Protein AF-0000000082426226 (afdb_homodimer)

Nearest PDB structures (foldseek):
  7qys-assembly1_D  TM=8.967E-01  e=2.906E-22  Pseudomonas syringae pv. tomato str. DC3000
  7qyr-assembly2_G  TM=8.880E-01  e=1.323E-21  Pseudomonas aeruginosa PAO1
  7qyr-assembly2_E  TM=8.859E-01  e=1.656E-21  Pseudomonas aeruginosa PAO1
  5k2m-assembly1_A  TM=8.737E-01  e=9.435E-20  Thermococcus kodakarensis KOD1
  4iwx-assembly1_A  TM=8.850E-01  e=2.451E-19  Escherichia coli K-12

Secondary structure (DSSP, 8-state):
---HHHHHHHHHHHHTT-------GGGEEEEEETTEEEEEETTEE---SEEE---S-SS--HHHHHHHHHHHHHHHHTT-EEES-HHHHHHHHSHHHHHHHHHHTT-----EEEES-HHHHHHHHHHHSSEEEE-SS--TTTT-EEE--HHHHHHHHHHHHHTT--EEEEEPP---SEEEEEEEETTEEEEEEEEE--TT-S---GGGT-EEEE-S---HHHHHHHHHHHHHTT-SEEEEEEEEETTEEEEEEEESS---HHHHHHHS--HHHHHHHHHHHHHT-/---HHHHHHHHHHHHTT-------GGGEEEEEETTEEEEEETTEE---SEEE---S-SS--HHHHHHHHHHHHHHHHTT-EEES-HHHHHHHH-HHHHHHHHHHTT-----EEEES-HHHHHHHHHHHSSEEEE-SS--TTTT-EEE--HHHHHHHHHHHHHTTPPEEEEEPP---SEEEEEEEETTEEEEEEEEE--TT-S---GGGT-EEEE-S---HHHHHHHHHHHHHTT-SEEEEEEEEETTEEEEEEEESS---HHHHHHHS--HHHHHHHHHHHHHT-

Solvent-accessible surface area (backbone atoms only — not comparable to full-atom values): 30479 Å² total; per-residue (Å²): 130,78,54,69,62,57,49,42,39,34,51,45,29,41,75,71,71,44,93,57,75,91,74,66,76,52,51,36,32,41,38,40,28,68,90,34,72,48,47,24,45,82,77,37,75,61,89,66,67,64,42,77,55,67,73,94,65,81,90,58,47,51,52,38,47,49,50,52,52,48,52,51,51,51,41,43,74,73,65,26,43,51,46,34,33,71,67,18,40,54,35,37,51,28,48,61,49,39,50,52,41,32,20,73,67,69,38,45,39,61,46,29,40,39,29,60,33,66,65,44,51,38,54,50,36,58,71,64,46,38,28,31,39,34,56,48,56,72,59,66,64,56,74,52,43,77,38,69,44,49,68,62,41,42,54,53,50,52,54,40,45,74,72,58,37,49,45,33,40,28,52,59,74,74,47,62,69,41,34,33,41,36,34,31,48,74,81,36,82,73,44,50,27,35,19,32,31,51,94,83,41,89,60,36,36,58,82,69,64,19,46,77,38,47,48,91,71,78,55,70,65,60,47,50,51,44,38,48,49,32,51,65,48,53,34,49,40,29,32,30,34,32,36,54,41,95,92,39,71,29,44,80,49,54,31,46,57,54,83,48,66,68,56,21,70,53,64,76,50,65,68,41,59,58,50,45,52,52,51,52,56,61,68,71,101,130,79,53,69,62,57,50,43,41,34,51,46,28,41,74,70,72,42,90,58,77,90,72,68,75,53,51,37,32,41,38,39,28,68,90,35,76,49,46,23,44,82,77,38,75,63,87,65,68,64,43,76,56,67,73,93,63,81,91,58,48,52,52,37,47,50,50,52,52,49,52,50,52,51,41,43,72,74,65,27,45,52,45,36,32,72,66,18,40,54,36,37,50,28,48,62,47,37,50,52,42,32,20,73,67,71,37,45,37,62,46,30,40,40,28,61,33,67,66,45,51,41,54,49,38,59,72,63,45,38,29,32,39,35,56,47,57,72,63,67,66,55,73,54,43,79,38,68,44,48,69,62,41,42,55,53,50,53,54,39,44,75,70,57,39,50,43,34,41,29,51,59,74,74,47,61,68,41,33,34,43,35,32,30,48,73,81,36,80,72,45,50,28,34,19,31,31,51,94,82,40,89,60,36,36,59,82,69,64,18,45,77,40,48,48,91,71,78,54,70,66,60,48,50,52,47,38,48,49,32,51,64,47,53,34,47,38,29,30,28,34,33,36,54,40,95,92,39,73,30,45,79,48,52,32,46,58,55,82,47,65,67,56,21,70,53,64,75,50,63,67,43,60,59,50,46,53,52,48,52,56,61,68,71,102

Sequence (570 aa):
MPDLPSRDLVRFSRWGGLEAKYIPLSRFAVAISNDGLSISIRGKQVNLDGVFLRSLGLFIDVEQFFYRTSLLRSMQEMGVEIINSVDGLLRTRNKMETLLMLSKGGVNVPKTLVTEDLLNAYATMKQWGDAVLKPIQGSRGFGSVRVTDADVAFQVMKTLLTFRRPLYLQEYIDKPNRDIRVMVIDGQVFGCMYRLSTNGNWKTNIAQGATGMACKSVDPELAEISIKAVEVLGLTYGGVDVGESKSGYIVFEVNGSPDWQELTAVTNKNPAEDLIKVMLKRLSRMPDLPSRDLVRFSRWGGLEAKYIPLSRFAVAISNDGLSISIRGKQVNLDGVFLRSLGLFIDVEQFFYRTSLLRSMQEMGVEIINSVDGLLRTRNKMETLLMLSKGGVNVPKTLVTEDLLNAYATMKQWGDAVLKPIQGSRGFGSVRVTDADVAFQVMKTLLTFRRPLYLQEYIDKPNRDIRVMVIDGQVFGCMYRLSTNGNWKTNIAQGATGMACKSVDPELAEISIKAVEVLGLTYGGVDVGESKSGYIVFEVNGSPDWQELTAVTNKNPAEDLIKVMLKRLSR

Foldseek 3Di:
DDDPLLVLLCVLLVVVVDHDDDDQLVQKDWDQDPVGIFIAGPPHTDDAQEEEDQDLDDPDDPVSVVVSLVVLVSCVVVNYHYAWHSQLQVCQQFLVSLQVLLVVLVAAAFDKDKFLDLVVVLVVCVVLQWKWWDARGDDQCPPIDIDRDSVVVSVVSVVCVVVVTITIITRDFDFDQWKKKFKDAQLFTPFIWIQGHPPPDSDRGVSVPTAIAGDPDDDPVNGVSLSSSCVSSRHRMWIWIWTQHPVGIHTHGIHSNDDCPRVCVRVVDDCSNVVSVVSVVVSVD/DDDPLLVLLCVLLVVVPDNDDDDQLVQKDWDQDPVGIFIAGPPHTDDAQEEEDQDLDDPDDPVSVVVSLVVLVSCVVVNYHYAWHSQLQVCQQFLVSLQVLLVVLVAAAFDKDKFLDLVVVLVVCVVLQWKWWDARGDDQCPPIDIDRDSVVVSVVSVVCVVVVTITIITRDFDFDQWKKKFKDAQLFTPFIWIQGHPPPDSDRGVSVPTAIAGDPDQDPVNGVSLSSSCVSSRHRMWIWIWTQHPVGIHTHGIHSNDDCPRVCVRVVDDCSNVVSVVSVVVSVD

Organism: NCBI:txid62609

pLDDT: mean 94.92, std 4.62, range [75.38, 98.88]

Radius of gyration: 25.4 Å; Cα contacts (8 Å, |Δi|>4): 1135; chains: 2; bounding box: 61×76×56 Å

InterPro domains:
  IPR004666 Ribosomal bS6 modification enzyme RimK/Lysine biosynthesis enzyme LysX [TIGR00768] (46-277)
  IPR011761 ATP-grasp fold [PS50975] (99-284)
  IPR013651 ATP-grasp fold, RimK-type [PF08443] (92-277)
  IPR013815 ATP-grasp fold, subdomain 1 [G3DSA:3.30.1490.20] (110-173)

Structure (mmCIF, N/CA/C/O backbone):
data_AF-0000000082426226-model_v1
#
loop_
_entity.id
_entity.type
_entity.pdbx_description
1 polymer 'RimK family alpha-L-glutamate ligase'
#
loop_
_atom_site.group_PDB
_atom_site.id
_atom_site.type_symbol
_atom_site.label_atom_id
_atom_site.label_alt_id
_atom_site.label_comp_id
_atom_site.label_asym_id
_atom_site.label_entity_id
_atom_site.label_seq_id
_atom_site.pdbx_PDB_ins_code
_atom_site.Cartn_x
_atom_site.Cartn_y
_atom_site.Cartn_z
_atom_site.occupancy
_atom_site.B_iso_or_equiv
_atom_site.auth_seq_id
_atom_site.auth_comp_id
_atom_site.auth_asym_id
_atom_site.auth_atom_id
_atom_site.pdbx_PDB_model_num
ATOM 1 N N . MET A 1 1 ? -21.797 -6.203 -12.422 1 76.88 1 MET A N 1
ATOM 2 C CA . MET A 1 1 ? -22.328 -7.418 -11.805 1 76.88 1 MET A CA 1
ATOM 3 C C . MET A 1 1 ? -21.203 -8.227 -11.156 1 76.88 1 MET A C 1
ATOM 5 O O . MET A 1 1 ? -20.078 -8.242 -11.656 1 76.88 1 MET A O 1
ATOM 9 N N . PRO A 1 2 ? -21.516 -8.766 -9.992 1 87.88 2 PRO A N 1
ATOM 10 C CA . PRO A 1 2 ? -20.469 -9.562 -9.328 1 87.88 2 PRO A CA 1
ATOM 11 C C . PRO A 1 2 ? -20.031 -10.758 -10.156 1 87.88 2 PRO A C 1
ATOM 13 O O . PRO A 1 2 ? -20.797 -11.289 -10.961 1 87.88 2 PRO A O 1
ATOM 16 N N . ASP A 1 3 ? -18.797 -11.094 -10.039 1 90.31 3 ASP A N 1
ATOM 17 C CA . ASP A 1 3 ? -18.266 -12.289 -10.695 1 90.31 3 ASP A CA 1
ATOM 18 C C . ASP A 1 3 ? -18.875 -13.555 -10.094 1 90.31 3 ASP A C 1
ATOM 20 O O . ASP A 1 3 ? -19.594 -13.5 -9.094 1 90.31 3 ASP A O 1
ATOM 24 N N . LEU A 1 4 ? -18.656 -14.688 -10.695 1 93.56 4 LEU A N 1
ATOM 25 C CA . LEU A 1 4 ? -19.297 -15.945 -10.32 1 93.56 4 LEU A CA 1
ATOM 26 C C . LEU A 1 4 ? -18.922 -16.328 -8.891 1 93.56 4 LEU A C 1
ATOM 28 O O . LEU A 1 4 ? -19.797 -16.703 -8.094 1 93.56 4 LEU A O 1
ATOM 32 N N . PRO A 1 5 ? -17.656 -16.25 -8.461 1 96.62 5 PRO A N 1
ATOM 33 C CA . PRO A 1 5 ? -17.328 -16.578 -7.074 1 96.62 5 PRO A CA 1
ATOM 34 C C . PRO A 1 5 ? -18.078 -15.711 -6.066 1 96.62 5 PRO A C 1
ATOM 36 O O . PRO A 1 5 ? -18.547 -16.203 -5.039 1 96.62 5 PRO A O 1
ATOM 39 N N . SER A 1 6 ? -18.188 -14.43 -6.379 1 96.94 6 SER A N 1
ATOM 40 C CA . SER A 1 6 ? -18.922 -13.539 -5.488 1 96.94 6 SER A CA 1
ATOM 41 C C . SER A 1 6 ? -20.391 -13.922 -5.402 1 96.94 6 SER A C 1
ATOM 43 O O . SER A 1 6 ? -20.984 -13.906 -4.32 1 96.94 6 SER A O 1
ATOM 45 N N . ARG A 1 7 ? -20.984 -14.266 -6.523 1 97.38 7 ARG A N 1
ATOM 46 C CA . ARG A 1 7 ? -22.375 -14.711 -6.531 1 97.38 7 ARG A CA 1
ATOM 47 C C . ARG A 1 7 ? -22.547 -15.992 -5.719 1 97.38 7 ARG A C 1
ATOM 49 O O . ARG A 1 7 ? -23.516 -16.141 -4.98 1 97.38 7 ARG A O 1
ATOM 56 N N . ASP A 1 8 ? -21.594 -16.891 -5.879 1 98.06 8 ASP A N 1
ATOM 57 C CA . ASP A 1 8 ? -21.625 -18.141 -5.117 1 98.06 8 ASP A CA 1
ATOM 58 C C . ASP A 1 8 ? -21.562 -17.859 -3.615 1 98.06 8 ASP A C 1
ATOM 60 O O . ASP A 1 8 ? -22.328 -18.469 -2.844 1 98.06 8 ASP A O 1
ATOM 64 N N . LEU A 1 9 ? -20.688 -16.969 -3.211 1 98.25 9 LEU A N 1
ATOM 65 C CA . LEU A 1 9 ? -20.531 -16.656 -1.795 1 98.25 9 LEU A CA 1
ATOM 66 C C . LEU A 1 9 ? -21.828 -16.078 -1.221 1 98.25 9 LEU A C 1
ATOM 68 O O . LEU A 1 9 ? -22.219 -16.438 -0.108 1 98.25 9 LEU A O 1
ATOM 72 N N . VAL A 1 10 ? -22.484 -15.172 -1.998 1 97.88 10 VAL A N 1
ATOM 73 C CA . VAL A 1 10 ? -23.734 -14.602 -1.544 1 97.88 10 VAL A CA 1
ATOM 74 C C . VAL A 1 10 ? -24.797 -15.703 -1.417 1 97.88 10 VAL A C 1
ATOM 76 O O . VAL A 1 10 ? -25.453 -15.828 -0.379 1 97.88 10 VAL A O 1
ATOM 79 N N . ARG A 1 11 ? -24.891 -16.547 -2.445 1 97.19 11 ARG A N 1
ATOM 80 C CA . ARG A 1 11 ? -25.891 -17.609 -2.492 1 97.19 11 ARG A CA 1
ATOM 81 C C . ARG A 1 11 ? -25.703 -18.594 -1.351 1 97.19 11 ARG A C 1
ATOM 83 O O . ARG A 1 11 ? -26.641 -18.891 -0.606 1 97.19 11 ARG A O 1
ATOM 90 N N . PHE A 1 12 ? -24.484 -19.078 -1.192 1 96.94 12 PHE A N 1
ATOM 91 C CA . PHE A 1 12 ? -24.203 -20.094 -0.184 1 96.94 12 PHE A CA 1
ATOM 92 C C . PHE A 1 12 ? -24.312 -19.516 1.219 1 96.94 12 PHE A C 1
ATOM 94 O O . PHE A 1 12 ? -24.688 -20.219 2.164 1 96.94 12 PHE A O 1
ATOM 101 N N . SER A 1 13 ? -23.984 -18.234 1.369 1 96.62 13 SER A N 1
ATOM 102 C CA . SER A 1 13 ? -24.188 -17.578 2.658 1 96.62 13 SER A CA 1
ATOM 103 C C . SER A 1 13 ? -25.656 -17.562 3.055 1 96.62 13 SER A C 1
ATOM 105 O O . SER A 1 13 ? -26 -17.891 4.191 1 96.62 13 SER A O 1
ATOM 107 N N . ARG A 1 14 ? -26.453 -17.219 2.102 1 96.06 14 ARG A N 1
ATOM 108 C CA . ARG A 1 14 ? -27.891 -17.156 2.357 1 96.06 14 ARG A CA 1
ATOM 109 C C . ARG A 1 14 ? -28.453 -18.547 2.654 1 96.06 14 ARG A C 1
ATOM 111 O O . ARG A 1 14 ? -29.281 -18.719 3.551 1 96.06 14 ARG A O 1
ATOM 118 N N . TRP A 1 15 ? -27.969 -19.484 1.941 1 94 15 TRP A N 1
ATOM 119 C CA . TRP A 1 15 ? -28.359 -20.875 2.191 1 94 15 TRP A CA 1
ATOM 120 C C . TRP A 1 15 ? -27.969 -21.297 3.604 1 94 15 TRP A C 1
ATOM 122 O O . TRP A 1 15 ? -28.641 -22.141 4.207 1 94 15 TRP A O 1
ATOM 132 N N . GLY A 1 16 ? -26.875 -20.75 4.074 1 90.25 16 GLY A N 1
ATOM 133 C CA . GLY A 1 16 ? -26.406 -21.062 5.41 1 90.25 16 GLY A CA 1
ATOM 134 C C . GLY A 1 16 ? -27.078 -20.234 6.492 1 90.25 16 GLY A C 1
ATOM 135 O O . GLY A 1 16 ? -26.688 -20.297 7.66 1 90.25 16 GLY A O 1
ATOM 136 N N . GLY A 1 17 ? -28 -19.312 6.137 1 89.44 17 GLY A N 1
ATOM 137 C CA . GLY A 1 17 ? -28.781 -18.578 7.117 1 89.44 17 GLY A CA 1
ATOM 138 C C . GLY A 1 17 ? -28.234 -17.188 7.391 1 89.44 17 GLY A C 1
ATOM 139 O O . GLY A 1 17 ? -28.703 -16.516 8.312 1 89.44 17 GLY A O 1
ATOM 140 N N . LEU A 1 18 ? -27.281 -16.797 6.641 1 93.44 18 LEU A N 1
ATOM 141 C CA . LEU A 1 18 ? -26.703 -15.469 6.84 1 93.44 18 LEU A CA 1
ATOM 142 C C . LEU A 1 18 ? -27.406 -14.445 5.945 1 93.44 18 LEU A C 1
ATOM 144 O O . LEU A 1 18 ? -27.875 -14.773 4.855 1 93.44 18 LEU A O 1
ATOM 148 N N . GLU A 1 19 ? -27.531 -13.25 6.461 1 96.12 19 GLU A N 1
ATOM 149 C CA . GLU A 1 19 ? -27.828 -12.125 5.574 1 96.12 19 GLU A CA 1
ATOM 150 C C . GLU A 1 19 ? -26.594 -11.695 4.785 1 96.12 19 GLU A C 1
ATOM 152 O O . GLU A 1 19 ? -25.578 -11.312 5.371 1 96.12 19 GLU A O 1
ATOM 157 N N . ALA A 1 20 ? -26.688 -11.867 3.502 1 96.94 20 ALA A N 1
ATOM 158 C CA . ALA A 1 20 ? -25.5 -11.602 2.695 1 96.94 20 ALA A CA 1
ATOM 159 C C . ALA A 1 20 ? -25.828 -10.75 1.477 1 96.94 20 ALA A C 1
ATOM 161 O O . ALA A 1 20 ? -26.875 -10.938 0.849 1 96.94 20 ALA A O 1
ATOM 162 N N . LYS A 1 21 ? -24.984 -9.805 1.188 1 96.25 21 LYS A N 1
ATOM 163 C CA . LYS A 1 21 ? -25.141 -8.945 0.02 1 96.25 21 LYS A CA 1
ATOM 164 C C . LYS A 1 21 ? -23.781 -8.633 -0.617 1 96.25 21 LYS A C 1
ATOM 166 O O . LYS A 1 21 ? -22.75 -8.688 0.052 1 96.25 21 LYS A O 1
ATOM 171 N N . TYR A 1 22 ? -23.797 -8.461 -1.94 1 97.12 22 TYR A N 1
ATOM 172 C CA . TYR A 1 22 ? -22.625 -7.93 -2.643 1 97.12 22 TYR A CA 1
ATOM 173 C C . TYR A 1 22 ? -22.625 -6.406 -2.605 1 97.12 22 TYR A C 1
ATOM 175 O O . TYR A 1 22 ? -23.594 -5.766 -3.02 1 97.12 22 TYR A O 1
ATOM 183 N N . ILE A 1 23 ? -21.594 -5.801 -2.057 1 96.31 23 ILE A N 1
ATOM 184 C CA . ILE A 1 23 ? -21.5 -4.348 -1.954 1 96.31 23 ILE A CA 1
ATOM 185 C C . ILE A 1 23 ? -20.172 -3.877 -2.523 1 96.31 23 ILE A C 1
ATOM 187 O O . ILE A 1 23 ? -19.109 -4.234 -2.008 1 96.31 23 ILE A O 1
ATOM 191 N N . PRO A 1 24 ? -20.109 -3.09 -3.627 1 95.44 24 PRO A N 1
ATOM 192 C CA . PRO A 1 24 ? -18.859 -2.488 -4.078 1 95.44 24 PRO A CA 1
ATOM 193 C C . PRO A 1 24 ? -18.234 -1.567 -3.031 1 95.44 24 PRO A C 1
ATOM 195 O O . PRO A 1 24 ? -18.953 -0.868 -2.312 1 95.44 24 PRO A O 1
ATOM 198 N N . LEU A 1 25 ? -16.969 -1.558 -2.945 1 96.25 25 LEU A N 1
ATOM 199 C CA . LEU A 1 25 ? -16.266 -0.747 -1.957 1 96.25 25 LEU A CA 1
ATOM 200 C C . LEU A 1 25 ? -16.547 0.736 -2.168 1 96.25 25 LEU A C 1
ATOM 202 O O . LEU A 1 25 ? -16.5 1.524 -1.222 1 96.25 25 LEU A O 1
ATOM 206 N N . SER A 1 26 ? -16.875 1.117 -3.428 1 95 26 SER A N 1
ATOM 207 C CA . SER A 1 26 ? -17.094 2.516 -3.779 1 95 26 SER A CA 1
ATOM 208 C C . SER A 1 26 ? -18.375 3.051 -3.129 1 95 26 SER A C 1
ATOM 210 O O . SER A 1 26 ? -18.609 4.262 -3.119 1 95 26 SER A O 1
ATOM 212 N N . ARG A 1 27 ? -19.156 2.17 -2.521 1 96.19 27 ARG A N 1
ATOM 213 C CA . ARG A 1 27 ? -20.438 2.59 -1.934 1 96.19 27 ARG A CA 1
ATOM 214 C C . ARG A 1 27 ? -20.25 3.031 -0.486 1 96.19 27 ARG A C 1
ATOM 216 O O . ARG A 1 27 ? -21.141 3.631 0.107 1 96.19 27 ARG A O 1
ATOM 223 N N . PHE A 1 28 ? -19.125 2.74 0.069 1 97.81 28 PHE A N 1
ATOM 224 C CA . PHE A 1 28 ? -18.906 3.016 1.483 1 97.81 28 PHE A CA 1
ATOM 225 C C . PHE A 1 28 ? -18.375 4.43 1.685 1 97.81 28 PHE A C 1
ATOM 227 O O . PHE A 1 28 ? -17.828 5.027 0.76 1 97.81 28 PHE A O 1
ATOM 234 N N . ALA A 1 29 ? -18.594 4.918 2.85 1 98 29 ALA A N 1
ATOM 235 C CA . ALA A 1 29 ? -18.016 6.168 3.342 1 98 29 ALA A CA 1
ATOM 236 C C . ALA A 1 29 ? -17.422 5.988 4.738 1 98 29 ALA A C 1
ATOM 238 O O . ALA A 1 29 ? -17.984 5.266 5.566 1 98 29 ALA A O 1
ATOM 239 N N . VAL A 1 30 ? -16.344 6.602 4.969 1 97.81 30 VAL A N 1
ATOM 240 C CA . VAL A 1 30 ? -15.719 6.613 6.289 1 97.81 30 VAL A CA 1
ATOM 241 C C . VAL A 1 30 ? -15.742 8.031 6.855 1 97.81 30 VAL A C 1
ATOM 243 O O . VAL A 1 30 ? -15.258 8.969 6.215 1 97.81 30 VAL A O 1
ATOM 246 N N . ALA A 1 31 ? -16.281 8.203 7.949 1 97.19 31 ALA A N 1
ATOM 247 C CA . ALA A 1 31 ? -16.234 9.461 8.68 1 97.19 31 ALA A CA 1
ATOM 248 C C . ALA A 1 31 ? -15.266 9.391 9.852 1 97.19 31 ALA A C 1
ATOM 250 O O . ALA A 1 31 ? -15.305 8.438 10.641 1 97.19 31 ALA A O 1
ATOM 251 N N . ILE A 1 32 ? -14.367 10.336 9.945 1 97.38 32 ILE A N 1
ATOM 252 C CA . ILE A 1 32 ? -13.359 10.406 11 1 97.38 32 ILE A CA 1
ATOM 253 C C . ILE A 1 32 ? -13.562 11.68 11.82 1 97.38 32 ILE A C 1
ATOM 255 O O . ILE A 1 32 ? -13.742 12.766 11.258 1 97.38 32 ILE A O 1
ATOM 259 N N . SER A 1 33 ? -13.586 11.57 13.102 1 95.62 33 SER A N 1
ATOM 260 C CA . SER A 1 33 ? -13.719 12.688 14.023 1 95.62 33 SER A CA 1
ATOM 261 C C . SER A 1 33 ? -13.031 12.398 15.352 1 95.62 33 SER A C 1
ATOM 263 O O . SER A 1 33 ? -12.359 11.375 15.5 1 95.62 33 SER A O 1
ATOM 265 N N . ASN A 1 34 ? -13.148 13.336 16.281 1 93.44 34 ASN A N 1
ATOM 266 C CA . ASN A 1 34 ? -12.594 13.133 17.609 1 93.44 34 ASN A CA 1
ATOM 267 C C . ASN A 1 34 ? -13.305 12 18.344 1 93.44 34 ASN A C 1
ATOM 269 O O . ASN A 1 34 ? -12.766 11.445 19.312 1 93.44 34 ASN A O 1
ATOM 273 N N . ASP A 1 35 ? -14.445 11.609 17.875 1 90.75 35 ASP A N 1
ATOM 274 C CA . ASP A 1 35 ? -15.227 10.531 18.484 1 90.75 35 ASP A CA 1
ATOM 275 C C . ASP A 1 35 ? -14.867 9.18 17.875 1 90.75 35 ASP A C 1
ATOM 277 O O . ASP A 1 35 ? -15.375 8.141 18.312 1 90.75 35 ASP A O 1
ATOM 281 N N . GLY A 1 36 ? -14.016 9.227 16.938 1 91.56 36 GLY A N 1
ATOM 282 C CA . GLY A 1 36 ? -13.609 7.996 16.281 1 91.56 36 GLY A CA 1
ATOM 283 C C . GLY A 1 36 ? -14.062 7.91 14.836 1 91.56 36 GLY A C 1
ATOM 284 O O . GLY A 1 36 ? -14.164 8.93 14.148 1 91.56 36 GLY A O 1
ATOM 285 N N . LEU A 1 37 ? -14.164 6.676 14.336 1 94.88 37 LEU A N 1
ATOM 286 C CA . LEU A 1 37 ? -14.547 6.516 12.938 1 94.88 37 LEU A CA 1
ATOM 287 C C . LEU A 1 37 ? -15.898 5.824 12.812 1 94.88 37 LEU A C 1
ATOM 289 O O . LEU A 1 37 ? -16.328 5.125 13.742 1 94.88 37 LEU A O 1
ATOM 293 N N . SER A 1 38 ? -16.578 6.082 11.859 1 95.81 38 SER A N 1
ATOM 294 C CA . SER A 1 38 ? -17.812 5.383 11.492 1 95.81 38 SER A CA 1
ATOM 295 C C . SER A 1 38 ? -17.844 5.07 10 1 95.81 38 SER A C 1
ATOM 297 O O . SER A 1 38 ? -17.219 5.777 9.195 1 95.81 38 SER A O 1
ATOM 299 N N . ILE A 1 39 ? -18.438 4.012 9.656 1 97.44 39 ILE A N 1
ATOM 300 C CA . ILE A 1 39 ? -18.578 3.57 8.266 1 97.44 39 ILE A CA 1
ATOM 301 C C . ILE A 1 39 ? -20.047 3.555 7.879 1 97.44 39 ILE A C 1
ATOM 303 O O . ILE A 1 39 ? -20.891 3.096 8.648 1 97.44 39 ILE A O 1
ATOM 307 N N . SER A 1 40 ? -20.391 4.09 6.719 1 97.44 40 SER A N 1
ATOM 308 C CA . SER A 1 40 ? -21.797 4.184 6.301 1 97.44 40 SER A CA 1
ATOM 309 C C . SER A 1 40 ? -21.938 3.904 4.809 1 97.44 40 SER A C 1
ATOM 311 O O . SER A 1 40 ? -20.953 3.875 4.074 1 97.44 40 SER A O 1
ATOM 313 N N . ILE A 1 41 ? -23.078 3.617 4.34 1 96.81 41 ILE A N 1
ATOM 314 C CA . ILE A 1 41 ? -23.531 3.553 2.957 1 96.81 41 ILE A CA 1
ATOM 315 C C . ILE A 1 41 ? -24.766 4.449 2.771 1 96.81 41 ILE A C 1
ATOM 317 O O . ILE A 1 41 ? -25.766 4.297 3.473 1 96.81 41 ILE A O 1
ATOM 321 N N . ARG A 1 42 ? -24.641 5.359 1.905 1 92.31 42 ARG A N 1
ATOM 322 C CA . ARG A 1 42 ? -25.734 6.305 1.64 1 92.31 42 ARG A CA 1
ATOM 323 C C . ARG A 1 42 ? -26.188 6.992 2.922 1 92.31 42 ARG A C 1
ATOM 325 O O . ARG A 1 42 ? -27.375 7.098 3.186 1 92.31 42 ARG A O 1
ATOM 332 N N . GLY A 1 43 ? -25.219 7.227 3.729 1 91.19 43 GLY A N 1
ATOM 333 C CA . GLY A 1 43 ? -25.484 8.008 4.926 1 91.19 43 GLY A CA 1
ATOM 334 C C . GLY A 1 43 ? -25.969 7.168 6.09 1 91.19 43 GLY A C 1
ATOM 335 O O . GLY A 1 43 ? -26.156 7.684 7.199 1 91.19 43 GLY A O 1
ATOM 336 N N . LYS A 1 44 ? -26.141 5.922 5.871 1 94.69 44 LYS A N 1
ATOM 337 C CA . LYS A 1 44 ? -26.594 5.039 6.938 1 94.69 44 LYS A CA 1
ATOM 338 C C . LYS A 1 44 ? -25.453 4.18 7.465 1 94.69 44 LYS A C 1
ATOM 340 O O . LYS A 1 44 ? -24.75 3.518 6.695 1 94.69 44 LYS A O 1
ATOM 345 N N . GLN A 1 45 ? -25.297 4.23 8.742 1 95.06 45 GLN A N 1
ATOM 346 C CA . GLN A 1 45 ? -24.25 3.441 9.375 1 95.06 45 GLN A CA 1
ATOM 347 C C . GLN A 1 45 ? -24.422 1.955 9.078 1 95.06 45 GLN A C 1
ATOM 349 O O . GLN A 1 45 ? -25.531 1.44 9.086 1 95.06 45 GLN A O 1
ATOM 354 N N . VAL A 1 46 ? -23.328 1.33 8.836 1 93.88 46 VAL A N 1
ATOM 355 C CA . VAL A 1 46 ? -23.375 -0.089 8.5 1 93.88 46 VAL A CA 1
ATOM 356 C C . VAL A 1 46 ? -22.719 -0.907 9.609 1 93.88 46 VAL A C 1
ATOM 358 O O . VAL A 1 46 ? -21.703 -0.5 10.164 1 93.88 46 VAL A O 1
ATOM 361 N N . ASN A 1 47 ? -23.406 -1.966 10 1 91.88 47 ASN A N 1
ATOM 362 C CA . ASN A 1 47 ? -22.844 -2.951 10.914 1 91.88 47 ASN A CA 1
ATOM 363 C C . ASN A 1 47 ? -22.578 -4.285 10.219 1 91.88 47 ASN A C 1
ATOM 365 O O . ASN A 1 47 ? -23.531 -4.961 9.805 1 91.88 47 ASN A O 1
ATOM 369 N N . LEU A 1 48 ? -21.391 -4.609 10.031 1 96.19 48 LEU A N 1
ATOM 370 C CA . LEU A 1 48 ? -20.984 -5.84 9.359 1 96.19 48 LEU A CA 1
ATOM 371 C C . LEU A 1 48 ? -20.312 -6.797 10.336 1 96.19 48 LEU A C 1
ATOM 373 O O . LEU A 1 48 ? -19.547 -6.367 11.195 1 96.19 48 LEU A O 1
ATOM 377 N N . ASP A 1 49 ? -20.703 -8.086 10.25 1 97.19 49 ASP A N 1
ATOM 378 C CA . ASP A 1 49 ? -20.031 -9.102 11.047 1 97.19 49 ASP A CA 1
ATOM 379 C C . ASP A 1 49 ? -18.828 -9.68 10.297 1 97.19 49 ASP A C 1
ATOM 381 O O . ASP A 1 49 ? -17.781 -9.945 10.891 1 97.19 49 ASP A O 1
ATOM 385 N N . GLY A 1 50 ? -19.016 -9.859 8.992 1 97.88 50 GLY A N 1
ATOM 386 C CA . GLY A 1 50 ? -17.984 -10.477 8.18 1 97.88 50 GLY A CA 1
ATOM 387 C C . GLY A 1 50 ? -17.969 -9.969 6.746 1 97.88 50 GLY A C 1
ATOM 388 O O . GLY A 1 50 ? -18.984 -9.484 6.246 1 97.88 50 GLY A O 1
ATOM 389 N N . VAL A 1 51 ? -16.844 -10.023 6.125 1 98.25 51 VAL A N 1
ATOM 390 C CA . VAL A 1 51 ? -16.656 -9.625 4.734 1 98.25 51 VAL A CA 1
ATOM 391 C C . VAL A 1 51 ? -15.805 -10.672 4.016 1 98.25 51 VAL A C 1
ATOM 393 O O . VAL A 1 51 ? -14.75 -11.078 4.504 1 98.25 51 VAL A O 1
ATOM 396 N N . PHE A 1 52 ? -16.281 -11.242 2.939 1 98.25 52 PHE A N 1
ATOM 397 C CA . PHE A 1 52 ? -15.422 -11.898 1.969 1 98.25 52 PHE A CA 1
ATOM 398 C C . PHE A 1 52 ? -14.844 -10.891 0.984 1 98.25 52 PHE A C 1
ATOM 400 O O . PHE A 1 52 ? -15.562 -10.375 0.123 1 98.25 52 PHE A O 1
ATOM 407 N N . LEU A 1 53 ? -13.602 -10.57 1.116 1 97.81 53 LEU A N 1
ATOM 408 C CA . LEU A 1 53 ? -12.945 -9.578 0.269 1 97.81 53 LEU A CA 1
ATOM 409 C C . LEU A 1 53 ? -12.484 -10.211 -1.044 1 97.81 53 LEU A C 1
ATOM 411 O O . LEU A 1 53 ? -11.602 -11.062 -1.053 1 97.81 53 LEU A O 1
ATOM 415 N N . ARG A 1 54 ? -13.055 -9.766 -2.102 1 95.19 54 ARG A N 1
ATOM 416 C CA . ARG A 1 54 ? -12.781 -10.406 -3.383 1 95.19 54 ARG A CA 1
ATOM 417 C C . ARG A 1 54 ? -11.93 -9.516 -4.273 1 95.19 54 ARG A C 1
ATOM 419 O O . ARG A 1 54 ? -11.234 -10 -5.168 1 95.19 54 ARG A O 1
ATOM 426 N N . SER A 1 55 ? -12.047 -8.25 -4.098 1 91.19 55 SER A N 1
ATOM 427 C CA . SER A 1 55 ? -11.32 -7.352 -4.988 1 91.19 55 SER A CA 1
ATOM 428 C C . SER A 1 55 ? -11.258 -5.938 -4.418 1 91.19 55 SER A C 1
ATOM 430 O O . SER A 1 55 ? -12.164 -5.508 -3.709 1 91.19 55 SER A O 1
ATOM 432 N N . LEU A 1 56 ? -10.172 -5.285 -4.719 1 91.25 56 LEU A N 1
ATOM 433 C CA . LEU A 1 56 ? -10.078 -3.857 -4.43 1 91.25 56 LEU A CA 1
ATOM 434 C C . LEU A 1 56 ? -10.516 -3.031 -5.637 1 91.25 56 LEU A C 1
ATOM 436 O O . LEU A 1 56 ? -10.625 -1.807 -5.551 1 91.25 56 LEU A O 1
ATOM 440 N N . GLY A 1 57 ? -10.805 -3.697 -6.691 1 86.19 57 GLY A N 1
ATOM 441 C CA . GLY A 1 57 ? -11.141 -3.045 -7.949 1 86.19 57 GLY A CA 1
ATOM 442 C C . GLY A 1 57 ? -10.086 -3.232 -9.016 1 86.19 57 GLY A C 1
ATOM 443 O O . GLY A 1 57 ? -8.914 -3.473 -8.703 1 86.19 57 GLY A O 1
ATOM 444 N N . LEU A 1 58 ? -10.547 -3.178 -10.297 1 77.88 58 LEU A N 1
ATOM 445 C CA . LEU A 1 58 ? -9.664 -3.291 -11.445 1 77.88 58 LEU A CA 1
ATOM 446 C C . LEU A 1 58 ? -9.156 -1.92 -11.891 1 77.88 58 LEU A C 1
ATOM 448 O O . LEU A 1 58 ? -9.922 -0.952 -11.906 1 77.88 58 LEU A O 1
ATOM 452 N N . PHE A 1 59 ? -7.852 -1.722 -12.141 1 79 59 PHE A N 1
ATOM 453 C CA . PHE A 1 59 ? -7.273 -0.502 -12.688 1 79 59 PHE A CA 1
ATOM 454 C C . PHE A 1 59 ? -7.469 0.668 -11.734 1 79 59 PHE A C 1
ATOM 456 O O . PHE A 1 59 ? -7.941 1.732 -12.133 1 79 59 PHE A O 1
ATOM 463 N N . ILE A 1 60 ? -7.277 0.377 -10.531 1 83.56 60 ILE A N 1
ATOM 464 C CA . ILE A 1 60 ? -7.422 1.444 -9.547 1 83.56 60 ILE A CA 1
ATOM 465 C C . ILE A 1 60 ? -6.129 2.248 -9.461 1 83.56 60 ILE A C 1
ATOM 467 O O . ILE A 1 60 ? -5.039 1.711 -9.68 1 83.56 60 ILE A O 1
ATOM 471 N N . ASP A 1 61 ? -6.305 3.551 -9.242 1 87.12 61 ASP A N 1
ATOM 472 C CA . ASP A 1 61 ? -5.121 4.379 -9.039 1 87.12 61 ASP A CA 1
ATOM 473 C C . ASP A 1 61 ? -4.66 4.324 -7.582 1 87.12 61 ASP A C 1
ATOM 475 O O . ASP A 1 61 ? -5.266 3.639 -6.758 1 87.12 61 ASP A O 1
ATOM 479 N N . VAL A 1 62 ? -3.615 4.969 -7.297 1 89.56 62 VAL A N 1
ATOM 480 C CA . VAL A 1 62 ? -2.977 4.883 -5.988 1 89.56 62 VAL A CA 1
ATOM 481 C C . VAL A 1 62 ? -3.91 5.449 -4.922 1 89.56 62 VAL A C 1
ATOM 483 O O . VAL A 1 62 ? -3.963 4.934 -3.801 1 89.56 62 VAL A O 1
ATOM 486 N N . GLU A 1 63 ? -4.707 6.496 -5.199 1 92.69 63 GLU A N 1
ATOM 487 C CA . GLU A 1 63 ? -5.582 7.094 -4.199 1 92.69 63 GLU A CA 1
ATOM 488 C C . GLU A 1 63 ? -6.762 6.18 -3.879 1 92.69 63 GLU A C 1
ATOM 490 O O . GLU A 1 63 ? -7.172 6.066 -2.723 1 92.69 63 GLU A O 1
ATOM 495 N N . GLN A 1 64 ? -7.301 5.602 -4.969 1 94.31 64 GLN A N 1
ATOM 496 C CA . GLN A 1 64 ? -8.336 4.602 -4.723 1 94.31 64 GLN A CA 1
ATOM 497 C C . GLN A 1 64 ? -7.797 3.447 -3.879 1 94.31 64 GLN A C 1
ATOM 499 O O . GLN A 1 64 ? -8.477 2.959 -2.977 1 94.31 64 GLN A O 1
ATOM 504 N N . PHE A 1 65 ? -6.609 3.15 -4.258 1 93.94 65 PHE A N 1
ATOM 505 C CA . PHE A 1 65 ? -5.949 2.09 -3.504 1 93.94 65 PHE A CA 1
ATOM 506 C C . PHE A 1 65 ? -5.832 2.467 -2.031 1 93.94 65 PHE A C 1
ATOM 508 O O . PHE A 1 65 ? -6.16 1.669 -1.152 1 93.94 65 PHE A O 1
ATOM 515 N N . PHE A 1 66 ? -5.391 3.633 -1.701 1 95.12 66 PHE A N 1
ATOM 516 C CA . PHE A 1 66 ? -5.238 4.125 -0.337 1 95.12 66 PHE A CA 1
ATOM 517 C C . PHE A 1 66 ? -6.586 4.168 0.376 1 95.12 66 PHE A C 1
ATOM 519 O O . PHE A 1 66 ? -6.719 3.67 1.495 1 95.12 66 PHE A O 1
ATOM 526 N N . TYR A 1 67 ? -7.578 4.676 -0.297 1 97.06 67 TYR A N 1
ATOM 527 C CA . TYR A 1 67 ? -8.906 4.785 0.303 1 97.06 67 TYR A CA 1
ATOM 528 C C . TYR A 1 67 ? -9.461 3.408 0.652 1 97.06 67 TYR A C 1
ATOM 530 O O . TYR A 1 67 ? -9.828 3.154 1.801 1 97.06 67 TYR A O 1
ATOM 538 N N . ARG A 1 68 ? -9.391 2.547 -0.25 1 97.25 68 ARG A N 1
ATOM 539 C CA . ARG A 1 68 ? -10.062 1.262 -0.091 1 97.25 68 ARG A CA 1
ATOM 540 C C . ARG A 1 68 ? -9.32 0.374 0.901 1 97.25 68 ARG A C 1
ATOM 542 O O . ARG A 1 68 ? -9.945 -0.368 1.665 1 97.25 68 ARG A O 1
ATOM 549 N N . THR A 1 69 ? -8.047 0.43 0.869 1 96.62 69 THR A N 1
ATOM 550 C CA . THR A 1 69 ? -7.277 -0.307 1.866 1 96.62 69 THR A CA 1
ATOM 551 C C . THR A 1 69 ? -7.551 0.233 3.268 1 96.62 69 THR A C 1
ATOM 553 O O . THR A 1 69 ? -7.746 -0.539 4.207 1 96.62 69 THR A O 1
ATOM 556 N N . SER A 1 70 ? -7.586 1.582 3.424 1 97.38 70 SER A N 1
ATOM 557 C CA . SER A 1 70 ? -7.859 2.189 4.723 1 97.38 70 SER A CA 1
ATOM 558 C C . SER A 1 70 ? -9.273 1.864 5.199 1 97.38 70 SER A C 1
ATOM 560 O O . SER A 1 70 ? -9.492 1.642 6.391 1 97.38 70 SER A O 1
ATOM 562 N N . LEU A 1 71 ? -10.211 1.859 4.273 1 97.69 71 LEU A N 1
ATOM 563 C CA . LEU A 1 71 ? -11.586 1.464 4.578 1 97.69 71 LEU A CA 1
ATOM 564 C C . LEU A 1 71 ? -11.625 0.058 5.164 1 97.69 71 LEU A C 1
ATOM 566 O O . LEU A 1 71 ? -12.203 -0.156 6.23 1 97.69 71 LEU A O 1
ATOM 570 N N . LEU A 1 72 ? -10.953 -0.851 4.539 1 97.81 72 LEU A N 1
ATOM 571 C CA . LEU A 1 72 ? -10.969 -2.248 4.957 1 97.81 72 LEU A CA 1
ATOM 572 C C . LEU A 1 72 ? -10.258 -2.426 6.293 1 97.81 72 LEU A C 1
ATOM 574 O O . LEU A 1 72 ? -10.719 -3.18 7.152 1 97.81 72 LEU A O 1
ATOM 578 N N . ARG A 1 73 ? -9.164 -1.749 6.441 1 96 73 ARG A N 1
ATOM 579 C CA . ARG A 1 73 ? -8.461 -1.811 7.715 1 96 73 ARG A CA 1
ATOM 580 C C . ARG A 1 73 ? -9.312 -1.237 8.844 1 96 73 ARG A C 1
ATOM 582 O O . ARG A 1 73 ? -9.273 -1.729 9.969 1 96 73 ARG A O 1
ATOM 589 N N . SER A 1 74 ? -10.031 -0.185 8.539 1 95.94 74 SER A N 1
ATOM 590 C CA . SER A 1 74 ? -10.961 0.379 9.516 1 95.94 74 SER A CA 1
ATOM 591 C C . SER A 1 74 ? -12.023 -0.637 9.922 1 95.94 74 SER A C 1
ATOM 593 O O . SER A 1 74 ? -12.344 -0.766 11.102 1 95.94 74 SER A O 1
ATOM 595 N N . MET A 1 75 ? -12.516 -1.392 8.938 1 96.81 75 MET A N 1
ATOM 596 C CA . MET A 1 75 ? -13.492 -2.441 9.227 1 96.81 75 MET A CA 1
ATOM 597 C C . MET A 1 75 ? -12.898 -3.486 10.172 1 96.81 75 MET A C 1
ATOM 599 O O . MET A 1 75 ? -13.547 -3.896 11.133 1 96.81 75 MET A O 1
ATOM 603 N N . GLN A 1 76 ? -11.719 -3.854 9.844 1 95.06 76 GLN A N 1
ATOM 604 C CA . GLN A 1 76 ? -11.031 -4.84 10.664 1 95.06 76 GLN A CA 1
ATOM 605 C C . GLN A 1 76 ? -10.883 -4.352 12.102 1 95.06 76 GLN A C 1
ATOM 607 O O . GLN A 1 76 ? -11.109 -5.109 13.047 1 95.06 76 GLN A O 1
ATOM 612 N N . GLU A 1 77 ? -10.5 -3.15 12.258 1 90.88 77 GLU A N 1
ATOM 613 C CA . GLU A 1 77 ? -10.336 -2.557 13.586 1 90.88 77 GLU A CA 1
ATOM 614 C C . GLU A 1 77 ? -11.656 -2.523 14.344 1 90.88 77 GLU A C 1
ATOM 616 O O . GLU A 1 77 ? -11.664 -2.594 15.578 1 90.88 77 GLU A O 1
ATOM 621 N N . MET A 1 78 ? -12.703 -2.379 13.641 1 94.19 78 MET A N 1
ATOM 622 C CA . MET A 1 78 ? -14.023 -2.312 14.25 1 94.19 78 MET A CA 1
ATOM 623 C C . MET A 1 78 ? -14.547 -3.707 14.578 1 94.19 78 MET A C 1
ATOM 625 O O . MET A 1 78 ? -15.68 -3.861 15.031 1 94.19 78 MET A O 1
ATOM 629 N N . GLY A 1 79 ? -13.758 -4.754 14.281 1 94.81 79 GLY A N 1
ATOM 630 C CA . GLY A 1 79 ? -14.102 -6.105 14.695 1 94.81 79 GLY A CA 1
ATOM 631 C C . GLY A 1 79 ? -14.711 -6.934 13.578 1 94.81 79 GLY A C 1
ATOM 632 O O . GLY A 1 79 ? -15.156 -8.062 13.805 1 94.81 79 GLY A O 1
ATOM 633 N N . VAL A 1 80 ? -14.758 -6.406 12.383 1 97.5 80 VAL A N 1
ATOM 634 C CA . VAL A 1 80 ? -15.312 -7.141 11.25 1 97.5 80 VAL A CA 1
ATOM 635 C C . VAL A 1 80 ? -14.344 -8.242 10.828 1 97.5 80 VAL A C 1
ATOM 637 O O . VAL A 1 80 ? -13.148 -8 10.672 1 97.5 80 VAL A O 1
ATOM 640 N N . GLU A 1 81 ? -14.859 -9.484 10.688 1 97.81 81 GLU A N 1
ATOM 641 C CA . GLU A 1 81 ? -14.055 -10.578 10.156 1 97.81 81 GLU A CA 1
ATOM 642 C C . GLU A 1 81 ? -13.891 -10.461 8.641 1 97.81 81 GLU A C 1
ATOM 644 O O . GLU A 1 81 ? -14.875 -10.422 7.906 1 97.81 81 GLU A O 1
ATOM 649 N N . ILE A 1 82 ? -12.711 -10.359 8.188 1 98.31 82 ILE A N 1
ATOM 650 C CA . ILE A 1 82 ? -12.477 -10.211 6.754 1 98.31 82 ILE A CA 1
ATOM 651 C C . ILE A 1 82 ? -11.719 -11.43 6.227 1 98.31 82 ILE A C 1
ATOM 653 O O . ILE A 1 82 ? -10.641 -11.766 6.73 1 98.31 82 ILE A O 1
ATOM 657 N N . ILE A 1 83 ? -12.242 -12.125 5.148 1 98.25 83 ILE A N 1
ATOM 658 C CA . ILE A 1 83 ? -11.648 -13.281 4.5 1 98.25 83 ILE A CA 1
ATOM 659 C C . ILE A 1 83 ? -11.516 -13.023 3 1 98.25 83 ILE A C 1
ATOM 661 O O . ILE A 1 83 ? -12.516 -12.852 2.301 1 98.25 83 ILE A O 1
ATOM 665 N N . ASN A 1 84 ? -10.359 -13.086 2.588 1 97.75 84 ASN A N 1
ATOM 666 C CA . ASN A 1 84 ? -9.023 -13.094 3.184 1 97.75 84 ASN A CA 1
ATOM 667 C C . ASN A 1 84 ? -8.727 -11.789 3.918 1 97.75 84 ASN A C 1
ATOM 669 O O . ASN A 1 84 ? -9.461 -10.812 3.77 1 97.75 84 ASN A O 1
ATOM 673 N N . SER A 1 85 ? -7.703 -11.891 4.766 1 96.19 85 SER A N 1
ATOM 674 C CA . SER A 1 85 ? -7.27 -10.68 5.453 1 96.19 85 SER A CA 1
ATOM 675 C C . SER A 1 85 ? -6.82 -9.609 4.457 1 96.19 85 SER A C 1
ATOM 677 O O . SER A 1 85 ? -6.422 -9.93 3.336 1 96.19 85 SER A O 1
ATOM 679 N N . VAL A 1 86 ? -6.891 -8.352 4.824 1 96.06 86 VAL A N 1
ATOM 680 C CA . VAL A 1 86 ? -6.457 -7.234 3.992 1 96.06 86 VAL A CA 1
ATOM 681 C C . VAL A 1 86 ? -4.988 -7.406 3.621 1 96.06 86 VAL A C 1
ATOM 683 O O . VAL A 1 86 ? -4.621 -7.316 2.447 1 96.06 86 VAL A O 1
ATOM 686 N N . ASP A 1 87 ? -4.18 -7.773 4.578 1 95.38 87 ASP A N 1
ATOM 687 C CA . ASP A 1 87 ? -2.748 -7.938 4.336 1 95.38 87 ASP A CA 1
ATOM 688 C C . ASP A 1 87 ? -2.48 -9.094 3.381 1 95.38 87 ASP A C 1
ATOM 690 O O . ASP A 1 87 ? -1.633 -8.992 2.49 1 95.38 87 ASP A O 1
ATOM 694 N N . GLY A 1 88 ? -3.184 -10.195 3.596 1 96.69 88 GLY A N 1
ATOM 695 C CA . GLY A 1 88 ? -3.025 -11.328 2.693 1 96.69 88 GLY A CA 1
ATOM 696 C C . GLY A 1 88 ? -3.355 -10.992 1.251 1 96.69 88 GLY A C 1
ATOM 697 O O . GLY A 1 88 ? -2.619 -11.367 0.336 1 96.69 88 GLY A O 1
ATOM 698 N N . LEU A 1 89 ? -4.434 -10.281 1.113 1 95.56 89 LEU A N 1
ATOM 699 C CA . LEU A 1 89 ? -4.836 -9.898 -0.234 1 95.56 89 LEU A CA 1
ATOM 700 C C . LEU A 1 89 ? -3.832 -8.93 -0.848 1 95.56 89 LEU A C 1
ATOM 702 O O . LEU A 1 89 ? -3.498 -9.039 -2.029 1 95.56 89 LEU A O 1
ATOM 706 N N . LEU A 1 90 ? -3.342 -8 -0.093 1 94.56 90 LEU A N 1
ATOM 707 C CA . LEU A 1 90 ? -2.365 -7.039 -0.592 1 94.56 90 LEU A CA 1
ATOM 708 C C . LEU A 1 90 ? -1.074 -7.738 -1.003 1 94.56 90 LEU A C 1
ATOM 710 O O . LEU A 1 90 ? -0.484 -7.406 -2.033 1 94.56 90 LEU A O 1
ATOM 714 N N . ARG A 1 91 ? -0.647 -8.719 -0.262 1 96 91 ARG A N 1
ATOM 715 C CA . ARG A 1 91 ? 0.559 -9.469 -0.591 1 96 91 ARG A CA 1
ATOM 716 C C . ARG A 1 91 ? 0.402 -10.203 -1.921 1 96 91 ARG A C 1
ATOM 718 O O . ARG A 1 91 ? 1.332 -10.234 -2.73 1 96 91 ARG A O 1
ATOM 725 N N . THR A 1 92 ? -0.789 -10.695 -2.164 1 96.38 92 THR A N 1
ATOM 726 C CA . THR A 1 92 ? -0.978 -11.523 -3.35 1 96.38 92 THR A CA 1
ATOM 727 C C . THR A 1 92 ? -1.312 -10.664 -4.566 1 96.38 92 THR A C 1
ATOM 729 O O . THR A 1 92 ? -1.254 -11.141 -5.703 1 96.38 92 THR A O 1
ATOM 732 N N . ARG A 1 93 ? -1.673 -9.406 -4.301 1 94 93 ARG A N 1
ATOM 733 C CA . ARG A 1 93 ? -1.844 -8.461 -5.406 1 94 93 ARG A CA 1
ATOM 734 C C . ARG A 1 93 ? -0.494 -8.008 -5.953 1 94 93 ARG A C 1
ATOM 736 O O . ARG A 1 93 ? -0.411 -7.504 -7.07 1 94 93 ARG A O 1
ATOM 743 N N . ASN A 1 94 ? 0.5 -8.109 -5.215 1 95.44 94 ASN A N 1
ATOM 744 C CA . ASN A 1 94 ? 1.882 -7.77 -5.527 1 95.44 94 ASN A CA 1
ATOM 745 C C . ASN A 1 94 ? 2.732 -9.016 -5.758 1 95.44 94 ASN A C 1
ATOM 747 O O . ASN A 1 94 ? 3.262 -9.594 -4.805 1 95.44 94 ASN A O 1
ATOM 751 N N . LYS A 1 95 ? 2.977 -9.391 -7.062 1 96.81 95 LYS A N 1
ATOM 752 C CA . LYS A 1 95 ? 3.688 -10.625 -7.395 1 96.81 95 LYS A CA 1
ATOM 753 C C . LYS A 1 95 ? 5.078 -10.641 -6.766 1 96.81 95 LYS A C 1
ATOM 755 O O . LYS A 1 95 ? 5.582 -11.703 -6.391 1 96.81 95 LYS A O 1
ATOM 760 N N . MET A 1 96 ? 5.652 -9.492 -6.68 1 97.06 96 MET A N 1
ATOM 761 C CA . MET A 1 96 ? 6.973 -9.414 -6.062 1 97.06 96 MET A CA 1
ATOM 762 C C . MET A 1 96 ? 6.91 -9.797 -4.586 1 97.06 96 MET A C 1
ATOM 764 O O . MET A 1 96 ? 7.711 -10.602 -4.117 1 97.06 96 MET A O 1
ATOM 768 N N . GLU A 1 97 ? 5.98 -9.242 -3.922 1 97 97 GLU A N 1
ATOM 769 C CA . GLU A 1 97 ? 5.824 -9.547 -2.502 1 97 97 GLU A CA 1
ATOM 770 C C . GLU A 1 97 ? 5.492 -11.023 -2.287 1 97 97 GLU A C 1
ATOM 772 O O . GLU A 1 97 ? 5.988 -11.648 -1.345 1 97 97 GLU A O 1
ATOM 777 N N . THR A 1 98 ? 4.648 -11.523 -3.119 1 97.69 98 THR A N 1
ATOM 778 C CA . THR A 1 98 ? 4.332 -12.945 -3.051 1 97.69 98 THR A CA 1
ATOM 779 C C . THR A 1 98 ? 5.605 -13.789 -3.131 1 97.69 98 THR A C 1
ATOM 781 O O . THR A 1 98 ? 5.848 -14.641 -2.275 1 97.69 98 THR A O 1
ATOM 784 N N . LEU A 1 99 ? 6.406 -13.539 -4.105 1 97.56 99 LEU A N 1
ATOM 785 C CA . LEU A 1 99 ? 7.613 -14.32 -4.328 1 97.56 99 LEU A CA 1
ATOM 786 C C . LEU A 1 99 ? 8.578 -14.188 -3.15 1 97.56 99 LEU A C 1
ATOM 788 O O . LEU A 1 99 ? 9.195 -15.172 -2.73 1 97.56 99 LEU A O 1
ATOM 792 N N . LEU A 1 100 ? 8.703 -12.961 -2.633 1 97.19 100 LEU A N 1
ATOM 793 C CA . LEU A 1 100 ? 9.57 -12.719 -1.488 1 97.19 100 LEU A CA 1
ATOM 794 C C . LEU A 1 100 ? 9.141 -13.562 -0.292 1 97.19 100 LEU A C 1
ATOM 796 O O . LEU A 1 100 ? 9.977 -14.211 0.346 1 97.19 100 LEU A O 1
ATOM 800 N N . MET A 1 101 ? 7.879 -13.586 -0.023 1 97.31 101 MET A N 1
ATOM 801 C CA . MET A 1 101 ? 7.355 -14.312 1.131 1 97.31 101 MET A CA 1
ATOM 802 C C . MET A 1 101 ? 7.492 -15.82 0.934 1 97.31 101 MET A C 1
ATOM 804 O O . MET A 1 101 ? 7.824 -16.547 1.873 1 97.31 101 MET A O 1
ATOM 808 N N . LEU A 1 102 ? 7.207 -16.234 -0.285 1 98.06 102 LEU A N 1
ATOM 809 C CA . LEU A 1 102 ? 7.344 -17.656 -0.59 1 98.06 102 LEU A CA 1
ATOM 810 C C . LEU A 1 102 ? 8.789 -18.109 -0.417 1 98.06 102 LEU A C 1
ATOM 812 O O . LEU A 1 102 ? 9.055 -19.109 0.256 1 98.06 102 LEU A O 1
ATOM 816 N N . SER A 1 103 ? 9.703 -17.375 -1.01 1 97.31 103 SER A N 1
ATOM 817 C CA . SER A 1 103 ? 11.117 -17.703 -0.908 1 97.31 103 SER A CA 1
ATOM 818 C C . SER A 1 103 ? 11.578 -17.734 0.546 1 97.31 103 SER A C 1
ATOM 820 O O . SER A 1 103 ? 12.242 -18.672 0.977 1 97.31 103 SER A O 1
ATOM 822 N N . LYS A 1 104 ? 11.219 -16.797 1.301 1 95.62 104 LYS A N 1
ATOM 823 C CA . LYS A 1 104 ? 11.57 -16.719 2.715 1 95.62 104 LYS A CA 1
ATOM 824 C C . LYS A 1 104 ? 11.008 -17.906 3.492 1 95.62 104 LYS A C 1
ATOM 826 O O . LYS A 1 104 ? 11.633 -18.391 4.438 1 95.62 104 LYS A O 1
ATOM 831 N N . GLY A 1 105 ? 9.867 -18.328 3.066 1 96 105 GLY A N 1
ATOM 832 C CA . GLY A 1 105 ? 9.203 -19.438 3.732 1 96 105 GLY A CA 1
ATOM 833 C C . GLY A 1 105 ? 9.734 -20.797 3.299 1 96 105 GLY A C 1
ATOM 834 O O . GLY A 1 105 ? 9.266 -21.828 3.775 1 96 105 GLY A O 1
ATOM 835 N N . GLY A 1 106 ? 10.641 -20.812 2.377 1 95.5 106 GLY A N 1
ATOM 836 C CA . GLY A 1 106 ? 11.242 -22.062 1.94 1 95.5 106 GLY A CA 1
ATOM 837 C C . GLY A 1 106 ? 10.484 -22.734 0.807 1 95.5 106 GLY A C 1
ATOM 838 O O . GLY A 1 106 ? 10.633 -23.938 0.574 1 95.5 106 GLY A O 1
ATOM 839 N N . VAL A 1 107 ? 9.617 -22.031 0.207 1 97.06 107 VAL A N 1
ATOM 840 C CA . VAL A 1 107 ? 8.906 -22.547 -0.963 1 97.06 107 VAL A CA 1
ATOM 841 C C . VAL A 1 107 ? 9.711 -22.234 -2.225 1 97.06 107 VAL A C 1
ATOM 843 O O . VAL A 1 107 ? 10.164 -21.109 -2.424 1 97.06 107 VAL A O 1
ATOM 846 N N . ASN A 1 108 ? 9.891 -23.203 -3.078 1 96.94 108 ASN A N 1
ATOM 847 C CA . ASN A 1 108 ? 10.648 -23.031 -4.312 1 96.94 108 ASN A CA 1
ATOM 848 C C . ASN A 1 108 ? 9.945 -22.078 -5.27 1 96.94 108 ASN A C 1
ATOM 850 O O . ASN A 1 108 ? 8.766 -22.266 -5.59 1 96.94 108 ASN A O 1
ATOM 854 N N . VAL A 1 109 ? 10.68 -21.047 -5.754 1 97.69 109 VAL A N 1
ATOM 855 C CA . VAL A 1 109 ? 10.148 -20.062 -6.684 1 97.69 109 VAL A CA 1
ATOM 856 C C . VAL A 1 109 ? 11.125 -19.859 -7.84 1 97.69 109 VAL A C 1
ATOM 858 O O . VAL A 1 109 ? 12.32 -20.141 -7.703 1 97.69 109 VAL A O 1
ATOM 861 N N . PRO A 1 110 ? 10.695 -19.438 -8.977 1 97.38 110 PRO A N 1
ATOM 862 C CA . PRO A 1 110 ? 11.641 -19.125 -10.055 1 97.38 110 PRO A CA 1
ATOM 863 C C . PRO A 1 110 ? 12.516 -17.922 -9.742 1 97.38 110 PRO A C 1
ATOM 865 O O . PRO A 1 110 ? 12.07 -16.969 -9.086 1 97.38 110 PRO A O 1
ATOM 868 N N . LYS A 1 111 ? 13.742 -17.969 -10.281 1 97.44 111 LYS A N 1
ATOM 869 C CA . LYS A 1 111 ? 14.578 -16.766 -10.203 1 97.44 111 LYS A CA 1
ATOM 870 C C . LYS A 1 111 ? 13.891 -15.57 -10.852 1 97.44 111 LYS A C 1
ATOM 872 O O . LYS A 1 111 ? 13.391 -15.672 -11.977 1 97.44 111 LYS A O 1
ATOM 877 N N . THR A 1 112 ? 13.852 -14.531 -10.141 1 98.31 112 THR A N 1
ATOM 878 C CA . THR A 1 112 ? 13.141 -13.352 -10.609 1 98.31 112 THR A CA 1
ATOM 879 C C . THR A 1 112 ? 13.93 -12.086 -10.289 1 98.31 112 THR A C 1
ATOM 881 O O . THR A 1 112 ? 14.484 -11.945 -9.203 1 98.31 112 THR A O 1
ATOM 884 N N . LEU A 1 113 ? 14.023 -11.211 -11.242 1 98.31 113 LEU A N 1
ATOM 885 C CA . LEU A 1 113 ? 14.578 -9.883 -11.055 1 98.31 113 LEU A CA 1
ATOM 886 C C . LEU A 1 113 ? 13.5 -8.812 -11.172 1 98.31 113 LEU A C 1
ATOM 888 O O . LEU A 1 113 ? 12.734 -8.805 -12.141 1 98.31 113 LEU A O 1
ATOM 892 N N . VAL A 1 114 ? 13.422 -7.945 -10.203 1 98.56 114 VAL A N 1
ATOM 893 C CA . VAL A 1 114 ? 12.523 -6.797 -10.266 1 98.56 114 VAL A CA 1
ATOM 894 C C . VAL A 1 114 ? 13.328 -5.504 -10.172 1 98.56 114 VAL A C 1
ATOM 896 O O . VAL A 1 114 ? 14.133 -5.328 -9.25 1 98.56 114 VAL A O 1
ATOM 899 N N . THR A 1 115 ? 13.125 -4.57 -11.141 1 98.5 115 THR A N 1
ATOM 900 C CA . THR A 1 115 ? 13.945 -3.363 -11.188 1 98.5 115 THR A CA 1
ATOM 901 C C . THR A 1 115 ? 13.32 -2.326 -12.117 1 98.5 115 THR A C 1
ATOM 903 O O . THR A 1 115 ? 12.445 -2.648 -12.922 1 98.5 115 THR A O 1
ATOM 906 N N . GLU A 1 116 ? 13.711 -1.084 -11.914 1 97.56 116 GLU A N 1
ATOM 907 C CA . GLU A 1 116 ? 13.422 -0.021 -12.867 1 97.56 116 GLU A CA 1
ATOM 908 C C . GLU A 1 116 ? 14.664 0.346 -13.672 1 97.56 116 GLU A C 1
ATOM 910 O O . GLU A 1 116 ? 14.656 1.31 -14.445 1 97.56 116 GLU A O 1
ATOM 915 N N . ASP A 1 117 ? 15.688 -0.431 -13.523 1 97.38 117 ASP A N 1
ATOM 916 C CA . ASP A 1 117 ? 16.938 -0.196 -14.219 1 97.38 117 ASP A CA 1
ATOM 917 C C . ASP A 1 117 ? 17.047 -1.073 -15.469 1 97.38 117 ASP A C 1
ATOM 919 O O . ASP A 1 117 ? 17.266 -2.283 -15.359 1 97.38 117 ASP A O 1
ATOM 923 N N . LEU A 1 118 ? 17 -0.406 -16.609 1 97.31 118 LEU A N 1
ATOM 924 C CA . LEU A 1 118 ? 16.969 -1.1 -17.906 1 97.31 118 LEU A CA 1
ATOM 925 C C . LEU A 1 118 ? 18.25 -1.917 -18.109 1 97.31 118 LEU A C 1
ATOM 927 O O . LEU A 1 118 ? 18.188 -3.061 -18.562 1 97.31 118 LEU A O 1
ATOM 931 N N . LEU A 1 119 ? 19.328 -1.396 -17.781 1 96.81 119 LEU A N 1
ATOM 932 C CA . LEU A 1 119 ? 20.594 -2.045 -18.062 1 96.81 119 LEU A CA 1
ATOM 933 C C . LEU A 1 119 ? 20.781 -3.275 -17.172 1 96.81 119 LEU A C 1
ATOM 935 O O . LEU A 1 119 ? 21.344 -4.281 -17.609 1 96.81 119 LEU A O 1
ATOM 939 N N . ASN A 1 120 ? 20.375 -3.174 -15.961 1 96.56 120 ASN A N 1
ATOM 940 C CA . ASN A 1 120 ? 20.406 -4.34 -15.086 1 96.56 120 ASN A CA 1
ATOM 941 C C . ASN A 1 120 ? 19.547 -5.477 -15.633 1 96.56 120 ASN A C 1
ATOM 943 O O . ASN A 1 120 ? 19.969 -6.629 -15.664 1 96.56 120 ASN A O 1
ATOM 947 N N . ALA A 1 121 ? 18.391 -5.164 -16.047 1 97.81 121 ALA A N 1
ATOM 948 C CA . ALA A 1 121 ? 17.484 -6.164 -16.594 1 97.81 121 ALA A CA 1
ATOM 949 C C . ALA A 1 121 ? 18.047 -6.77 -17.875 1 97.81 121 ALA A C 1
ATOM 951 O O . ALA A 1 121 ? 17.938 -7.98 -18.094 1 97.81 121 ALA A O 1
ATOM 952 N N . TYR A 1 122 ? 18.609 -5.883 -18.672 1 97.94 122 TYR A N 1
ATOM 953 C CA . TYR A 1 122 ? 19.219 -6.34 -19.922 1 97.94 122 TYR A CA 1
ATOM 954 C C . TYR A 1 122 ? 20.344 -7.328 -19.672 1 97.94 122 TYR A C 1
ATOM 956 O O . TYR A 1 122 ? 20.422 -8.383 -20.297 1 97.94 122 TYR A O 1
ATOM 964 N N . ALA A 1 123 ? 21.172 -7.012 -18.734 1 97.5 123 ALA A N 1
ATOM 965 C CA . ALA A 1 123 ? 22.266 -7.898 -18.375 1 97.5 123 ALA A CA 1
ATOM 966 C C . ALA A 1 123 ? 21.75 -9.242 -17.859 1 97.5 123 ALA A C 1
ATOM 968 O O . ALA A 1 123 ? 22.281 -10.297 -18.203 1 97.5 123 ALA A O 1
ATOM 969 N N . THR A 1 124 ? 20.75 -9.211 -17.047 1 97 124 THR A N 1
ATOM 970 C CA . THR A 1 124 ? 20.141 -10.422 -16.5 1 97 124 THR A CA 1
ATOM 971 C C . THR A 1 124 ? 19.562 -11.273 -17.625 1 97 124 THR A C 1
ATOM 973 O O . THR A 1 124 ? 19.703 -12.492 -17.625 1 97 124 THR A O 1
ATOM 976 N N . MET A 1 125 ? 18.891 -10.602 -18.547 1 97.19 125 MET A N 1
ATOM 977 C CA . MET A 1 125 ? 18.297 -11.305 -19.688 1 97.19 125 MET A CA 1
ATOM 978 C C . MET A 1 125 ? 19.375 -12.008 -20.5 1 97.19 125 MET A C 1
ATOM 980 O O . MET A 1 125 ? 19.172 -13.133 -20.969 1 97.19 125 MET A O 1
ATOM 984 N N . LYS A 1 126 ? 20.469 -11.367 -20.703 1 97.38 126 LYS A N 1
ATOM 985 C CA . LYS A 1 126 ? 21.578 -11.977 -21.438 1 97.38 126 LYS A CA 1
ATOM 986 C C . LYS A 1 126 ? 22.094 -13.227 -20.734 1 97.38 126 LYS A C 1
ATOM 988 O O . LYS A 1 126 ? 22.5 -14.188 -21.391 1 97.38 126 LYS A O 1
ATOM 993 N N . GLN A 1 127 ? 22.078 -13.188 -19.5 1 96.19 127 GLN A N 1
ATOM 994 C CA . GLN A 1 127 ? 22.531 -14.32 -18.703 1 96.19 127 GLN A CA 1
ATOM 995 C C . GLN A 1 127 ? 21.531 -15.469 -18.766 1 96.19 127 GLN A C 1
ATOM 997 O O . GLN A 1 127 ? 21.922 -16.625 -18.938 1 96.19 127 GLN A O 1
ATOM 1002 N N . TRP A 1 128 ? 20.219 -15.195 -18.594 1 96 128 TRP A N 1
ATOM 1003 C CA . TRP A 1 128 ? 19.172 -16.219 -18.516 1 96 128 TRP A CA 1
ATOM 1004 C C . TRP A 1 128 ? 18.844 -16.766 -19.891 1 96 128 TRP A C 1
ATOM 1006 O O . TRP A 1 128 ? 18.531 -17.953 -20.047 1 96 128 TRP A O 1
ATOM 1016 N N . GLY A 1 129 ? 18.781 -15.953 -20.922 1 95.94 129 GLY A N 1
ATOM 1017 C CA . GLY A 1 129 ? 18.531 -16.328 -22.312 1 95.94 129 GLY A CA 1
ATOM 1018 C C . GLY A 1 129 ? 17.062 -16.594 -22.594 1 95.94 129 GLY A C 1
ATOM 1019 O O . GLY A 1 129 ? 16.625 -16.547 -23.734 1 95.94 129 GLY A O 1
ATOM 1020 N N . ASP A 1 130 ? 16.281 -17.016 -21.656 1 97.5 130 ASP A N 1
ATOM 1021 C CA . ASP A 1 130 ? 14.859 -17.344 -21.75 1 97.5 130 ASP A CA 1
ATOM 1022 C C . ASP A 1 130 ? 14.125 -16.906 -20.484 1 97.5 130 ASP A C 1
ATOM 1024 O O . ASP A 1 130 ? 14.383 -17.422 -19.391 1 97.5 130 ASP A O 1
ATOM 1028 N N . ALA A 1 131 ? 13.234 -15.891 -20.656 1 97.94 131 ALA A N 1
ATOM 1029 C CA . ALA A 1 131 ? 12.578 -15.312 -19.484 1 97.94 131 ALA A CA 1
ATOM 1030 C C . ALA A 1 131 ? 11.164 -14.852 -19.828 1 97.94 131 ALA A C 1
ATOM 1032 O O . ALA A 1 131 ? 10.781 -14.82 -21 1 97.94 131 ALA A O 1
ATOM 1033 N N . VAL A 1 132 ? 10.406 -14.633 -18.812 1 97.38 132 VAL A N 1
ATOM 1034 C CA . VAL A 1 132 ? 9.047 -14.102 -18.953 1 97.38 132 VAL A CA 1
ATOM 1035 C C . VAL A 1 132 ? 8.961 -12.727 -18.297 1 97.38 132 VAL A C 1
ATOM 1037 O O . VAL A 1 132 ? 9.352 -12.562 -17.125 1 97.38 132 VAL A O 1
ATOM 1040 N N . LEU A 1 133 ? 8.539 -11.734 -19.047 1 96.94 133 LEU A N 1
ATOM 1041 C CA . LEU A 1 133 ? 8.203 -10.414 -18.516 1 96.94 133 LEU A CA 1
ATOM 1042 C C . LEU A 1 133 ? 6.73 -10.352 -18.109 1 96.94 133 LEU A C 1
ATOM 1044 O O . LEU A 1 133 ? 5.852 -10.734 -18.891 1 96.94 133 LEU A O 1
ATOM 1048 N N . LYS A 1 134 ? 6.535 -9.945 -16.828 1 95.62 134 LYS A N 1
ATOM 1049 C CA . LYS A 1 134 ? 5.18 -9.875 -16.297 1 95.62 134 LYS A CA 1
ATOM 1050 C C . LYS A 1 134 ? 4.953 -8.562 -15.547 1 95.62 134 LYS A C 1
ATOM 1052 O O . LYS A 1 134 ? 5.883 -8 -14.969 1 95.62 134 LYS A O 1
ATOM 1057 N N . PRO A 1 135 ? 3.676 -8.07 -15.617 1 93.88 135 PRO A N 1
ATOM 1058 C CA . PRO A 1 135 ? 3.383 -6.98 -14.68 1 93.88 135 PRO A CA 1
ATOM 1059 C C . PRO A 1 135 ? 3.396 -7.43 -13.227 1 93.88 135 PRO A C 1
ATOM 1061 O O . PRO A 1 135 ? 3.1 -8.586 -12.93 1 93.88 135 PRO A O 1
ATOM 1064 N N . ILE A 1 136 ? 3.754 -6.5 -12.312 1 94.62 136 ILE A N 1
ATOM 1065 C CA . ILE A 1 136 ? 3.758 -6.809 -10.883 1 94.62 136 ILE A CA 1
ATOM 1066 C C . ILE A 1 136 ? 2.33 -7.066 -10.406 1 94.62 136 ILE A C 1
ATOM 1068 O O . ILE A 1 136 ? 2.09 -7.973 -9.609 1 94.62 136 ILE A O 1
ATOM 1072 N N . GLN A 1 137 ? 1.49 -6.16 -10.938 1 90.06 137 GLN A N 1
ATOM 1073 C CA . GLN A 1 137 ? 0.065 -6.355 -10.695 1 90.06 137 GLN A CA 1
ATOM 1074 C C . GLN A 1 137 ? -0.645 -6.871 -11.945 1 90.06 137 GLN A C 1
ATOM 1076 O O . GLN A 1 137 ? -0.448 -6.34 -13.039 1 90.06 137 GLN A O 1
ATOM 1081 N N . GLY A 1 138 ? -1.4 -7.957 -11.852 1 80.62 138 GLY A N 1
ATOM 1082 C CA . GLY A 1 138 ? -2.113 -8.516 -12.992 1 80.62 138 GLY A CA 1
ATOM 1083 C C . GLY A 1 138 ? -2.67 -9.906 -12.727 1 80.62 138 GLY A C 1
ATOM 1084 O O . GLY A 1 138 ? -2.412 -10.484 -11.672 1 80.62 138 GLY A O 1
ATOM 1085 N N . SER A 1 139 ? -3.549 -10.258 -13.695 1 76 139 SER A N 1
ATOM 1086 C CA . SER A 1 139 ? -4.211 -11.555 -13.555 1 76 139 SER A CA 1
ATOM 1087 C C . SER A 1 139 ? -4.406 -12.219 -14.914 1 76 139 SER A C 1
ATOM 1089 O O . SER A 1 139 ? -4.289 -11.57 -15.953 1 76 139 SER A O 1
ATOM 1091 N N . ARG A 1 140 ? -4.547 -13.539 -14.898 1 81.31 140 ARG A N 1
ATOM 1092 C CA . ARG A 1 140 ? -5.043 -14.312 -16.031 1 81.31 140 ARG A CA 1
ATOM 1093 C C . ARG A 1 140 ? -4.012 -14.367 -17.156 1 81.31 140 ARG A C 1
ATOM 1095 O O . ARG A 1 140 ? -4.367 -14.531 -18.328 1 81.31 140 ARG A O 1
ATOM 1102 N N . GLY A 1 141 ? -2.76 -14.031 -16.734 1 80.06 141 GLY A N 1
ATOM 1103 C CA . GLY A 1 141 ? -1.691 -14.102 -17.719 1 80.06 141 GLY A CA 1
ATOM 1104 C C . GLY A 1 141 ? -1.64 -12.891 -18.641 1 80.06 141 GLY A C 1
ATOM 1105 O O . GLY A 1 141 ? -0.762 -12.797 -19.5 1 80.06 141 GLY A O 1
ATOM 1106 N N . PHE A 1 142 ? -2.461 -11.969 -18.438 1 80.44 142 PHE A N 1
ATOM 1107 C CA . PHE A 1 142 ? -2.473 -10.773 -19.266 1 80.44 142 PHE A CA 1
ATOM 1108 C C . PHE A 1 142 ? -1.224 -9.93 -19.031 1 80.44 142 PHE A C 1
ATOM 1110 O O . PHE A 1 142 ? -0.815 -9.734 -17.875 1 80.44 142 PHE A O 1
ATOM 1117 N N . GLY A 1 143 ? -0.607 -9.602 -20.109 1 86.44 143 GLY A N 1
ATOM 1118 C CA . GLY A 1 143 ? 0.562 -8.742 -20.031 1 86.44 143 GLY A CA 1
ATOM 1119 C C . GLY A 1 143 ? 1.865 -9.508 -19.922 1 86.44 143 GLY A C 1
ATOM 1120 O O . GLY A 1 143 ? 2.945 -8.922 -19.953 1 86.44 143 GLY A O 1
ATOM 1121 N N . SER A 1 144 ? 1.759 -10.812 -19.766 1 91.94 144 SER A N 1
ATOM 1122 C CA . SER A 1 144 ? 2.965 -11.633 -19.703 1 91.94 144 SER A CA 1
ATOM 1123 C C . SER A 1 144 ? 3.527 -11.914 -21.094 1 91.94 144 SER A C 1
ATOM 1125 O O . SER A 1 144 ? 2.783 -12.266 -22 1 91.94 144 SER A O 1
ATOM 1127 N N . VAL A 1 145 ? 4.816 -11.797 -21.266 1 94.62 145 VAL A N 1
ATOM 1128 C CA . VAL A 1 145 ? 5.488 -12.023 -22.531 1 94.62 145 VAL A CA 1
ATOM 1129 C C . VAL A 1 145 ? 6.754 -12.852 -22.312 1 94.62 145 VAL A C 1
ATOM 1131 O O . VAL A 1 145 ? 7.594 -12.508 -21.484 1 94.62 145 VAL A O 1
ATOM 1134 N N . ARG A 1 146 ? 6.824 -13.938 -23.047 1 95.88 146 ARG A N 1
ATOM 1135 C CA . ARG A 1 146 ? 8.07 -14.695 -23.047 1 95.88 146 ARG A CA 1
ATOM 1136 C C . ARG A 1 146 ? 9.07 -14.109 -24.031 1 95.88 146 ARG A C 1
ATOM 1138 O O . ARG A 1 146 ? 8.727 -13.812 -25.172 1 95.88 146 ARG A O 1
ATOM 1145 N N . VAL A 1 147 ? 10.211 -13.906 -23.578 1 96.88 147 VAL A N 1
ATOM 1146 C CA . VAL A 1 147 ? 11.266 -13.336 -24.422 1 96.88 147 VAL A CA 1
ATOM 1147 C C . VAL A 1 147 ? 12.477 -14.273 -24.422 1 96.88 147 VAL A C 1
ATOM 1149 O O . VAL A 1 147 ? 12.93 -14.727 -23.375 1 96.88 147 VAL A O 1
ATOM 1152 N N . THR A 1 148 ? 12.969 -14.586 -25.656 1 96.94 148 THR A N 1
ATOM 1153 C CA . THR A 1 148 ? 14.086 -15.516 -25.812 1 96.94 148 THR A CA 1
ATOM 1154 C C . THR A 1 148 ? 15.273 -14.828 -26.469 1 96.94 148 THR A C 1
ATOM 1156 O O . THR A 1 148 ? 16.266 -15.477 -26.812 1 96.94 148 THR A O 1
ATOM 1159 N N . ASP A 1 149 ? 15.148 -13.547 -26.75 1 97.12 149 ASP A N 1
ATOM 1160 C CA . ASP A 1 149 ? 16.203 -12.719 -27.344 1 97.12 149 ASP A CA 1
ATOM 1161 C C . ASP A 1 149 ? 16.438 -11.453 -26.516 1 97.12 149 ASP A C 1
ATOM 1163 O O . ASP A 1 149 ? 15.5 -10.68 -26.281 1 97.12 149 ASP A O 1
ATOM 1167 N N . ALA A 1 150 ? 17.641 -11.227 -26.188 1 96.75 150 ALA A N 1
ATOM 1168 C CA . ALA A 1 150 ? 17.969 -10.133 -25.281 1 96.75 150 ALA A CA 1
ATOM 1169 C C . ALA A 1 150 ? 17.688 -8.781 -25.922 1 96.75 150 ALA A C 1
ATOM 1171 O O . ALA A 1 150 ? 17.266 -7.84 -25.234 1 96.75 150 ALA A O 1
ATOM 1172 N N . ASP A 1 151 ? 17.906 -8.656 -27.203 1 96.88 151 ASP A N 1
ATOM 1173 C CA . ASP A 1 151 ? 17.672 -7.383 -27.875 1 96.88 151 ASP A CA 1
ATOM 1174 C C . ASP A 1 151 ? 16.188 -7.066 -27.969 1 96.88 151 ASP A C 1
ATOM 1176 O O . ASP A 1 151 ? 15.781 -5.914 -27.797 1 96.88 151 ASP A O 1
ATOM 1180 N N . VAL A 1 152 ? 15.453 -8.086 -28.297 1 97.12 152 VAL A N 1
ATOM 1181 C CA . VAL A 1 152 ? 14.008 -7.926 -28.312 1 97.12 152 VAL A CA 1
ATOM 1182 C C . VAL A 1 152 ? 13.523 -7.559 -26.906 1 97.12 152 VAL A C 1
ATOM 1184 O O . VAL A 1 152 ? 12.719 -6.637 -26.734 1 97.12 152 VAL A O 1
ATOM 1187 N N . ALA A 1 153 ? 14.055 -8.281 -25.938 1 97.25 153 ALA A N 1
ATOM 1188 C CA . ALA A 1 153 ? 13.703 -8.008 -24.547 1 97.25 153 ALA A CA 1
ATOM 1189 C C . ALA A 1 153 ? 14.008 -6.555 -24.188 1 97.25 153 ALA A C 1
ATOM 1191 O O . ALA A 1 153 ? 13.211 -5.891 -23.531 1 97.25 153 ALA A O 1
ATOM 1192 N N . PHE A 1 154 ? 15.133 -6.066 -24.594 1 97.25 154 PHE A N 1
ATOM 1193 C CA . PHE A 1 154 ? 15.555 -4.699 -24.312 1 97.25 154 PHE A CA 1
ATOM 1194 C C . PHE A 1 154 ? 14.516 -3.699 -24.797 1 97.25 154 PHE A C 1
ATOM 1196 O O . PHE A 1 154 ? 14.133 -2.785 -24.062 1 97.25 154 PHE A O 1
ATOM 1203 N N . GLN A 1 155 ? 14.047 -3.922 -25.984 1 96.94 155 GLN A N 1
ATOM 1204 C CA . GLN A 1 155 ? 13.078 -2.992 -26.562 1 96.94 155 GLN A CA 1
ATOM 1205 C C . GLN A 1 155 ? 11.75 -3.041 -25.828 1 96.94 155 GLN A C 1
ATOM 1207 O O . GLN A 1 155 ? 11.133 -2.004 -25.562 1 96.94 155 GLN A O 1
ATOM 1212 N N . VAL A 1 156 ? 11.336 -4.234 -25.469 1 96.81 156 VAL A N 1
ATOM 1213 C CA . VAL A 1 156 ? 10.094 -4.402 -24.719 1 96.81 156 VAL A CA 1
ATOM 1214 C C . VAL A 1 156 ? 10.219 -3.732 -23.359 1 96.81 156 VAL A C 1
ATOM 1216 O O . VAL A 1 156 ? 9.344 -2.969 -22.953 1 96.81 156 VAL A O 1
ATOM 1219 N N . MET A 1 157 ? 11.289 -3.994 -22.703 1 97.69 157 MET A N 1
ATOM 1220 C CA . MET A 1 157 ? 11.531 -3.453 -21.359 1 97.69 157 MET A CA 1
ATOM 1221 C C . MET A 1 157 ? 11.625 -1.931 -21.406 1 97.69 157 MET A C 1
ATOM 1223 O O . MET A 1 157 ? 11.07 -1.251 -20.531 1 97.69 157 MET A O 1
ATOM 1227 N N . LYS A 1 158 ? 12.32 -1.429 -22.391 1 97 158 LYS A N 1
ATOM 1228 C CA . LYS A 1 158 ? 12.422 0.018 -22.562 1 97 158 LYS A CA 1
ATOM 1229 C C . LYS A 1 158 ? 11.047 0.654 -22.703 1 97 158 LYS A C 1
ATOM 1231 O O . LYS A 1 158 ? 10.766 1.691 -22.109 1 97 158 LYS A O 1
ATOM 1236 N N . THR A 1 159 ? 10.219 0.035 -23.484 1 95.94 159 THR A N 1
ATOM 1237 C CA . THR A 1 159 ? 8.859 0.529 -23.703 1 95.94 159 THR A CA 1
ATOM 1238 C C . THR A 1 159 ? 8.07 0.521 -22.391 1 95.94 159 THR A C 1
ATOM 1240 O O . THR A 1 159 ? 7.395 1.497 -22.062 1 95.94 159 THR A O 1
ATOM 1243 N N . LEU A 1 160 ? 8.148 -0.573 -21.625 1 94.19 160 LEU A N 1
ATOM 1244 C CA . LEU A 1 160 ? 7.461 -0.677 -20.344 1 94.19 160 LEU A CA 1
ATOM 1245 C C . LEU A 1 160 ? 7.891 0.44 -19.406 1 94.19 160 LEU A C 1
ATOM 1247 O O . LEU A 1 160 ? 7.059 1.046 -18.734 1 94.19 160 LEU A O 1
ATOM 1251 N N . LEU A 1 161 ? 9.148 0.749 -19.422 1 94.12 161 LEU A N 1
ATOM 1252 C CA . LEU A 1 161 ? 9.688 1.767 -18.516 1 94.12 161 LEU A CA 1
ATOM 1253 C C . LEU A 1 161 ? 9.203 3.156 -18.922 1 94.12 161 LEU A C 1
ATOM 1255 O O . LEU A 1 161 ? 9.039 4.031 -18.062 1 94.12 161 LEU A O 1
ATOM 1259 N N . THR A 1 162 ? 8.93 3.367 -20.203 1 92.56 162 THR A N 1
ATOM 1260 C CA . THR A 1 162 ? 8.398 4.645 -20.672 1 92.56 162 THR A CA 1
ATOM 1261 C C . THR A 1 162 ? 7.016 4.898 -20.078 1 92.56 162 THR A C 1
ATOM 1263 O O . THR A 1 162 ? 6.629 6.051 -19.875 1 92.56 162 THR A O 1
ATOM 1266 N N . PHE A 1 163 ? 6.363 3.84 -19.734 1 90 163 PHE A N 1
ATOM 1267 C CA . PHE A 1 163 ? 5.047 3.945 -19.109 1 90 163 PHE A CA 1
ATOM 1268 C C . PHE A 1 163 ? 5.137 3.766 -17.609 1 90 163 PHE A C 1
ATOM 1270 O O . PHE A 1 163 ? 4.141 3.449 -16.953 1 90 163 PHE A O 1
ATOM 1277 N N . ARG A 1 164 ? 6.324 3.854 -17.078 1 89.75 164 ARG A N 1
ATOM 1278 C CA . ARG A 1 164 ? 6.621 3.838 -15.641 1 89.75 164 ARG A CA 1
ATOM 1279 C C . ARG A 1 164 ? 6.262 2.492 -15.023 1 89.75 164 ARG A C 1
ATOM 1281 O O . ARG A 1 164 ? 5.785 2.436 -13.891 1 89.75 164 ARG A O 1
ATOM 1288 N N . ARG A 1 165 ? 6.41 1.48 -15.766 1 92.88 165 ARG A N 1
ATOM 1289 C CA . ARG A 1 165 ? 6.188 0.123 -15.281 1 92.88 165 ARG A CA 1
ATOM 1290 C C . ARG A 1 165 ? 7.504 -0.536 -14.883 1 92.88 165 ARG A C 1
ATOM 1292 O O . ARG A 1 165 ? 8.406 -0.688 -15.703 1 92.88 165 ARG A O 1
ATOM 1299 N N . PRO A 1 166 ? 7.574 -0.923 -13.586 1 96.94 166 PRO A N 1
ATOM 1300 C CA . PRO A 1 166 ? 8.781 -1.672 -13.227 1 96.94 166 PRO A CA 1
ATOM 1301 C C . PRO A 1 166 ? 8.906 -2.994 -13.984 1 96.94 166 PRO A C 1
ATOM 1303 O O . PRO A 1 166 ? 7.895 -3.559 -14.414 1 96.94 166 PRO A O 1
ATOM 1306 N N . LEU A 1 167 ? 10.125 -3.418 -14.156 1 97.75 167 LEU A N 1
ATOM 1307 C CA . LEU A 1 167 ? 10.406 -4.66 -14.867 1 97.75 167 LEU A CA 1
ATOM 1308 C C . LEU A 1 167 ? 10.391 -5.848 -13.914 1 97.75 167 LEU A C 1
ATOM 1310 O O . LEU A 1 167 ? 11.141 -5.871 -12.93 1 97.75 167 LEU A O 1
ATOM 1314 N N . TYR A 1 168 ? 9.516 -6.711 -14.094 1 98.12 168 TYR A N 1
ATOM 1315 C CA . TYR A 1 168 ? 9.453 -8.016 -13.445 1 98.12 168 TYR A CA 1
ATOM 1316 C C . TYR A 1 168 ? 9.875 -9.125 -14.406 1 98.12 168 TYR A C 1
ATOM 1318 O O . TYR A 1 168 ? 9.078 -9.555 -15.25 1 98.12 168 TYR A O 1
ATOM 1326 N N . LEU A 1 169 ? 11.109 -9.492 -14.328 1 98.12 169 LEU A N 1
ATOM 1327 C CA . LEU A 1 169 ? 11.719 -10.477 -15.211 1 98.12 169 LEU A CA 1
ATOM 1328 C C . LEU A 1 169 ? 11.93 -11.805 -14.477 1 98.12 169 LEU A C 1
ATOM 1330 O O . LEU A 1 169 ? 12.703 -11.875 -13.5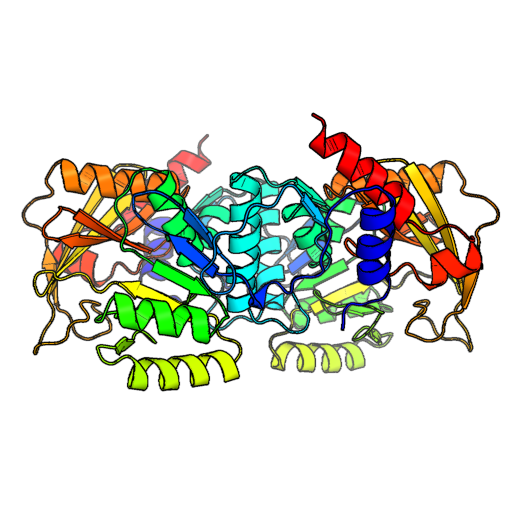23 1 98.12 169 LEU A O 1
ATOM 1334 N N . GLN A 1 170 ? 11.305 -12.844 -14.961 1 98.06 170 GLN A N 1
ATOM 1335 C CA . GLN A 1 170 ? 11.344 -14.148 -14.312 1 98.06 170 GLN A CA 1
ATOM 1336 C C . GLN A 1 170 ? 11.914 -15.211 -15.25 1 98.06 170 GLN A C 1
ATOM 1338 O O . GLN A 1 170 ? 11.516 -15.297 -16.406 1 98.06 170 GLN A O 1
ATOM 1343 N N . GLU A 1 171 ? 12.828 -15.969 -14.711 1 97.19 171 GLU A N 1
ATOM 1344 C CA . GLU A 1 171 ? 13.391 -17.062 -15.508 1 97.19 171 GLU A CA 1
ATOM 1345 C C . GLU A 1 171 ? 12.297 -18.016 -15.977 1 97.19 171 GLU A C 1
ATOM 1347 O O . GLU A 1 171 ? 11.398 -18.359 -15.203 1 97.19 171 GLU A O 1
ATOM 1352 N N . TYR A 1 172 ? 12.406 -18.406 -17.266 1 96.56 172 TYR A N 1
ATOM 1353 C CA . TYR A 1 172 ? 11.445 -19.375 -17.781 1 96.56 172 TYR A CA 1
ATOM 1354 C C . TYR A 1 172 ? 11.719 -20.766 -17.219 1 96.56 172 TYR A C 1
ATOM 1356 O O . TYR A 1 172 ? 12.867 -21.219 -17.188 1 96.56 172 TYR A O 1
ATOM 1364 N N . ILE A 1 173 ? 10.742 -21.406 -16.781 1 95.19 173 ILE A N 1
ATOM 1365 C CA . ILE A 1 173 ? 10.852 -22.766 -16.25 1 95.19 173 ILE A CA 1
ATOM 1366 C C . ILE A 1 173 ? 10.406 -23.766 -17.328 1 95.19 173 ILE A C 1
ATOM 1368 O O . ILE A 1 173 ? 9.273 -23.688 -17.812 1 95.19 173 ILE A O 1
ATOM 1372 N N . ASP A 1 174 ? 11.32 -24.578 -17.656 1 91.56 174 ASP A N 1
ATOM 1373 C CA . ASP A 1 174 ? 10.953 -25.688 -18.547 1 91.56 174 ASP A CA 1
ATOM 1374 C C . ASP A 1 174 ? 10.055 -26.688 -17.828 1 91.56 174 ASP A C 1
ATOM 1376 O O . ASP A 1 174 ? 10.492 -27.375 -16.906 1 91.56 174 ASP A O 1
ATOM 1380 N N . LYS A 1 175 ? 8.828 -26.672 -18.172 1 87.56 175 LYS A N 1
ATOM 1381 C CA . LYS A 1 175 ? 7.805 -27.516 -17.562 1 87.56 175 LYS A CA 1
ATOM 1382 C C . LYS A 1 175 ? 6.992 -28.234 -18.641 1 87.56 175 LYS A C 1
ATOM 1384 O O . LYS A 1 175 ? 7.016 -27.859 -19.812 1 87.56 175 LYS A O 1
ATOM 1389 N N . PRO A 1 176 ? 6.344 -29.328 -18.219 1 88.94 176 PRO A N 1
ATOM 1390 C CA . PRO A 1 176 ? 5.414 -29.922 -19.188 1 88.94 176 PRO A CA 1
ATOM 1391 C C . PRO A 1 176 ? 4.344 -28.938 -19.656 1 88.94 176 PRO A C 1
ATOM 1393 O O . PRO A 1 176 ? 4.195 -27.859 -19.094 1 88.94 176 PRO A O 1
ATOM 1396 N N . ASN A 1 177 ? 3.607 -29.156 -20.703 1 89.31 177 ASN A N 1
ATOM 1397 C CA . ASN A 1 177 ? 2.578 -28.297 -21.281 1 89.31 177 ASN A CA 1
ATOM 1398 C C . ASN A 1 177 ? 1.358 -28.203 -20.359 1 89.31 177 ASN A C 1
ATOM 1400 O O . ASN A 1 177 ? 0.221 -28.312 -20.828 1 89.31 177 ASN A O 1
ATOM 1404 N N . ARG A 1 178 ? 1.672 -28.125 -19.078 1 92.5 178 ARG A N 1
ATOM 1405 C CA . ARG A 1 178 ? 0.631 -27.953 -18.062 1 92.5 178 ARG A CA 1
ATOM 1406 C C . ARG A 1 178 ? 1.191 -27.328 -16.797 1 92.5 178 ARG A C 1
ATOM 1408 O O . ARG A 1 178 ? 2.408 -27.297 -16.594 1 92.5 178 ARG A O 1
ATOM 1415 N N . ASP A 1 179 ? 0.368 -26.703 -16 1 95.31 179 ASP A N 1
ATOM 1416 C CA . ASP A 1 179 ? 0.644 -26.375 -14.609 1 95.31 179 ASP A CA 1
ATOM 1417 C C . ASP A 1 179 ? -0.485 -26.859 -13.703 1 95.31 179 ASP A C 1
ATOM 1419 O O . ASP A 1 179 ? -1.424 -27.516 -14.164 1 95.31 179 ASP A O 1
ATOM 1423 N N . ILE A 1 180 ? -0.303 -26.797 -12.453 1 97.69 180 ILE A N 1
ATOM 1424 C CA . ILE A 1 180 ? -1.253 -27.297 -11.469 1 97.69 180 ILE A CA 1
ATOM 1425 C C . ILE A 1 180 ? -1.834 -26.141 -10.664 1 97.69 180 ILE A C 1
ATOM 1427 O O . ILE A 1 180 ? -1.095 -25.281 -10.188 1 97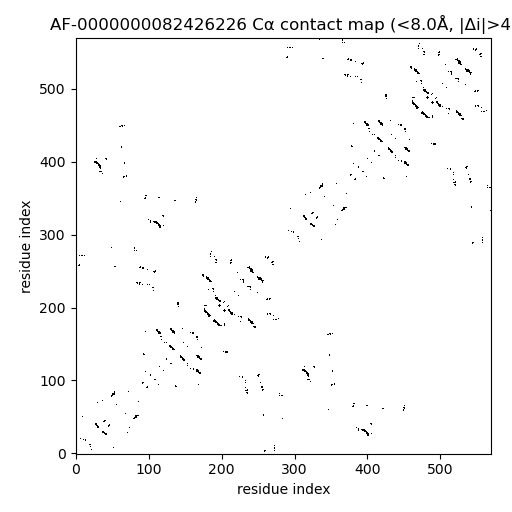.69 180 ILE A O 1
ATOM 1431 N N . ARG A 1 181 ? -3.156 -26.047 -10.625 1 97.81 181 ARG A N 1
ATOM 1432 C CA . ARG A 1 181 ? -3.852 -25.172 -9.688 1 97.81 181 ARG A CA 1
ATOM 1433 C C . ARG A 1 181 ? -4.34 -25.938 -8.469 1 97.81 181 ARG A C 1
ATOM 1435 O O . ARG A 1 181 ? -5.168 -26.844 -8.594 1 97.81 181 ARG A O 1
ATOM 1442 N N . VAL A 1 182 ? -3.822 -25.578 -7.316 1 98.62 182 VAL A N 1
ATOM 1443 C CA . VAL A 1 182 ? -4.277 -26.188 -6.066 1 98.62 182 VAL A CA 1
ATOM 1444 C C . VAL A 1 182 ? -5.035 -25.141 -5.242 1 98.62 182 VAL A C 1
ATOM 1446 O O . VAL A 1 182 ? -4.516 -24.062 -4.957 1 98.62 182 VAL A O 1
ATOM 1449 N N . MET A 1 183 ? -6.27 -25.438 -4.922 1 98.75 183 MET A N 1
ATOM 1450 C CA . MET A 1 183 ? -7.059 -24.609 -4.016 1 98.75 183 MET A CA 1
ATOM 1451 C C . MET A 1 183 ? -6.871 -25.047 -2.57 1 98.75 183 MET A C 1
ATOM 1453 O O . MET A 1 183 ? -7.066 -26.219 -2.248 1 98.75 183 MET A O 1
ATOM 1457 N N . VAL A 1 184 ? -6.422 -24.156 -1.745 1 98.88 184 VAL A N 1
ATOM 1458 C CA . VAL A 1 184 ? -6.27 -24.406 -0.316 1 98.88 184 VAL A CA 1
ATOM 1459 C C . VAL A 1 184 ? -7.297 -23.594 0.464 1 98.88 184 VAL A C 1
ATOM 1461 O O . VAL A 1 184 ? -7.52 -22.422 0.162 1 98.88 184 VAL A O 1
ATOM 1464 N N . ILE A 1 185 ? -8.031 -24.188 1.41 1 98.81 185 ILE A N 1
ATOM 1465 C CA . ILE A 1 185 ? -8.977 -23.516 2.299 1 98.81 185 ILE A CA 1
ATOM 1466 C C . ILE A 1 185 ? -8.688 -23.891 3.746 1 98.81 185 ILE A C 1
ATOM 1468 O O . ILE A 1 185 ? -8.734 -25.078 4.102 1 98.81 185 ILE A O 1
ATOM 1472 N N . ASP A 1 186 ? -8.359 -22.906 4.527 1 98.5 186 ASP A N 1
ATOM 1473 C CA . ASP A 1 186 ? -8.164 -23.078 5.965 1 98.5 186 ASP A CA 1
ATOM 1474 C C . ASP A 1 186 ? -7.172 -24.203 6.254 1 98.5 186 ASP A C 1
ATOM 1476 O O . ASP A 1 186 ? -7.469 -25.125 7.027 1 98.5 186 ASP A O 1
ATOM 1480 N N . GLY A 1 187 ? -6.086 -24.219 5.531 1 98.25 187 GLY A N 1
ATOM 1481 C CA . GLY A 1 187 ? -4.965 -25.109 5.812 1 98.25 187 GLY A CA 1
ATOM 1482 C C . GLY A 1 187 ? -5.129 -26.5 5.219 1 98.25 187 GLY A C 1
ATOM 1483 O O . GLY A 1 187 ? -4.402 -27.422 5.582 1 98.25 187 GLY A O 1
ATOM 1484 N N . GLN A 1 188 ? -6.07 -26.703 4.352 1 98.31 188 GLN A N 1
ATOM 1485 C CA . GLN A 1 188 ? -6.305 -28 3.719 1 98.31 188 GLN A CA 1
ATOM 1486 C C . GLN A 1 188 ? -6.461 -27.844 2.209 1 98.31 188 GLN A C 1
ATOM 1488 O O . GLN A 1 188 ? -7.062 -26.891 1.733 1 98.31 188 GLN A O 1
ATOM 1493 N N . VAL A 1 189 ? -5.949 -28.875 1.523 1 98.69 189 VAL A N 1
ATOM 1494 C CA . VAL A 1 189 ? -6.184 -28.891 0.083 1 98.69 189 VAL A CA 1
ATOM 1495 C C . VAL A 1 189 ? -7.664 -29.141 -0.197 1 98.69 189 VAL A C 1
ATOM 1497 O O . VAL A 1 189 ? -8.211 -30.172 0.205 1 98.69 189 VAL A O 1
ATOM 1500 N N . PHE A 1 190 ? -8.297 -28.25 -0.824 1 98.56 190 PHE A N 1
ATOM 1501 C CA . PHE A 1 190 ? -9.711 -28.359 -1.159 1 98.56 190 PHE A CA 1
ATOM 1502 C C . PHE A 1 190 ? -9.898 -29.047 -2.504 1 98.56 190 PHE A C 1
ATOM 1504 O O . PHE A 1 190 ? -10.789 -29.891 -2.658 1 98.56 190 PHE A O 1
ATOM 1511 N N . GLY A 1 191 ? -9.023 -28.609 -3.418 1 98.12 191 GLY A N 1
ATOM 1512 C CA . GLY A 1 191 ? -9.117 -29.141 -4.773 1 98.12 191 GLY A CA 1
ATOM 1513 C C . GLY A 1 191 ? -7.859 -28.891 -5.59 1 98.12 191 GLY A C 1
ATOM 1514 O O . GLY A 1 191 ? -6.992 -28.109 -5.184 1 98.12 191 GLY A O 1
ATOM 1515 N N . CYS A 1 192 ? -7.82 -29.641 -6.707 1 98.31 192 CYS A N 1
ATOM 1516 C CA . CYS A 1 192 ? -6.652 -29.578 -7.578 1 98.31 192 CYS A CA 1
ATOM 1517 C C . CYS A 1 192 ? -7.035 -29.828 -9.031 1 98.31 192 CYS A C 1
ATOM 1519 O O . CYS A 1 192 ? -7.863 -30.703 -9.312 1 98.31 192 CYS A O 1
ATOM 1521 N N . MET A 1 193 ? -6.484 -29.047 -9.891 1 97.94 193 MET A N 1
ATOM 1522 C CA . MET A 1 193 ? -6.695 -29.297 -11.312 1 97.94 193 MET A CA 1
ATOM 1523 C C . MET A 1 193 ? -5.406 -29.078 -12.102 1 97.94 193 MET A C 1
ATOM 1525 O O . MET A 1 193 ? -4.574 -28.266 -11.719 1 97.94 193 MET A O 1
ATOM 1529 N N . TYR A 1 194 ? -5.234 -29.828 -13.125 1 96.88 194 TYR A N 1
ATOM 1530 C CA . TYR A 1 194 ? -4.238 -29.547 -14.148 1 96.88 194 TYR A CA 1
ATOM 1531 C C . TYR A 1 194 ? -4.773 -28.547 -15.172 1 96.88 194 TYR A C 1
ATOM 1533 O O . TYR A 1 194 ? -5.945 -28.609 -15.555 1 96.88 194 TYR A O 1
ATOM 1541 N N . ARG A 1 195 ? -3.982 -27.625 -15.516 1 95.94 195 ARG A N 1
ATOM 1542 C CA . ARG A 1 195 ? -4.301 -26.734 -16.625 1 95.94 195 ARG A CA 1
ATOM 1543 C C . ARG A 1 195 ? -3.418 -27.016 -17.828 1 95.94 195 ARG A C 1
ATOM 1545 O O . ARG A 1 195 ? -2.209 -26.766 -17.797 1 95.94 195 ARG A O 1
ATOM 1552 N N . LEU A 1 196 ? -4.004 -27.5 -18.797 1 94 196 LEU A N 1
ATOM 1553 C CA . LEU A 1 196 ? -3.285 -28.016 -19.969 1 94 196 LEU A CA 1
ATOM 1554 C C . LEU A 1 196 ? -3.26 -26.969 -21.078 1 94 196 LEU A C 1
ATOM 1556 O O . LEU A 1 196 ? -4.309 -26.484 -21.5 1 94 196 LEU A O 1
ATOM 1560 N N . SER A 1 197 ? -1.998 -26.656 -21.438 1 89.94 197 SER A N 1
ATOM 1561 C CA . SER A 1 197 ? -1.865 -25.734 -22.562 1 89.94 197 SER A CA 1
ATOM 1562 C C . SER A 1 197 ? -2.324 -26.375 -23.859 1 89.94 197 SER A C 1
ATOM 1564 O O . SER A 1 197 ? -2.113 -27.562 -24.078 1 89.94 197 SER A O 1
ATOM 1566 N N . THR A 1 198 ? -2.967 -25.531 -24.672 1 83.94 198 THR A N 1
ATOM 1567 C CA . THR A 1 198 ? -3.408 -26 -25.969 1 83.94 198 THR A CA 1
ATOM 1568 C C . THR A 1 198 ? -2.617 -25.344 -27.094 1 83.94 198 THR A C 1
ATOM 1570 O O . THR A 1 198 ? -2.184 -24.188 -26.953 1 83.94 198 THR A O 1
ATOM 1573 N N . ASN A 1 199 ? -2.406 -26 -28.188 1 80.88 199 ASN A N 1
ATOM 1574 C CA . ASN A 1 199 ? -1.892 -25.453 -29.438 1 80.88 199 ASN A CA 1
ATOM 1575 C C . ASN A 1 199 ? -0.482 -24.906 -29.281 1 80.88 199 ASN A C 1
ATOM 1577 O O . ASN A 1 199 ? -0.168 -23.828 -29.797 1 80.88 199 ASN A O 1
ATOM 1581 N N . GLY A 1 200 ? 0.269 -25.453 -28.375 1 79.31 200 GLY A N 1
ATOM 1582 C CA . GLY A 1 200 ? 1.666 -25.062 -28.266 1 79.31 200 GLY A CA 1
ATOM 1583 C C . GLY A 1 200 ? 1.873 -23.781 -27.484 1 79.31 200 GLY A C 1
ATOM 1584 O O . GLY A 1 200 ? 2.982 -23.25 -27.438 1 79.31 200 GLY A O 1
ATOM 1585 N N . ASN A 1 201 ? 0.916 -23.281 -26.953 1 83.69 201 ASN A N 1
ATOM 1586 C CA . ASN A 1 201 ? 1.026 -22.094 -26.109 1 83.69 201 ASN A CA 1
ATOM 1587 C C . ASN A 1 201 ? 1.787 -22.391 -24.812 1 83.69 201 ASN A C 1
ATOM 1589 O O . ASN A 1 201 ? 1.59 -23.438 -24.203 1 83.69 201 ASN A O 1
ATOM 1593 N N . TRP A 1 202 ? 2.748 -21.516 -24.453 1 85.06 202 TRP A N 1
ATOM 1594 C CA . TRP A 1 202 ? 3.51 -21.719 -23.234 1 85.06 202 TRP A CA 1
ATOM 1595 C C . TRP A 1 202 ? 2.688 -21.344 -22 1 85.06 202 TRP A C 1
ATOM 1597 O O . TRP A 1 202 ? 2.998 -21.75 -20.891 1 85.06 202 TRP A O 1
ATOM 1607 N N . LYS A 1 203 ? 1.698 -20.516 -22.234 1 85.88 203 LYS A N 1
ATOM 1608 C CA . LYS A 1 203 ? 0.808 -20.109 -21.141 1 85.88 203 LYS A CA 1
ATOM 1609 C C . LYS A 1 203 ? -0.208 -21.203 -20.828 1 85.88 203 LYS A C 1
ATOM 1611 O O . LYS A 1 203 ? -0.762 -21.828 -21.75 1 85.88 203 LYS A O 1
ATOM 1616 N N . THR A 1 204 ? -0.465 -21.328 -19.547 1 83.06 204 THR A N 1
ATOM 1617 C CA . THR A 1 204 ? -1.336 -22.438 -19.141 1 83.06 204 THR A CA 1
ATOM 1618 C C . THR A 1 204 ? -2.545 -21.906 -18.375 1 83.06 204 THR A C 1
ATOM 1620 O O . THR A 1 204 ? -3.219 -22.656 -17.672 1 83.06 204 THR A O 1
ATOM 1623 N N . ASN A 1 205 ? -2.805 -20.609 -18.5 1 85.88 205 ASN A N 1
ATOM 1624 C CA . ASN A 1 205 ? -3.979 -20.016 -17.859 1 85.88 205 ASN A CA 1
ATOM 1625 C C . ASN A 1 205 ? -5.254 -20.359 -18.625 1 85.88 205 ASN A C 1
ATOM 1627 O O . ASN A 1 205 ? -5.281 -20.281 -19.859 1 85.88 205 ASN A O 1
ATOM 1631 N N . ILE A 1 206 ? -6.281 -20.641 -17.859 1 86.5 206 ILE A N 1
ATOM 1632 C CA . ILE A 1 206 ? -7.574 -20.953 -18.453 1 86.5 206 ILE A CA 1
ATOM 1633 C C . ILE A 1 206 ? -8.055 -19.781 -19.297 1 86.5 206 ILE A C 1
ATOM 1635 O O . ILE A 1 206 ? -8.586 -19.969 -20.391 1 86.5 206 ILE A O 1
ATOM 1639 N N . ALA A 1 207 ? -7.887 -18.562 -18.828 1 85 207 ALA A N 1
ATOM 1640 C CA . ALA A 1 207 ? -8.305 -17.359 -19.531 1 85 207 ALA A CA 1
ATOM 1641 C C . ALA A 1 207 ? -7.578 -17.219 -20.859 1 85 207 ALA A C 1
ATOM 1643 O O . ALA A 1 207 ? -8.031 -16.484 -21.75 1 85 207 ALA A O 1
ATOM 1644 N N . GLN A 1 208 ? -6.457 -17.969 -21.016 1 86.25 208 GLN A N 1
ATOM 1645 C CA . GLN A 1 208 ? -5.66 -17.906 -22.234 1 86.25 208 GLN A CA 1
ATOM 1646 C C . GLN A 1 208 ? -5.918 -19.109 -23.125 1 86.25 208 GLN A C 1
ATOM 1648 O O . GLN A 1 208 ? -5.137 -19.391 -24.047 1 86.25 208 GLN A O 1
ATOM 1653 N N . GLY A 1 209 ? -6.93 -19.938 -22.797 1 85.94 209 GLY A N 1
ATOM 1654 C CA . GLY A 1 209 ? -7.371 -21 -23.688 1 85.94 209 GLY A CA 1
ATOM 1655 C C . GLY A 1 209 ? -7.012 -22.375 -23.188 1 85.94 209 GLY A C 1
ATOM 1656 O O . GLY A 1 209 ? -7.316 -23.375 -23.828 1 85.94 209 GLY A O 1
ATOM 1657 N N . ALA A 1 210 ? -6.359 -22.5 -22.016 1 90.31 210 ALA A N 1
ATOM 1658 C CA . ALA A 1 210 ? -6.031 -23.797 -21.453 1 90.31 210 ALA A CA 1
ATOM 1659 C C . ALA A 1 210 ? -7.285 -24.531 -21 1 90.31 210 ALA A C 1
ATOM 1661 O O . ALA A 1 210 ? -8.328 -23.922 -20.781 1 90.31 210 ALA A O 1
ATOM 1662 N N . THR A 1 211 ? -7.125 -25.844 -20.938 1 92.44 211 THR A N 1
ATOM 1663 C CA . THR A 1 211 ? -8.234 -26.688 -20.484 1 92.44 211 THR A CA 1
ATOM 1664 C C . THR A 1 211 ? -7.922 -27.297 -19.109 1 92.44 211 THR A C 1
ATOM 1666 O O . THR A 1 211 ? -6.797 -27.719 -18.859 1 92.44 211 THR A O 1
ATOM 1669 N N . GLY A 1 212 ? -8.922 -27.344 -18.328 1 94.69 212 GLY A N 1
ATOM 1670 C CA . GLY A 1 212 ? -8.758 -27.891 -17 1 94.69 212 GLY A CA 1
ATOM 1671 C C . GLY A 1 212 ? -9.094 -29.359 -16.906 1 94.69 212 GLY A C 1
ATOM 1672 O O . GLY A 1 212 ? -9.992 -29.844 -17.594 1 94.69 212 GLY A O 1
ATOM 1673 N N . MET A 1 213 ? -8.312 -30.094 -16.078 1 96.12 213 MET A N 1
ATOM 1674 C CA . MET A 1 213 ? -8.586 -31.484 -15.727 1 96.12 213 MET A CA 1
ATOM 1675 C C . MET A 1 213 ? -8.352 -31.734 -14.242 1 96.12 213 MET A C 1
ATOM 1677 O O . MET A 1 213 ? -7.328 -31.312 -13.695 1 96.12 213 MET A O 1
ATOM 1681 N N . ALA A 1 214 ? -9.305 -32.375 -13.641 1 97.19 214 ALA A N 1
ATOM 1682 C CA . ALA A 1 214 ? -9.148 -32.656 -12.219 1 97.19 214 ALA A CA 1
ATOM 1683 C C . ALA A 1 214 ? -7.906 -33.5 -11.969 1 97.19 214 ALA A C 1
ATOM 1685 O O . ALA A 1 214 ? -7.617 -34.438 -12.727 1 97.19 214 ALA A O 1
ATOM 1686 N N . CYS A 1 215 ? -7.195 -33.156 -10.938 1 97 215 CYS A N 1
ATOM 1687 C CA . CYS A 1 215 ? -6.082 -34 -10.539 1 97 215 CYS A CA 1
ATOM 1688 C C . CYS A 1 215 ? -6.578 -35.375 -10.094 1 97 215 CYS A C 1
ATOM 1690 O O . CYS A 1 215 ? -7.605 -35.469 -9.422 1 97 215 CYS A O 1
ATOM 1692 N N . LYS A 1 216 ? -5.867 -36.375 -10.469 1 93.25 216 LYS A N 1
ATOM 1693 C CA . LYS A 1 216 ? -6.207 -37.719 -9.992 1 93.25 216 LYS A CA 1
ATOM 1694 C C . LYS A 1 216 ? -5.891 -37.875 -8.508 1 93.25 216 LYS A C 1
ATOM 1696 O O . LYS A 1 216 ? -6.652 -38.5 -7.766 1 93.25 216 LYS A O 1
ATOM 1701 N N . SER A 1 217 ? -4.789 -37.344 -8.156 1 93.19 217 SER A N 1
ATOM 1702 C CA . SER A 1 217 ? -4.34 -37.312 -6.77 1 93.19 217 SER A CA 1
ATOM 1703 C C . SER A 1 217 ? -3.41 -36.125 -6.512 1 93.19 217 SER A C 1
ATOM 1705 O O . SER A 1 217 ? -2.846 -35.562 -7.453 1 93.19 217 SER A O 1
ATOM 1707 N N . VAL A 1 218 ? -3.348 -35.75 -5.254 1 96.62 218 VAL A N 1
ATOM 1708 C CA . VAL A 1 218 ? -2.389 -34.75 -4.809 1 96.62 218 VAL A CA 1
ATOM 1709 C C . VAL A 1 218 ? -1.337 -35.406 -3.914 1 96.62 218 VAL A C 1
ATOM 1711 O O . VAL A 1 218 ? -1.647 -35.844 -2.809 1 96.62 218 VAL A O 1
ATOM 1714 N N . ASP A 1 219 ? -0.117 -35.531 -4.43 1 95.75 219 ASP A N 1
ATOM 1715 C CA . ASP A 1 219 ? 0.922 -36.156 -3.613 1 95.75 219 ASP A CA 1
ATOM 1716 C C . ASP A 1 219 ? 1.28 -35.281 -2.42 1 95.75 219 ASP A C 1
ATOM 1718 O O . ASP A 1 219 ? 0.975 -34.062 -2.41 1 95.75 219 ASP A O 1
ATOM 1722 N N . PRO A 1 220 ? 1.86 -35.844 -1.361 1 97.75 220 PRO A N 1
ATOM 1723 C CA . PRO A 1 220 ? 2.135 -35.156 -0.109 1 97.75 220 PRO A CA 1
ATOM 1724 C C . PRO A 1 220 ? 2.996 -33.906 -0.312 1 97.75 220 PRO A C 1
ATOM 1726 O O . PRO A 1 220 ? 2.789 -32.875 0.361 1 97.75 220 PRO A O 1
ATOM 1729 N N . GLU A 1 221 ? 3.914 -33.969 -1.191 1 97.69 221 GLU A N 1
ATOM 1730 C CA . GLU A 1 221 ? 4.797 -32.844 -1.428 1 97.69 221 GLU A CA 1
ATOM 1731 C C . GLU A 1 221 ? 4.031 -31.641 -2.008 1 97.69 221 GLU A C 1
ATOM 1733 O O . GLU A 1 221 ? 4.195 -30.516 -1.553 1 97.69 221 GLU A O 1
ATOM 1738 N N . LEU A 1 222 ? 3.195 -31.906 -3.012 1 98.19 222 LEU A N 1
ATOM 1739 C CA . LEU A 1 222 ? 2.369 -30.859 -3.621 1 98.19 222 LEU A CA 1
ATOM 1740 C C . LEU A 1 222 ? 1.425 -30.25 -2.594 1 98.19 222 LEU A C 1
ATOM 1742 O O . LEU A 1 222 ? 1.266 -29.031 -2.543 1 98.19 222 LEU A O 1
ATOM 1746 N N . ALA A 1 223 ? 0.873 -31.125 -1.777 1 98.62 223 ALA A N 1
ATOM 1747 C CA . ALA A 1 223 ? -0.022 -30.641 -0.725 1 98.62 223 ALA A CA 1
ATOM 1748 C C . ALA A 1 223 ? 0.719 -29.734 0.256 1 98.62 223 ALA A C 1
ATOM 1750 O O . ALA A 1 223 ? 0.252 -28.641 0.571 1 98.62 223 ALA A O 1
ATOM 1751 N N . GLU A 1 224 ? 1.834 -30.188 0.647 1 98.38 224 GLU A N 1
ATOM 1752 C CA . GLU A 1 224 ? 2.619 -29.453 1.644 1 98.38 224 GLU A CA 1
ATOM 1753 C C . GLU A 1 224 ? 3.035 -28.078 1.128 1 98.38 224 GLU A C 1
ATOM 1755 O O . GLU A 1 224 ? 2.875 -27.078 1.824 1 98.38 224 GLU A O 1
ATOM 1760 N N . ILE A 1 225 ? 3.529 -27.984 -0.077 1 98 225 ILE A N 1
ATOM 1761 C CA . ILE A 1 225 ? 4.035 -26.719 -0.608 1 98 225 ILE A CA 1
ATOM 1762 C C . ILE A 1 225 ? 2.875 -25.766 -0.841 1 98 225 ILE A C 1
ATOM 1764 O O . ILE A 1 225 ? 3.018 -24.547 -0.648 1 98 225 ILE A O 1
ATOM 1768 N N . SER A 1 226 ? 1.709 -26.312 -1.274 1 98.75 226 SER A N 1
ATOM 1769 C CA . SER A 1 226 ? 0.546 -25.469 -1.526 1 98.75 226 SER A CA 1
ATOM 1770 C C . SER A 1 226 ? -0.005 -24.891 -0.23 1 98.75 226 SER A C 1
ATOM 1772 O O . SER A 1 226 ? -0.314 -23.703 -0.161 1 98.75 226 SER A O 1
ATOM 1774 N N . ILE A 1 227 ? -0.084 -25.734 0.787 1 98.88 227 ILE A N 1
ATOM 1775 C CA . ILE A 1 227 ? -0.576 -25.297 2.086 1 98.88 227 ILE A CA 1
ATOM 1776 C C . ILE A 1 227 ? 0.385 -24.266 2.674 1 98.88 227 ILE A C 1
ATOM 1778 O O . ILE A 1 227 ? -0.043 -23.203 3.148 1 98.88 227 ILE A O 1
ATOM 1782 N N . LYS A 1 228 ? 1.679 -24.547 2.566 1 98.75 228 LYS A N 1
ATOM 1783 C CA . LYS A 1 228 ? 2.695 -23.625 3.074 1 98.75 228 LYS A CA 1
ATOM 1784 C C . LYS A 1 228 ? 2.633 -22.281 2.354 1 98.75 228 LYS A C 1
ATOM 1786 O O . LYS A 1 228 ? 2.764 -21.234 2.98 1 98.75 228 LYS A O 1
ATOM 1791 N N . ALA A 1 229 ? 2.408 -22.312 1.053 1 98.81 229 ALA A N 1
ATOM 1792 C CA . ALA A 1 229 ? 2.328 -21.094 0.253 1 98.81 229 ALA A CA 1
ATOM 1793 C C . ALA A 1 229 ? 1.194 -20.188 0.738 1 98.81 229 ALA A C 1
ATOM 1795 O O . ALA A 1 229 ? 1.381 -18.984 0.908 1 98.81 229 ALA A O 1
ATOM 1796 N N . VAL A 1 230 ? 0.071 -20.75 1.005 1 98.81 230 VAL A N 1
ATOM 1797 C CA . VAL A 1 230 ? -1.094 -20 1.46 1 98.81 230 VAL A CA 1
ATOM 1798 C C . VAL A 1 230 ? -0.846 -19.469 2.869 1 98.81 230 VAL A C 1
ATOM 1800 O O . VAL A 1 230 ? -1.143 -18.312 3.16 1 98.81 230 VAL A O 1
ATOM 1803 N N . GLU A 1 231 ? -0.19 -20.297 3.674 1 98.56 231 GLU A N 1
ATOM 1804 C CA . GLU A 1 231 ? 0.059 -19.953 5.07 1 98.56 231 GLU A CA 1
ATOM 1805 C C . GLU A 1 231 ? 1.039 -18.781 5.191 1 98.56 231 GLU A C 1
ATOM 1807 O O . GLU A 1 231 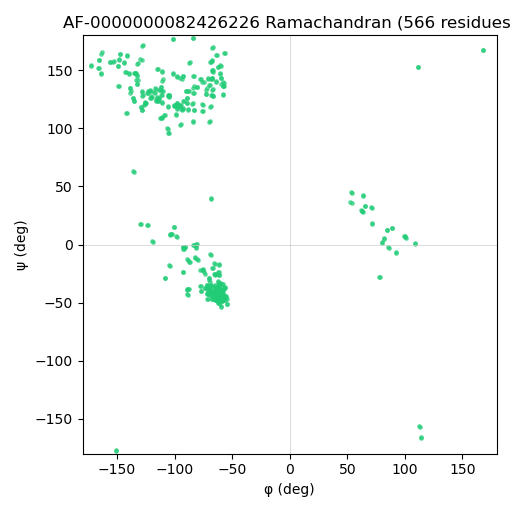? 0.792 -17.828 5.934 1 98.56 231 GLU A O 1
ATOM 1812 N N . VAL A 1 232 ? 2.125 -18.844 4.453 1 98.19 232 VAL A N 1
ATOM 1813 C CA . VAL A 1 232 ? 3.172 -17.828 4.602 1 98.19 232 VAL A CA 1
ATOM 1814 C C . VAL A 1 232 ? 2.654 -16.469 4.133 1 98.19 232 VAL A C 1
ATOM 1816 O O . VAL A 1 232 ? 3.178 -15.43 4.535 1 98.19 232 VAL A O 1
ATOM 1819 N N . LEU A 1 233 ? 1.6 -16.484 3.33 1 98.38 233 LEU A N 1
ATOM 1820 C CA . LEU A 1 233 ? 1.042 -15.242 2.809 1 98.38 233 LEU A CA 1
ATOM 1821 C C . LEU A 1 233 ? -0.079 -14.734 3.707 1 98.38 233 LEU A C 1
ATOM 1823 O O . LEU A 1 233 ? -0.629 -13.656 3.469 1 98.38 233 LEU A O 1
ATOM 1827 N N . GLY A 1 234 ? -0.398 -15.492 4.77 1 98 234 GLY A N 1
ATOM 1828 C CA . GLY A 1 234 ? -1.436 -15.094 5.707 1 98 234 GLY A CA 1
ATOM 1829 C C . GLY A 1 234 ? -2.834 -15.188 5.125 1 98 234 GLY A C 1
ATOM 1830 O O . GLY A 1 234 ? -3.695 -14.359 5.43 1 98 234 GLY A O 1
ATOM 1831 N N . LEU A 1 235 ? -3.082 -16.125 4.234 1 98.56 235 LEU A N 1
ATOM 1832 C CA . LEU A 1 235 ? -4.371 -16.297 3.576 1 98.56 235 LEU A CA 1
ATOM 1833 C C . LEU A 1 235 ? -5.195 -17.375 4.262 1 98.56 235 LEU A C 1
ATOM 1835 O O . LEU A 1 235 ? -4.645 -18.375 4.734 1 98.56 235 LEU A O 1
ATOM 1839 N N . THR A 1 236 ? -6.48 -17.172 4.309 1 98.62 236 THR A N 1
ATOM 1840 C CA . THR A 1 236 ? -7.414 -18.219 4.723 1 98.62 236 THR A CA 1
ATOM 1841 C C . THR A 1 236 ? -7.637 -19.219 3.6 1 98.62 236 THR A C 1
ATOM 1843 O O . THR A 1 236 ? -7.824 -20.406 3.854 1 98.62 236 THR A O 1
ATOM 1846 N N . TYR A 1 237 ? -7.633 -18.688 2.406 1 98.81 237 TYR A N 1
ATOM 1847 C CA . TYR A 1 237 ? -7.73 -19.547 1.227 1 98.81 237 TYR A CA 1
ATOM 1848 C C . TYR A 1 237 ? -6.969 -18.938 0.052 1 98.81 237 TYR A C 1
ATOM 1850 O O . TYR A 1 237 ? -6.676 -17.734 0.043 1 98.81 237 TYR A O 1
ATOM 1858 N N . GLY A 1 238 ? -6.629 -19.75 -0.902 1 98.62 238 GLY A N 1
ATOM 1859 C CA . GLY A 1 238 ? -5.918 -19.25 -2.072 1 98.62 238 GLY A CA 1
ATOM 1860 C C . GLY A 1 238 ? -5.758 -20.297 -3.156 1 98.62 238 GLY A C 1
ATOM 1861 O O . GLY A 1 238 ? -5.922 -21.5 -2.9 1 98.62 238 GLY A O 1
ATOM 1862 N N . GLY A 1 239 ? -5.625 -19.859 -4.344 1 98.5 239 GLY A N 1
ATOM 1863 C CA . GLY A 1 239 ? -5.234 -20.688 -5.469 1 98.5 239 GLY A CA 1
ATOM 1864 C C . GLY A 1 239 ? -3.742 -20.656 -5.75 1 98.5 239 GLY A C 1
ATOM 1865 O O . GLY A 1 239 ? -3.203 -19.609 -6.133 1 98.5 239 GLY A O 1
ATOM 1866 N N . VAL A 1 240 ? -3.105 -21.781 -5.617 1 98.75 240 VAL A N 1
ATOM 1867 C CA . VAL A 1 240 ? -1.661 -21.891 -5.801 1 98.75 240 VAL A CA 1
ATOM 1868 C C . VAL A 1 240 ? -1.354 -22.453 -7.188 1 98.75 240 VAL A C 1
ATOM 1870 O O . VAL A 1 240 ? -1.812 -23.531 -7.539 1 98.75 240 VAL A O 1
ATOM 1873 N N . ASP A 1 241 ? -0.647 -21.688 -7.98 1 97.94 241 ASP A N 1
ATOM 1874 C CA . ASP A 1 241 ? -0.206 -22.125 -9.305 1 97.94 241 ASP A CA 1
ATOM 1875 C C . ASP A 1 241 ? 1.184 -22.75 -9.234 1 97.94 241 ASP A C 1
ATOM 1877 O O . ASP A 1 241 ? 2.168 -22.062 -8.953 1 97.94 241 ASP A O 1
ATOM 1881 N N . VAL A 1 242 ? 1.263 -24.031 -9.578 1 98.12 242 VAL A N 1
ATOM 1882 C CA . VAL A 1 242 ? 2.484 -24.797 -9.375 1 98.12 242 VAL A CA 1
ATOM 1883 C C . VAL A 1 242 ? 2.959 -25.375 -10.703 1 98.12 242 VAL A C 1
ATOM 1885 O O . VAL A 1 242 ? 2.16 -25.906 -11.477 1 98.12 242 VAL A O 1
ATOM 1888 N N . GLY A 1 243 ? 4.195 -25.188 -10.945 1 96.62 243 GLY A N 1
ATOM 1889 C CA . GLY A 1 243 ? 4.828 -25.844 -12.07 1 96.62 243 GLY A CA 1
ATOM 1890 C C . GLY A 1 243 ? 5.645 -27.062 -11.672 1 96.62 243 GLY A C 1
ATOM 1891 O O . GLY A 1 243 ? 6.203 -27.109 -10.578 1 96.62 243 GLY A O 1
ATOM 1892 N N . GLU A 1 244 ? 5.656 -28.031 -12.57 1 95.44 244 GLU A N 1
ATOM 1893 C CA . GLU A 1 244 ? 6.52 -29.203 -12.406 1 95.44 244 GLU A CA 1
ATOM 1894 C C . GLU A 1 244 ? 7.836 -29.016 -13.156 1 95.44 244 GLU A C 1
ATOM 1896 O O . GLU A 1 244 ? 7.879 -29.109 -14.383 1 95.44 244 GLU A O 1
ATOM 1901 N N . SER A 1 245 ? 8.891 -28.719 -12.406 1 92.88 245 SER A N 1
ATOM 1902 C CA . SER A 1 245 ? 10.211 -28.531 -13 1 92.88 245 SER A CA 1
ATOM 1903 C C . SER A 1 245 ? 11.078 -29.766 -12.797 1 92.88 245 SER A C 1
ATOM 1905 O O . SER A 1 245 ? 10.672 -30.719 -12.133 1 92.88 245 SER A O 1
ATOM 1907 N N . LYS A 1 246 ? 12.328 -29.734 -13.383 1 89.75 246 LYS A N 1
ATOM 1908 C CA . LYS A 1 246 ? 13.289 -30.812 -13.211 1 89.75 246 LYS A CA 1
ATOM 1909 C C . LYS A 1 246 ? 13.734 -30.922 -11.758 1 89.75 246 LYS A C 1
ATOM 1911 O O . LYS A 1 246 ? 14.078 -32.031 -11.289 1 89.75 246 LYS A O 1
ATOM 1916 N N . SER A 1 247 ? 13.68 -29.859 -11.031 1 88.62 247 SER A N 1
ATOM 1917 C CA . SER A 1 247 ? 14.141 -29.812 -9.648 1 88.62 247 SER A CA 1
ATOM 1918 C C . SER A 1 247 ? 12.977 -29.969 -8.672 1 88.62 247 SER A C 1
ATOM 1920 O O . SER A 1 247 ? 13.148 -29.828 -7.461 1 88.62 247 SER A O 1
ATOM 1922 N N . GLY A 1 248 ? 11.789 -30.25 -9.211 1 94.62 248 GLY A N 1
ATOM 1923 C CA . GLY A 1 248 ? 10.625 -30.422 -8.352 1 94.62 248 GLY A CA 1
ATOM 1924 C C . GLY A 1 248 ? 9.57 -29.344 -8.562 1 94.62 248 GLY A C 1
ATOM 1925 O O . GLY A 1 248 ? 9.562 -28.672 -9.594 1 94.62 248 GLY A O 1
ATOM 1926 N N . TYR A 1 249 ? 8.633 -29.281 -7.59 1 97.62 249 TYR A N 1
ATOM 1927 C CA . TYR A 1 249 ? 7.543 -28.328 -7.68 1 97.62 249 TYR A CA 1
ATOM 1928 C C . TYR A 1 249 ? 8.047 -26.906 -7.477 1 97.62 249 TYR A C 1
ATOM 1930 O O . TYR A 1 249 ? 8.906 -26.656 -6.621 1 97.62 249 TYR A O 1
ATOM 1938 N N . ILE A 1 250 ? 7.551 -26.016 -8.281 1 97.5 250 ILE A N 1
ATOM 1939 C CA . ILE A 1 250 ? 7.859 -24.594 -8.195 1 97.5 250 ILE A CA 1
ATOM 1940 C C . ILE A 1 250 ? 6.566 -23.781 -8.172 1 97.5 250 ILE A C 1
ATOM 1942 O O . ILE A 1 250 ? 5.645 -24.047 -8.945 1 97.5 250 ILE A O 1
ATOM 1946 N N . VAL A 1 251 ? 6.457 -22.859 -7.254 1 98.19 251 VAL A N 1
ATOM 1947 C CA . VAL A 1 251 ? 5.258 -22.047 -7.168 1 98.19 251 VAL A CA 1
ATOM 1948 C C . VAL A 1 251 ? 5.457 -20.766 -7.973 1 98.19 251 VAL A C 1
ATOM 1950 O O . VAL A 1 251 ? 6.379 -19.984 -7.703 1 98.19 251 VAL A O 1
ATOM 1953 N N . PHE A 1 252 ? 4.555 -20.5 -8.945 1 96.5 252 PHE A N 1
ATOM 1954 C CA . PHE A 1 252 ? 4.629 -19.328 -9.805 1 96.5 252 PHE A CA 1
ATOM 1955 C C . PHE A 1 252 ? 3.912 -18.141 -9.172 1 96.5 252 PHE A C 1
ATOM 1957 O O . PHE A 1 252 ? 4.375 -17 -9.273 1 96.5 252 PHE A O 1
ATOM 1964 N N . GLU A 1 253 ? 2.83 -18.438 -8.555 1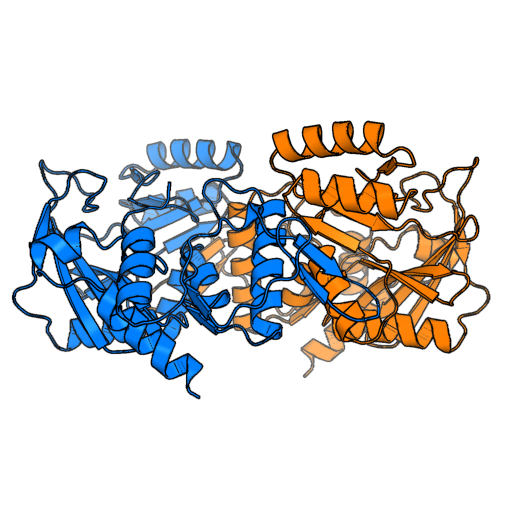 96.69 253 GLU A N 1
ATOM 1965 C CA . GLU A 1 253 ? 1.941 -17.391 -8.055 1 96.69 253 GLU A CA 1
ATOM 1966 C C . GLU A 1 253 ? 0.917 -17.953 -7.078 1 96.69 253 GLU A C 1
ATOM 1968 O O . GLU A 1 253 ? 0.653 -19.172 -7.082 1 96.69 253 GLU A O 1
ATOM 1973 N N . VAL A 1 254 ? 0.479 -17.188 -6.203 1 98.31 254 VAL A N 1
ATOM 1974 C CA . VAL A 1 254 ? -0.67 -17.5 -5.355 1 98.31 254 VAL A CA 1
ATOM 1975 C C . VAL A 1 254 ? -1.749 -16.438 -5.547 1 98.31 254 VAL A C 1
ATOM 1977 O O . VAL A 1 254 ? -1.472 -15.234 -5.449 1 98.31 254 VAL A O 1
ATOM 1980 N N . ASN A 1 255 ? -2.93 -16.891 -5.863 1 97 255 ASN A N 1
ATOM 1981 C CA . ASN A 1 255 ? -4.059 -15.977 -6.02 1 97 255 ASN A CA 1
ATOM 1982 C C . ASN A 1 255 ? -4.898 -15.906 -4.746 1 97 255 ASN A C 1
ATOM 1984 O O . ASN A 1 255 ? -5.449 -16.922 -4.301 1 97 255 ASN A O 1
ATOM 1988 N N . GLY A 1 256 ? -4.973 -14.695 -4.18 1 97.31 256 GLY A N 1
ATOM 1989 C CA . GLY A 1 256 ? -5.723 -14.492 -2.951 1 97.31 256 GLY A CA 1
ATOM 1990 C C . GLY A 1 256 ? -7.219 -14.367 -3.176 1 97.31 256 GLY A C 1
ATOM 1991 O O . GLY A 1 256 ? -8 -14.414 -2.227 1 97.31 256 GLY A O 1
ATOM 1992 N N . SER A 1 257 ? -7.641 -14.18 -4.398 1 96.25 257 SER A N 1
ATOM 1993 C CA . SER A 1 257 ? -9.039 -14.156 -4.816 1 96.25 257 SER A CA 1
ATOM 1994 C C . SER A 1 257 ? -9.25 -14.977 -6.09 1 96.25 257 SER A C 1
ATOM 1996 O O . SER A 1 257 ? -9.711 -14.445 -7.102 1 96.25 257 SER A O 1
ATOM 1998 N N . PRO A 1 258 ? -8.984 -16.219 -5.992 1 96.44 258 PRO A N 1
ATOM 1999 C CA . PRO A 1 258 ? -9.039 -17.031 -7.203 1 96.44 258 PRO A CA 1
ATOM 2000 C C . PRO A 1 258 ? -10.453 -17.172 -7.762 1 96.44 258 PRO A C 1
ATOM 2002 O O . PRO A 1 258 ? -11.43 -17.188 -7 1 96.44 258 PRO A O 1
ATOM 2005 N N . ASP A 1 259 ? -10.523 -17.172 -9.086 1 95.19 259 ASP A N 1
ATOM 2006 C CA . ASP A 1 259 ? -11.727 -17.703 -9.711 1 95.19 259 ASP A CA 1
ATOM 2007 C C . ASP A 1 259 ? -11.805 -19.219 -9.555 1 95.19 259 ASP A C 1
ATOM 2009 O O . ASP A 1 259 ? -10.781 -19.906 -9.516 1 95.19 259 ASP A O 1
ATOM 2013 N N . TRP A 1 260 ? -13.031 -19.734 -9.359 1 96.94 260 TRP A N 1
ATOM 2014 C CA . TRP A 1 260 ? -13.07 -21.172 -9.125 1 96.94 260 TRP A CA 1
ATOM 2015 C C . TRP A 1 260 ? -14.094 -21.844 -10.039 1 96.94 260 TRP A C 1
ATOM 2017 O O . TRP A 1 260 ? -14.539 -22.969 -9.766 1 96.94 260 TRP A O 1
ATOM 2027 N N . GLN A 1 261 ? -14.484 -21.109 -11.109 1 95.56 261 GLN A N 1
ATOM 2028 C CA . GLN A 1 261 ? -15.461 -21.688 -12.031 1 95.56 261 GLN A CA 1
ATOM 2029 C C . GLN A 1 261 ? -14.945 -22.984 -12.648 1 95.56 261 GLN A C 1
ATOM 2031 O O . GLN A 1 261 ? -15.625 -24 -12.602 1 95.56 261 GLN A O 1
ATOM 2036 N N . GLU A 1 262 ? -13.758 -22.938 -13.234 1 95.88 262 GLU A N 1
ATOM 2037 C CA . GLU A 1 262 ? -13.195 -24.125 -13.883 1 95.88 262 GLU A CA 1
ATOM 2038 C C . GLU A 1 262 ? -12.93 -25.234 -12.875 1 95.88 262 GLU A C 1
ATOM 2040 O O . GLU A 1 262 ? -13.211 -26.406 -13.148 1 95.88 262 GLU A O 1
ATOM 2045 N N . LEU A 1 263 ? -12.383 -24.875 -11.727 1 97.38 263 LEU A N 1
ATOM 2046 C CA . LEU A 1 263 ? -12.125 -25.875 -10.688 1 97.38 263 LEU A CA 1
ATOM 2047 C C . LEU A 1 263 ? -13.414 -26.578 -10.273 1 97.38 263 LEU A C 1
ATOM 2049 O O . LEU A 1 263 ? -13.438 -27.797 -10.125 1 97.38 263 LEU A O 1
ATOM 2053 N N . THR A 1 264 ? -14.453 -25.812 -10.039 1 97.81 264 THR A N 1
ATOM 2054 C CA . THR A 1 264 ? -15.75 -26.359 -9.672 1 97.81 264 THR A CA 1
ATOM 2055 C C . THR A 1 264 ? -16.266 -27.297 -10.758 1 97.81 264 THR A C 1
ATOM 2057 O O . THR A 1 264 ? -16.766 -28.391 -10.461 1 97.81 264 THR A O 1
ATOM 2060 N N . ALA A 1 265 ? -16.094 -26.922 -12.016 1 96.88 265 ALA A N 1
ATOM 2061 C CA . ALA A 1 265 ? -16.594 -27.703 -13.141 1 96.88 265 ALA A CA 1
ATOM 2062 C C . ALA A 1 265 ? -15.906 -29.062 -13.219 1 96.88 265 ALA A C 1
ATOM 2064 O O . ALA A 1 265 ? -16.547 -30.078 -13.477 1 96.88 265 ALA A O 1
ATOM 2065 N N . VAL A 1 266 ? -14.625 -29.125 -12.922 1 97.31 266 VAL A N 1
ATOM 2066 C CA . VAL A 1 266 ? -13.867 -30.359 -13.172 1 97.31 266 VAL A CA 1
ATOM 2067 C C . VAL A 1 266 ? -13.867 -31.234 -11.93 1 97.31 266 VAL A C 1
ATOM 2069 O O . VAL A 1 266 ? -13.664 -32.438 -12.016 1 97.31 266 VAL A O 1
ATOM 2072 N N . THR A 1 267 ? -14.062 -30.641 -10.734 1 97.19 267 THR A N 1
ATOM 2073 C CA . THR A 1 267 ? -14 -31.422 -9.492 1 97.19 267 THR A CA 1
ATOM 2074 C C . THR A 1 267 ? -15.398 -31.672 -8.938 1 97.19 267 THR A C 1
ATOM 2076 O O . THR A 1 267 ? -15.57 -32.5 -8.047 1 97.19 267 THR A O 1
ATOM 2079 N N . ASN A 1 268 ? -16.406 -30.906 -9.383 1 96.69 268 ASN A N 1
ATOM 2080 C CA . ASN A 1 268 ? -17.766 -30.922 -8.883 1 96.69 268 ASN A CA 1
ATOM 2081 C C . ASN A 1 268 ? -17.828 -30.484 -7.418 1 96.69 268 ASN A C 1
ATOM 2083 O O . ASN A 1 268 ? -18.641 -31.031 -6.648 1 96.69 268 ASN A O 1
ATOM 2087 N N . LYS A 1 269 ? -16.859 -29.641 -7 1 96.56 269 LYS A N 1
ATOM 2088 C CA . LYS A 1 269 ? -16.812 -29.062 -5.656 1 96.56 269 LYS A CA 1
ATOM 2089 C C . LYS A 1 269 ? -16.719 -27.547 -5.715 1 96.56 269 LYS A C 1
ATOM 2091 O O . LYS A 1 269 ? -15.797 -27 -6.316 1 96.56 269 LYS A O 1
ATOM 2096 N N . ASN A 1 270 ? -17.672 -26.906 -5.117 1 97.81 270 ASN A N 1
ATOM 2097 C CA . ASN A 1 270 ? -17.672 -25.453 -5.059 1 97.81 270 ASN A CA 1
ATOM 2098 C C . ASN A 1 270 ? -17.047 -24.953 -3.76 1 97.81 270 ASN A C 1
ATOM 2100 O O . ASN A 1 270 ? -17.547 -25.234 -2.672 1 97.81 270 ASN A O 1
ATOM 2104 N N . PRO A 1 271 ? -15.961 -24.156 -3.801 1 98.19 271 PRO A N 1
ATOM 2105 C CA . PRO A 1 271 ? -15.242 -23.719 -2.602 1 98.19 271 PRO A CA 1
ATOM 2106 C C . PRO A 1 271 ? -16.109 -22.875 -1.678 1 98.19 271 PRO A C 1
ATOM 2108 O O . PRO A 1 271 ? -15.812 -22.75 -0.485 1 98.19 271 PRO A O 1
ATOM 2111 N N . ALA A 1 272 ? -17.156 -22.219 -2.174 1 98.12 272 ALA A N 1
ATOM 2112 C CA . ALA A 1 272 ? -17.969 -21.281 -1.39 1 98.12 272 ALA A CA 1
ATOM 2113 C C . ALA A 1 272 ? -18.578 -21.984 -0.169 1 98.12 272 ALA A C 1
ATOM 2115 O O . ALA A 1 272 ? -18.672 -21.391 0.906 1 98.12 272 ALA A O 1
ATOM 2116 N N . GLU A 1 273 ? -18.938 -23.203 -0.355 1 96.75 273 GLU A N 1
ATOM 2117 C CA . GLU A 1 273 ? -19.547 -23.953 0.741 1 96.75 273 GLU A CA 1
ATOM 2118 C C . GLU A 1 273 ? -18.609 -24.031 1.938 1 96.75 273 GLU A C 1
ATOM 2120 O O . GLU A 1 273 ? -19 -23.766 3.07 1 96.75 273 GLU A O 1
ATOM 2125 N N . ASP A 1 274 ? -17.406 -24.391 1.668 1 97.94 274 ASP A N 1
ATOM 2126 C CA . ASP A 1 274 ? -16.406 -24.531 2.73 1 97.94 274 ASP A CA 1
ATOM 2127 C C . ASP A 1 274 ? -16.016 -23.156 3.289 1 97.94 274 ASP A C 1
ATOM 2129 O O . ASP A 1 274 ? -15.742 -23.031 4.484 1 97.94 274 ASP A O 1
ATOM 2133 N N . LEU A 1 275 ? -15.953 -22.188 2.479 1 98.25 275 LEU A N 1
ATOM 2134 C CA . LEU A 1 275 ? -15.578 -20.844 2.912 1 98.25 275 LEU A CA 1
ATOM 2135 C C . LEU A 1 275 ? -16.609 -20.266 3.881 1 98.25 275 LEU A C 1
ATOM 2137 O O . LEU A 1 275 ? -16.266 -19.594 4.848 1 98.25 275 LEU A O 1
ATOM 2141 N N . ILE A 1 276 ? -17.922 -20.578 3.615 1 97.75 276 ILE A N 1
ATOM 2142 C CA . ILE A 1 276 ? -18.969 -20.125 4.512 1 97.75 276 ILE A CA 1
ATOM 2143 C C . ILE A 1 276 ? -18.797 -20.781 5.883 1 97.75 276 ILE A C 1
ATOM 2145 O O . ILE A 1 276 ? -18.984 -20.125 6.914 1 97.75 276 ILE A O 1
ATOM 2149 N N . LYS A 1 277 ? -18.422 -22.047 5.867 1 97.12 277 LYS A N 1
ATOM 2150 C CA . LYS A 1 277 ? -18.172 -22.734 7.129 1 97.12 277 LYS A CA 1
ATOM 2151 C C . LYS A 1 277 ? -17.031 -22.078 7.906 1 97.12 277 LYS A C 1
ATOM 2153 O O . LYS A 1 277 ? -17.109 -21.938 9.125 1 97.12 277 LYS A O 1
ATOM 2158 N N . VAL A 1 278 ? -16.016 -21.703 7.199 1 97.5 278 VAL A N 1
ATOM 2159 C CA . VAL A 1 278 ? -14.891 -21.031 7.828 1 97.5 278 VAL A CA 1
ATOM 2160 C C . VAL A 1 278 ? -15.344 -19.719 8.445 1 97.5 278 VAL A C 1
ATOM 2162 O O . VAL A 1 278 ? -15 -19.406 9.594 1 97.5 278 VAL A O 1
ATOM 2165 N N . MET A 1 279 ? -16.125 -18.922 7.734 1 97.12 279 MET A N 1
ATOM 2166 C CA . MET A 1 279 ? -16.625 -17.641 8.227 1 97.12 279 MET A CA 1
ATOM 2167 C C . MET A 1 279 ? -17.469 -17.844 9.477 1 97.12 279 MET A C 1
ATOM 2169 O O . MET A 1 279 ? -17.297 -17.125 10.469 1 97.12 279 MET A O 1
ATOM 2173 N N . LEU A 1 280 ? -18.359 -18.844 9.414 1 96.38 280 LEU A N 1
ATOM 2174 C CA . LEU A 1 280 ? -19.25 -19.094 10.539 1 96.38 280 LEU A CA 1
ATOM 2175 C C . LEU A 1 280 ? -18.438 -19.484 11.781 1 96.38 280 LEU A C 1
ATOM 2177 O O . LEU A 1 280 ? -18.766 -19.031 12.891 1 96.38 280 LEU A O 1
ATOM 2181 N N . LYS A 1 281 ? -17.422 -20.234 11.539 1 96 281 LYS A N 1
ATOM 2182 C CA . LYS A 1 281 ? -16.562 -20.609 12.648 1 96 281 LYS A CA 1
ATOM 2183 C C . LYS A 1 281 ? -15.875 -19.391 13.258 1 96 281 LYS A C 1
ATOM 2185 O O . LYS A 1 281 ? -15.75 -19.297 14.477 1 96 281 LYS A O 1
ATOM 2190 N N . ARG A 1 282 ? -15.445 -18.469 12.445 1 95.12 282 ARG A N 1
ATOM 2191 C CA . ARG A 1 282 ? -14.742 -17.281 12.906 1 95.12 282 ARG A CA 1
ATOM 2192 C C . ARG A 1 282 ? -15.688 -16.312 13.625 1 95.12 282 ARG A C 1
ATOM 2194 O O . ARG A 1 282 ? -15.297 -15.633 14.57 1 95.12 282 ARG A O 1
ATOM 2201 N N . LEU A 1 283 ? -16.938 -16.25 13.148 1 94.19 283 LEU A N 1
ATOM 2202 C CA . LEU A 1 283 ? -17.906 -15.352 13.742 1 94.19 283 LEU A CA 1
ATOM 2203 C C . LEU A 1 283 ? -18.391 -15.883 15.094 1 94.19 283 LEU A C 1
ATOM 2205 O O . LEU A 1 283 ? -18.859 -15.117 15.93 1 94.19 283 LEU A O 1
ATOM 2209 N N . SER A 1 284 ? -18.297 -17.141 15.297 1 90.69 284 SER A N 1
ATOM 2210 C CA . SER A 1 284 ? -18.766 -17.75 16.531 1 90.69 284 SER A CA 1
ATOM 2211 C C . SER A 1 284 ? -17.719 -17.625 17.641 1 90.69 284 SER A C 1
ATOM 2213 O O . SER A 1 284 ? -18.016 -17.859 18.812 1 90.69 284 SER A O 1
ATOM 2215 N N . ARG A 1 285 ? -16.562 -17.266 17.438 1 77.75 285 ARG A N 1
ATOM 2216 C CA . ARG A 1 285 ? -15.516 -17.109 18.438 1 77.75 285 ARG A CA 1
ATOM 2217 C C . ARG A 1 285 ? -15.648 -15.773 19.156 1 77.75 285 ARG A C 1
ATOM 2219 O O . ARG A 1 285 ? -16.078 -14.781 18.578 1 77.75 285 ARG A O 1
ATOM 2226 N N . MET B 1 1 ? 17.812 16.25 -9.344 1 76.69 1 MET B N 1
ATOM 2227 C CA . MET B 1 1 ? 18.672 16.641 -8.227 1 76.69 1 MET B CA 1
ATOM 2228 C C . MET B 1 1 ? 17.938 16.5 -6.902 1 76.69 1 MET B C 1
ATOM 2230 O O . MET B 1 1 ? 16.734 16.719 -6.836 1 76.69 1 MET B O 1
ATOM 2234 N N . PRO B 1 2 ? 18.656 16 -5.91 1 87.81 2 PRO B N 1
ATOM 2235 C CA . PRO B 1 2 ? 18 15.844 -4.609 1 87.81 2 PRO B CA 1
ATOM 2236 C C . PRO B 1 2 ? 17.5 17.172 -4.047 1 87.81 2 PRO B C 1
ATOM 2238 O O . PRO B 1 2 ? 18.062 18.234 -4.344 1 87.81 2 PRO B O 1
ATOM 2241 N N . ASP B 1 3 ? 16.438 17.125 -3.348 1 90.31 3 ASP B N 1
ATOM 2242 C CA . ASP B 1 3 ? 15.914 18.297 -2.666 1 90.31 3 ASP B CA 1
ATOM 2243 C C . ASP B 1 3 ? 16.844 18.75 -1.54 1 90.31 3 ASP B C 1
ATOM 2245 O O . ASP B 1 3 ? 17.812 18.062 -1.226 1 90.31 3 ASP B O 1
ATOM 2249 N N . LEU B 1 4 ? 16.625 19.906 -0.979 1 93.69 4 LEU B N 1
ATOM 2250 C CA . LEU B 1 4 ? 17.516 20.5 0.002 1 93.69 4 LEU B CA 1
ATOM 2251 C C . LEU B 1 4 ? 17.656 19.625 1.235 1 93.69 4 LEU B C 1
ATOM 2253 O O . LEU B 1 4 ? 18.766 19.391 1.716 1 93.69 4 LEU B O 1
ATOM 2257 N N . PRO B 1 5 ? 16.578 19.047 1.81 1 96.62 5 PRO B N 1
ATOM 2258 C CA . PRO B 1 5 ? 16.734 18.172 2.963 1 96.62 5 PRO B CA 1
ATOM 2259 C C . PRO B 1 5 ? 17.625 16.953 2.664 1 96.62 5 PRO B C 1
ATOM 2261 O O . PRO B 1 5 ? 18.453 16.562 3.496 1 96.62 5 PRO B O 1
ATOM 2264 N N . SER B 1 6 ? 17.469 16.406 1.479 1 96.94 6 SER B N 1
ATOM 2265 C CA . SER B 1 6 ? 18.297 15.258 1.097 1 96.94 6 SER B CA 1
ATOM 2266 C C . SER B 1 6 ? 19.766 15.656 1 1 96.94 6 SER B C 1
ATOM 2268 O O . SER B 1 6 ? 20.641 14.914 1.435 1 96.94 6 SER B O 1
ATOM 2270 N N . ARG B 1 7 ? 20.031 16.812 0.422 1 97.38 7 ARG B N 1
ATOM 2271 C CA . ARG B 1 7 ? 21.406 17.312 0.339 1 97.38 7 ARG B CA 1
ATOM 2272 C C . ARG B 1 7 ? 21.984 17.531 1.729 1 97.38 7 ARG B C 1
ATOM 2274 O O . ARG B 1 7 ? 23.156 17.219 1.979 1 97.38 7 ARG B O 1
ATOM 2281 N N . ASP B 1 8 ? 21.172 18.094 2.602 1 98.06 8 ASP B N 1
ATOM 2282 C CA . ASP B 1 8 ? 21.609 18.328 3.977 1 98.06 8 ASP B CA 1
ATOM 2283 C C . ASP B 1 8 ? 21.969 17 4.66 1 98.06 8 ASP B C 1
ATOM 2285 O O . ASP B 1 8 ? 23 16.922 5.336 1 98.06 8 ASP B O 1
ATOM 2289 N N . LEU B 1 9 ? 21.141 16 4.484 1 98.25 9 LEU B N 1
ATOM 2290 C CA . LEU B 1 9 ? 21.375 14.711 5.117 1 98.25 9 LEU B CA 1
ATOM 2291 C C . LEU B 1 9 ? 22.672 14.094 4.629 1 98.25 9 LEU B C 1
ATOM 2293 O O . LEU B 1 9 ? 23.438 13.539 5.422 1 98.25 9 LEU B O 1
ATOM 2297 N N . VAL B 1 10 ? 22.938 14.195 3.299 1 97.88 10 VAL B N 1
ATOM 2298 C CA . VAL B 1 10 ? 24.188 13.672 2.752 1 97.88 10 VAL B CA 1
ATOM 2299 C C . VAL B 1 10 ? 25.359 14.43 3.344 1 97.88 10 VAL B C 1
ATOM 2301 O O . VAL B 1 10 ? 26.312 13.82 3.848 1 97.88 10 VAL B O 1
ATOM 2304 N N . ARG B 1 11 ? 25.266 15.758 3.348 1 97.31 11 ARG B N 1
ATOM 2305 C CA . ARG B 1 11 ? 26.344 16.609 3.82 1 97.31 11 ARG B CA 1
ATOM 2306 C C . ARG B 1 11 ? 26.656 16.359 5.293 1 97.31 11 ARG B C 1
ATOM 2308 O O . ARG B 1 11 ? 27.797 16.109 5.664 1 97.31 11 ARG B O 1
ATOM 2315 N N . PHE B 1 12 ? 25.609 16.375 6.117 1 97.06 12 PHE B N 1
ATOM 2316 C CA . PHE B 1 12 ? 25.812 16.219 7.555 1 97.06 12 PHE B CA 1
ATOM 2317 C C . PHE B 1 12 ? 26.25 14.797 7.895 1 97.06 12 PHE B C 1
ATOM 2319 O O . PHE B 1 12 ? 26.984 14.586 8.867 1 97.06 12 PHE B O 1
ATOM 2326 N N . SER B 1 13 ? 25.812 13.82 7.109 1 96.81 13 SER B N 1
ATOM 2327 C CA . SER B 1 13 ? 26.281 12.453 7.309 1 96.81 13 SER B CA 1
ATOM 2328 C C . SER B 1 13 ? 27.781 12.359 7.082 1 96.81 13 SER B C 1
ATOM 2330 O O . SER B 1 13 ? 28.5 11.75 7.887 1 96.81 13 SER B O 1
ATOM 2332 N N . ARG B 1 14 ? 28.203 12.969 6.027 1 96.19 14 ARG B N 1
ATOM 2333 C CA . ARG B 1 14 ? 29.625 12.953 5.707 1 96.19 14 ARG B CA 1
ATOM 2334 C C . ARG B 1 14 ? 30.438 13.695 6.766 1 96.19 14 ARG B C 1
ATOM 2336 O O . ARG B 1 14 ? 31.516 13.234 7.168 1 96.19 14 ARG B O 1
ATOM 2343 N N . TRP B 1 15 ? 29.891 14.758 7.199 1 94.19 15 TRP B N 1
ATOM 2344 C CA . TRP B 1 15 ? 30.531 15.508 8.273 1 94.19 15 TRP B CA 1
ATOM 2345 C C . TRP B 1 15 ? 30.656 14.656 9.539 1 94.19 15 TRP B C 1
ATOM 2347 O O . TRP B 1 15 ? 31.594 14.828 10.32 1 94.19 15 TRP B O 1
ATOM 2357 N N . GLY B 1 16 ? 29.688 13.789 9.727 1 90.81 16 GLY B N 1
ATOM 2358 C CA . GLY B 1 16 ? 29.688 12.914 10.883 1 90.81 16 GLY B CA 1
ATOM 2359 C C . GLY B 1 16 ? 30.516 11.664 10.688 1 90.81 16 GLY B C 1
ATOM 2360 O O . GLY B 1 16 ? 30.516 10.766 11.531 1 90.81 16 GLY B O 1
ATOM 2361 N N . GLY B 1 17 ? 31.141 11.469 9.508 1 90 17 GLY B N 1
ATOM 2362 C CA . GLY B 1 17 ? 32.062 10.375 9.289 1 90 17 GLY B CA 1
ATOM 2363 C C . GLY B 1 17 ? 31.438 9.203 8.555 1 90 17 GLY B C 1
ATOM 2364 O O . GLY B 1 17 ? 32.062 8.141 8.438 1 90 17 GLY B O 1
ATOM 2365 N N . LEU B 1 18 ? 30.266 9.383 8.109 1 93.75 18 LEU B N 1
ATOM 2366 C CA . LEU B 1 18 ? 29.594 8.305 7.391 1 93.75 18 LEU B CA 1
ATOM 2367 C C . LEU B 1 18 ? 29.828 8.422 5.891 1 93.75 18 LEU B C 1
ATOM 2369 O O . LEU B 1 18 ? 29.984 9.531 5.371 1 93.75 18 LEU B O 1
ATOM 2373 N N . GLU B 1 19 ? 29.938 7.301 5.254 1 96.25 19 GLU B N 1
ATOM 2374 C CA . GLU B 1 19 ? 29.812 7.301 3.799 1 96.25 19 GLU B CA 1
ATOM 2375 C C . GLU B 1 19 ? 28.344 7.441 3.379 1 96.25 19 GLU B C 1
ATOM 2377 O O . GLU B 1 19 ? 27.516 6.602 3.727 1 96.25 19 GLU B O 1
ATOM 2382 N N . ALA B 1 20 ? 28.078 8.539 2.738 1 97 20 ALA B N 1
ATOM 2383 C CA . ALA B 1 20 ? 26.672 8.805 2.43 1 97 20 ALA B CA 1
ATOM 2384 C C . ALA B 1 20 ? 26.5 9.234 0.974 1 97 20 ALA B C 1
ATOM 2386 O O . ALA B 1 20 ? 27.328 9.977 0.44 1 97 20 ALA B O 1
ATOM 2387 N N . LYS B 1 21 ? 25.484 8.734 0.342 1 96.25 21 LYS B N 1
ATOM 2388 C CA . LYS B 1 21 ? 25.156 9.094 -1.033 1 96.25 21 LYS B CA 1
ATOM 2389 C C . LYS B 1 21 ? 23.641 9.172 -1.228 1 96.25 21 LYS B C 1
ATOM 2391 O O . LYS B 1 21 ? 22.875 8.539 -0.488 1 96.25 21 LYS B O 1
ATOM 2396 N N . TYR B 1 22 ? 23.219 10.055 -2.125 1 97.06 22 TYR B N 1
ATOM 2397 C CA . TYR B 1 22 ? 21.828 10.07 -2.584 1 97.06 22 TYR B CA 1
ATOM 2398 C C . TYR B 1 22 ? 21.625 9.062 -3.709 1 97.06 22 TYR B C 1
ATOM 2400 O O . TYR B 1 22 ? 22.312 9.109 -4.73 1 97.06 22 TYR B O 1
ATOM 2408 N N . ILE B 1 23 ? 20.734 8.117 -3.529 1 96.25 23 ILE B N 1
ATOM 2409 C CA . ILE B 1 23 ? 20.469 7.098 -4.535 1 96.25 23 ILE B CA 1
ATOM 2410 C C . ILE B 1 23 ? 18.969 7.023 -4.816 1 96.25 23 ILE B C 1
ATOM 2412 O O . ILE B 1 23 ? 18.172 6.703 -3.926 1 96.25 23 ILE B O 1
ATOM 2416 N N . PRO B 1 24 ? 18.469 7.34 -6.039 1 95.38 24 PRO B N 1
ATOM 2417 C CA . PRO B 1 24 ? 17.062 7.113 -6.375 1 95.38 24 PRO B CA 1
ATOM 2418 C C . PRO B 1 24 ? 16.656 5.645 -6.27 1 95.38 24 PRO B C 1
ATOM 2420 O O . PRO B 1 24 ? 17.453 4.758 -6.594 1 95.38 24 PRO B O 1
ATOM 2423 N N . LEU B 1 25 ? 15.484 5.391 -5.832 1 96.19 25 LEU B N 1
ATOM 2424 C CA . LEU B 1 25 ? 15.008 4.023 -5.652 1 96.19 25 LEU B CA 1
ATOM 2425 C C . LEU B 1 25 ? 15 3.271 -6.98 1 96.19 25 LEU B C 1
ATOM 2427 O O . LEU B 1 25 ? 15.117 2.045 -7.004 1 96.19 25 LEU B O 1
ATOM 2431 N N . SER B 1 26 ? 14.867 4.016 -8.094 1 95 26 SER B N 1
ATOM 2432 C CA . SER B 1 26 ? 14.773 3.412 -9.422 1 95 26 SER B CA 1
ATOM 2433 C C . SER B 1 26 ? 16.094 2.762 -9.836 1 95 26 SER B C 1
ATOM 2435 O O . SER B 1 26 ? 16.141 2.012 -10.812 1 95 26 SER B O 1
ATOM 2437 N N . ARG B 1 27 ? 17.141 2.992 -9.07 1 96.19 27 ARG B N 1
ATOM 2438 C CA . ARG B 1 27 ? 18.453 2.461 -9.43 1 96.19 27 ARG B CA 1
ATOM 2439 C C . ARG B 1 27 ? 18.656 1.061 -8.859 1 96.19 27 ARG B C 1
ATOM 2441 O O . ARG B 1 27 ? 19.594 0.356 -9.242 1 96.19 27 ARG B O 1
ATOM 2448 N N . PHE B 1 28 ? 17.812 0.672 -7.969 1 97.81 28 PHE B N 1
ATOM 2449 C CA . PHE B 1 28 ? 17.984 -0.602 -7.285 1 97.81 28 PHE B CA 1
ATOM 2450 C C . PHE B 1 28 ? 17.344 -1.736 -8.078 1 97.81 28 PHE B C 1
ATOM 2452 O O . PHE B 1 28 ? 16.453 -1.502 -8.898 1 97.81 28 PHE B O 1
ATOM 2459 N N . ALA B 1 29 ? 17.828 -2.9 -7.824 1 98 29 ALA B N 1
ATOM 2460 C CA . ALA B 1 29 ? 17.25 -4.152 -8.305 1 98 29 ALA B CA 1
ATOM 2461 C C . ALA B 1 29 ? 17.156 -5.18 -7.184 1 98 29 ALA B C 1
ATOM 2463 O O . ALA B 1 29 ? 18.031 -5.258 -6.324 1 98 29 ALA B O 1
ATOM 2464 N N . VAL B 1 30 ? 16.109 -5.906 -7.191 1 97.81 30 VAL B N 1
ATOM 2465 C CA . VAL B 1 30 ? 15.922 -7 -6.246 1 97.81 30 VAL B CA 1
ATOM 2466 C C . VAL B 1 30 ? 15.914 -8.328 -6.992 1 97.81 30 VAL B C 1
ATOM 2468 O O . VAL B 1 30 ? 15.133 -8.516 -7.926 1 97.81 30 VAL B O 1
ATOM 2471 N N . ALA B 1 31 ? 16.734 -9.188 -6.637 1 97.25 31 ALA B N 1
ATOM 2472 C CA . ALA B 1 31 ? 16.734 -10.555 -7.152 1 97.25 31 ALA B CA 1
ATOM 2473 C C . ALA B 1 31 ? 16.188 -11.531 -6.121 1 97.25 31 ALA B C 1
ATOM 2475 O O . ALA B 1 31 ? 16.594 -11.516 -4.957 1 97.25 31 ALA B O 1
ATOM 2476 N N . ILE B 1 32 ? 15.227 -12.336 -6.512 1 97.44 32 ILE B N 1
ATOM 2477 C CA . ILE B 1 32 ? 14.586 -13.328 -5.652 1 97.44 32 ILE B CA 1
ATOM 2478 C C . ILE B 1 32 ? 14.844 -14.727 -6.195 1 97.44 32 ILE B C 1
ATOM 2480 O O . ILE B 1 32 ? 14.695 -14.977 -7.395 1 97.44 32 ILE B O 1
ATOM 2484 N N . SER B 1 33 ? 15.273 -15.617 -5.359 1 95.75 33 SER B N 1
ATOM 2485 C CA . SER B 1 33 ? 15.516 -17.016 -5.707 1 95.75 33 SER B CA 1
ATOM 2486 C C . SER B 1 33 ? 15.312 -17.922 -4.504 1 95.75 33 SER B C 1
ATOM 2488 O O . SER B 1 33 ? 14.867 -17.484 -3.445 1 95.75 33 SER B O 1
ATOM 2490 N N . ASN B 1 34 ? 15.555 -19.219 -4.715 1 93.62 34 ASN B N 1
ATOM 2491 C CA . ASN B 1 34 ? 15.461 -20.172 -3.615 1 93.62 34 ASN B CA 1
ATOM 2492 C C . ASN B 1 34 ? 16.516 -19.891 -2.545 1 93.62 34 ASN B C 1
ATOM 2494 O O . ASN B 1 34 ? 16.375 -20.344 -1.408 1 93.62 34 ASN B O 1
ATOM 2498 N N . ASP B 1 35 ? 17.516 -19.125 -2.863 1 90.88 35 ASP B N 1
ATOM 2499 C CA . ASP B 1 35 ? 18.578 -18.781 -1.934 1 90.88 35 ASP B CA 1
ATOM 2500 C C . ASP B 1 35 ? 18.266 -17.5 -1.16 1 90.88 35 ASP B C 1
ATOM 2502 O O . ASP B 1 35 ? 19.016 -17.094 -0.281 1 90.88 35 ASP B O 1
ATOM 2506 N N . GLY B 1 36 ? 17.156 -16.938 -1.5 1 91.75 36 GLY B N 1
ATOM 2507 C CA . GLY B 1 36 ? 16.766 -15.719 -0.825 1 91.75 36 GLY B CA 1
ATOM 2508 C C . GLY B 1 36 ? 16.766 -14.508 -1.737 1 91.75 36 GLY B C 1
ATOM 2509 O O . GLY B 1 36 ? 16.516 -14.625 -2.939 1 91.75 36 GLY B O 1
ATOM 2510 N N . LEU B 1 37 ? 16.891 -13.336 -1.124 1 94.94 37 LEU B N 1
ATOM 2511 C CA . LEU B 1 37 ? 16.844 -12.117 -1.933 1 94.94 37 LEU B CA 1
ATOM 2512 C C . LEU B 1 37 ? 18.188 -11.391 -1.893 1 94.94 37 LEU B C 1
ATOM 2514 O O . LEU B 1 37 ? 18.969 -11.586 -0.962 1 94.94 37 LEU B O 1
ATOM 2518 N N . SER B 1 38 ? 18.5 -10.727 -2.848 1 95.88 38 SER B N 1
ATOM 2519 C CA . SER B 1 38 ? 19.641 -9.828 -2.908 1 95.88 38 SER B CA 1
ATOM 2520 C C . SER B 1 38 ? 19.281 -8.5 -3.551 1 95.88 38 SER B C 1
ATOM 2522 O O . SER B 1 38 ? 18.344 -8.43 -4.363 1 95.88 38 SER B O 1
ATOM 2524 N N . ILE B 1 39 ? 19.891 -7.484 -3.143 1 97.44 39 ILE B N 1
ATOM 2525 C CA . ILE B 1 39 ? 19.656 -6.141 -3.658 1 97.44 39 ILE B CA 1
ATOM 2526 C C . ILE B 1 39 ? 20.938 -5.621 -4.324 1 97.44 39 ILE B C 1
ATOM 2528 O O . ILE B 1 39 ? 22.031 -5.789 -3.789 1 97.44 39 ILE B O 1
ATOM 2532 N N . SER B 1 40 ? 20.828 -5.031 -5.5 1 97.44 40 SER B N 1
ATOM 2533 C CA . SER B 1 40 ? 22 -4.574 -6.238 1 97.44 40 SER B CA 1
ATOM 2534 C C . SER B 1 40 ? 21.734 -3.248 -6.938 1 97.44 40 SER B C 1
ATOM 2536 O O . SER B 1 40 ? 20.594 -2.818 -7.047 1 97.44 40 SER B O 1
ATOM 2538 N N . ILE B 1 41 ? 22.719 -2.545 -7.34 1 96.81 41 ILE B N 1
ATOM 2539 C CA . ILE B 1 41 ? 22.734 -1.391 -8.234 1 96.81 41 ILE B CA 1
ATOM 2540 C C . ILE B 1 41 ? 23.703 -1.644 -9.383 1 96.81 41 ILE B C 1
ATOM 2542 O O . ILE B 1 41 ? 24.875 -1.935 -9.164 1 96.81 41 ILE B O 1
ATOM 2546 N N . ARG B 1 42 ? 23.203 -1.563 -10.539 1 92.38 42 ARG B N 1
ATOM 2547 C CA . ARG B 1 42 ? 24 -1.807 -11.734 1 92.38 42 ARG B CA 1
ATOM 2548 C C . ARG B 1 42 ? 24.719 -3.152 -11.648 1 92.38 42 ARG B C 1
ATOM 2550 O O . ARG B 1 42 ? 25.906 -3.248 -11.938 1 92.38 42 ARG B O 1
ATOM 2557 N N . GLY B 1 43 ? 24.016 -4.059 -11.078 1 91.12 43 GLY B N 1
ATOM 2558 C CA . GLY B 1 43 ? 24.5 -5.43 -11.055 1 91.12 43 GLY B CA 1
ATOM 2559 C C . GLY B 1 43 ? 25.438 -5.711 -9.891 1 91.12 43 GLY B C 1
ATOM 2560 O O . GLY B 1 43 ? 25.859 -6.848 -9.695 1 91.12 43 GLY B O 1
ATOM 2561 N N . LYS B 1 44 ? 25.719 -4.73 -9.117 1 94.75 44 LYS B N 1
ATOM 2562 C CA . LYS B 1 44 ? 26.594 -4.914 -7.969 1 94.75 44 LYS B CA 1
ATOM 2563 C C . LYS B 1 44 ? 25.797 -4.93 -6.668 1 94.75 44 LYS B C 1
ATOM 2565 O O . LYS B 1 44 ? 25 -4.02 -6.406 1 94.75 44 LYS B O 1
ATOM 2570 N N . GLN B 1 45 ? 26.016 -5.949 -5.918 1 95.12 45 GLN B N 1
ATOM 2571 C CA . GLN B 1 45 ? 25.344 -6.07 -4.637 1 95.12 45 GLN B CA 1
ATOM 2572 C C . GLN B 1 45 ? 25.625 -4.871 -3.742 1 95.12 45 GLN B C 1
ATOM 2574 O O . GLN B 1 45 ? 26.766 -4.387 -3.688 1 95.12 45 GLN B O 1
ATOM 2579 N N . VAL B 1 46 ? 24.625 -4.434 -3.076 1 93.81 46 VAL B N 1
ATOM 2580 C CA . VAL B 1 46 ? 24.766 -3.266 -2.219 1 93.81 46 VAL B CA 1
ATOM 2581 C C . VAL B 1 46 ? 24.609 -3.672 -0.755 1 93.81 46 VAL B C 1
ATOM 2583 O O . VAL B 1 46 ? 23.766 -4.512 -0.426 1 93.81 46 VAL B O 1
ATOM 2586 N N . ASN B 1 47 ? 25.531 -3.188 0.06 1 91.81 47 ASN B N 1
ATOM 2587 C CA . ASN B 1 47 ? 25.422 -3.328 1.509 1 91.81 47 ASN B CA 1
ATOM 2588 C C . ASN B 1 47 ? 25.156 -1.983 2.184 1 91.81 47 ASN B C 1
ATOM 2590 O O . ASN B 1 47 ? 26.031 -1.104 2.174 1 91.81 47 ASN B O 1
ATOM 2594 N N . LEU B 1 48 ? 24.031 -1.8 2.668 1 96.12 48 LEU B N 1
ATOM 2595 C CA . LEU B 1 48 ? 23.625 -0.566 3.33 1 96.12 48 LEU B CA 1
ATOM 2596 C C . LEU B 1 48 ? 23.422 -0.791 4.824 1 96.12 48 LEU B C 1
ATOM 2598 O O . LEU B 1 48 ? 22.891 -1.823 5.238 1 96.12 48 LEU B O 1
ATOM 2602 N N . ASP B 1 49 ? 23.953 0.158 5.621 1 97.19 49 ASP B N 1
ATOM 2603 C CA . ASP B 1 49 ? 23.703 0.112 7.059 1 97.19 49 ASP B CA 1
ATOM 2604 C C . ASP B 1 49 ? 22.438 0.875 7.418 1 97.19 49 ASP B C 1
ATOM 2606 O O . ASP B 1 49 ? 21.672 0.452 8.297 1 97.19 49 ASP B O 1
ATOM 2610 N N . GLY B 1 50 ? 22.234 1.996 6.738 1 97.94 50 GLY B N 1
ATOM 2611 C CA . GLY B 1 50 ? 21.109 2.855 7.039 1 97.94 50 GLY B CA 1
ATOM 2612 C C . GLY B 1 50 ? 20.578 3.607 5.828 1 97.94 50 GLY B C 1
ATOM 2613 O O . GLY B 1 50 ? 21.312 3.818 4.863 1 97.94 50 GLY B O 1
ATOM 2614 N N . VAL B 1 51 ? 19.344 3.951 5.859 1 98.31 51 VAL B N 1
ATOM 2615 C CA . VAL B 1 51 ? 18.688 4.719 4.809 1 98.31 51 VAL B CA 1
ATOM 2616 C C . VAL B 1 51 ? 17.828 5.816 5.434 1 98.31 51 VAL B C 1
ATOM 2618 O O . VAL B 1 51 ? 17.031 5.555 6.344 1 98.31 51 VAL B O 1
ATOM 2621 N N . PHE B 1 52 ? 18.031 7.051 5.09 1 98.25 52 PHE B N 1
ATOM 2622 C CA . PHE B 1 52 ? 17.016 8.078 5.281 1 98.25 52 PHE B CA 1
ATOM 2623 C C . PHE B 1 52 ? 16.031 8.094 4.117 1 98.25 52 PHE B C 1
ATOM 2625 O O . PHE B 1 52 ? 16.375 8.516 3.012 1 98.25 52 PHE B O 1
ATOM 2632 N N . LEU B 1 53 ? 14.859 7.621 4.328 1 97.75 53 LEU B N 1
ATOM 2633 C CA . LEU B 1 53 ? 13.836 7.531 3.287 1 97.75 53 LEU B CA 1
ATOM 2634 C C . LEU B 1 53 ? 13.102 8.859 3.131 1 97.75 53 LEU B C 1
ATOM 2636 O O . LEU B 1 53 ? 12.391 9.289 4.043 1 97.75 53 LEU B O 1
ATOM 2640 N N . ARG B 1 54 ? 13.25 9.453 2.004 1 95 54 ARG B N 1
ATOM 2641 C CA . ARG B 1 54 ? 12.695 10.797 1.819 1 95 54 ARG B CA 1
ATOM 2642 C C . ARG B 1 54 ? 11.492 10.766 0.889 1 95 54 ARG B C 1
ATOM 2644 O O . ARG B 1 54 ? 10.633 11.656 0.944 1 95 54 ARG B O 1
ATOM 2651 N N . SER B 1 55 ? 11.477 9.828 0.002 1 90.88 55 SER B N 1
ATOM 2652 C CA . SER B 1 55 ? 10.391 9.82 -0.972 1 90.88 55 SER B CA 1
ATOM 2653 C C . SER B 1 55 ? 10.297 8.477 -1.683 1 90.88 55 SER B C 1
ATOM 2655 O O . SER B 1 55 ? 11.312 7.797 -1.873 1 90.88 55 SER B O 1
ATOM 2657 N N . LEU B 1 56 ? 9.094 8.125 -2.01 1 91.06 56 LEU B N 1
ATOM 2658 C CA . LEU B 1 56 ? 8.883 6.98 -2.889 1 91.06 56 LEU B CA 1
ATOM 2659 C C . LEU B 1 56 ? 8.812 7.418 -4.348 1 91.06 56 LEU B C 1
ATOM 2661 O O . LEU B 1 56 ? 8.766 6.578 -5.25 1 91.06 56 LEU B O 1
ATOM 2665 N N . GLY B 1 57 ? 8.867 8.688 -4.547 1 85.88 57 GLY B N 1
ATOM 2666 C CA . GLY B 1 57 ? 8.711 9.258 -5.875 1 85.88 57 GLY B CA 1
ATOM 2667 C C . GLY B 1 57 ? 7.422 10.039 -6.043 1 85.88 57 GLY B C 1
ATOM 2668 O O . GLY B 1 57 ? 6.441 9.781 -5.344 1 85.88 57 GLY B O 1
ATOM 2669 N N . LEU B 1 58 ? 7.469 11.031 -6.965 1 77.5 58 LEU B N 1
ATOM 2670 C CA . LEU B 1 58 ? 6.309 11.859 -7.289 1 77.5 58 LEU B CA 1
ATOM 2671 C C . LEU B 1 58 ? 5.504 11.234 -8.43 1 77.5 58 LEU B C 1
ATOM 2673 O O . LEU B 1 58 ? 6.078 10.734 -9.398 1 77.5 58 LEU B O 1
ATOM 2677 N N . PHE B 1 59 ? 4.164 11.117 -8.328 1 78.75 59 PHE B N 1
ATOM 2678 C CA . PHE B 1 59 ? 3.275 10.664 -9.391 1 78.75 59 PHE B CA 1
ATOM 2679 C C . PHE B 1 59 ? 3.576 9.219 -9.773 1 78.75 59 PHE B C 1
ATOM 2681 O O . PHE B 1 59 ? 3.748 8.906 -10.953 1 78.75 59 PHE B O 1
ATOM 2688 N N . ILE B 1 60 ? 3.787 8.477 -8.789 1 83.31 60 ILE B N 1
ATOM 2689 C CA . ILE B 1 60 ? 4.066 7.07 -9.062 1 83.31 60 ILE B CA 1
ATOM 2690 C C . ILE B 1 60 ? 2.752 6.309 -9.219 1 83.31 60 ILE B C 1
ATOM 2692 O O . ILE B 1 60 ? 1.741 6.668 -8.609 1 83.31 60 ILE B O 1
ATOM 2696 N N . ASP B 1 61 ? 2.807 5.324 -10.125 1 87.12 61 ASP B N 1
ATOM 2697 C CA . ASP B 1 61 ? 1.632 4.469 -10.266 1 87.12 61 ASP B CA 1
ATOM 2698 C C . ASP B 1 61 ? 1.646 3.342 -9.234 1 87.12 61 ASP B C 1
ATOM 2700 O O . ASP B 1 61 ? 2.568 3.248 -8.422 1 87.12 61 ASP B O 1
ATOM 2704 N N . VAL B 1 62 ? 0.648 2.561 -9.242 1 89.62 62 VAL B N 1
ATOM 2705 C CA . VAL B 1 62 ? 0.458 1.537 -8.219 1 89.62 62 VAL B CA 1
ATOM 2706 C C . VAL B 1 62 ? 1.579 0.504 -8.312 1 89.62 62 VAL B C 1
ATOM 2708 O O . VAL B 1 62 ? 2.043 -0.007 -7.289 1 89.62 62 VAL B O 1
ATOM 2711 N N . GLU B 1 63 ? 2.096 0.161 -9.5 1 92.69 63 GLU B N 1
ATOM 2712 C CA . GLU B 1 63 ? 3.141 -0.851 -9.633 1 92.69 63 GLU B CA 1
ATOM 2713 C C . GLU B 1 63 ? 4.48 -0.334 -9.117 1 92.69 63 GLU B C 1
ATOM 2715 O O . GLU B 1 63 ? 5.234 -1.074 -8.484 1 92.69 63 GLU B O 1
ATOM 2720 N N . GLN B 1 64 ? 4.746 0.924 -9.484 1 94.25 64 GLN B N 1
ATOM 2721 C CA . GLN B 1 64 ? 5.938 1.527 -8.898 1 94.25 64 GLN B CA 1
ATOM 2722 C C . GLN B 1 64 ? 5.852 1.556 -7.375 1 94.25 64 GLN B C 1
ATOM 2724 O O . GLN B 1 64 ? 6.84 1.291 -6.688 1 94.25 64 GLN B O 1
ATOM 2729 N N . PHE B 1 65 ? 4.66 1.868 -7.008 1 93.94 65 PHE B N 1
ATOM 2730 C CA . PHE B 1 65 ? 4.422 1.886 -5.57 1 93.94 65 PHE B CA 1
ATOM 2731 C C . PHE B 1 65 ? 4.699 0.518 -4.957 1 93.94 65 PHE B C 1
ATOM 2733 O O . PHE B 1 65 ? 5.391 0.415 -3.943 1 93.94 65 PHE B O 1
ATOM 2740 N N . PHE B 1 66 ? 4.219 -0.546 -5.508 1 95.12 66 PHE B N 1
ATOM 2741 C CA . PHE B 1 66 ? 4.418 -1.911 -5.035 1 95.12 66 PHE B CA 1
ATOM 2742 C C . PHE B 1 66 ? 5.895 -2.281 -5.062 1 95.12 66 PHE B C 1
ATOM 2744 O O . PHE B 1 66 ? 6.434 -2.781 -4.07 1 95.12 66 PHE B O 1
ATOM 2751 N N . TYR B 1 67 ? 6.551 -1.954 -6.137 1 97.06 67 TYR B N 1
ATOM 2752 C CA . TYR B 1 67 ? 7.965 -2.287 -6.273 1 97.06 67 TYR B CA 1
ATOM 2753 C C . TYR B 1 67 ? 8.797 -1.592 -5.203 1 97.06 67 TYR B C 1
ATOM 2755 O O . TYR B 1 67 ? 9.531 -2.242 -4.457 1 97.06 67 TYR B O 1
ATOM 2763 N N . ARG B 1 68 ? 8.586 -0.373 -5.059 1 97.19 68 ARG B N 1
ATOM 2764 C CA . ARG B 1 68 ? 9.453 0.425 -4.199 1 97.19 68 ARG B CA 1
ATOM 2765 C C . ARG B 1 68 ? 9.18 0.139 -2.727 1 97.19 68 ARG B C 1
ATOM 2767 O O . ARG B 1 68 ? 10.102 0.131 -1.907 1 97.19 68 ARG B O 1
ATOM 2774 N N . THR B 1 69 ? 7.953 -0.067 -2.412 1 96.56 69 THR B N 1
ATOM 2775 C CA . THR B 1 69 ? 7.633 -0.46 -1.045 1 96.56 69 THR B CA 1
ATOM 2776 C C . THR B 1 69 ? 8.242 -1.82 -0.716 1 96.56 69 THR B C 1
ATOM 2778 O O . THR B 1 69 ? 8.828 -2.002 0.353 1 96.56 69 THR B O 1
ATOM 2781 N N . SER B 1 70 ? 8.133 -2.793 -1.641 1 97.31 70 SER B N 1
ATOM 2782 C CA . SER B 1 70 ? 8.703 -4.121 -1.425 1 97.31 70 SER B CA 1
ATOM 2783 C C . SER B 1 70 ? 10.219 -4.062 -1.332 1 97.31 70 SER B C 1
ATOM 2785 O O . SER B 1 70 ? 10.828 -4.789 -0.54 1 97.31 70 SER B O 1
ATOM 2787 N N . LEU B 1 71 ? 10.82 -3.227 -2.158 1 97.62 71 LEU B N 1
ATOM 2788 C CA . LEU B 1 71 ? 12.258 -3.002 -2.102 1 97.62 71 LEU B CA 1
ATOM 2789 C C . LEU B 1 71 ? 12.688 -2.537 -0.712 1 97.62 71 LEU B C 1
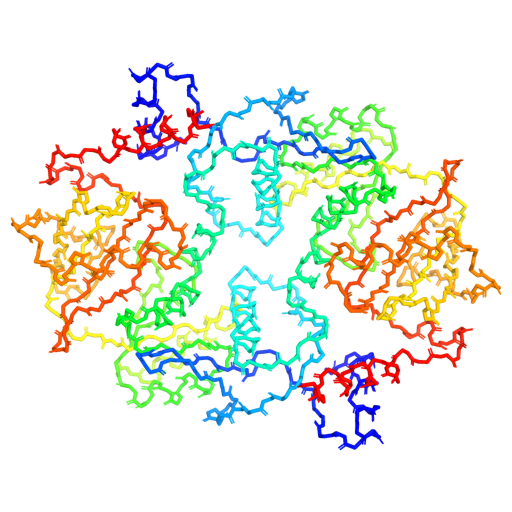ATOM 2791 O O . LEU B 1 71 ? 13.586 -3.119 -0.108 1 97.62 71 LEU B O 1
ATOM 2795 N N . LEU B 1 72 ? 11.984 -1.582 -0.183 1 97.75 72 LEU B N 1
ATOM 2796 C CA . LEU B 1 72 ? 12.336 -0.998 1.108 1 97.75 72 LEU B CA 1
ATOM 2797 C C . LEU B 1 72 ? 12.094 -1.994 2.238 1 97.75 72 LEU B C 1
ATOM 2799 O O . LEU B 1 72 ? 12.891 -2.092 3.168 1 97.75 72 LEU B O 1
ATOM 2803 N N . ARG B 1 73 ? 11.016 -2.697 2.139 1 95.94 73 ARG B N 1
ATOM 2804 C CA . ARG B 1 73 ? 10.742 -3.723 3.143 1 95.94 73 ARG B CA 1
ATOM 2805 C C . ARG B 1 73 ? 11.805 -4.816 3.105 1 95.94 73 ARG B C 1
ATOM 2807 O O . ARG B 1 73 ? 12.18 -5.355 4.148 1 95.94 73 ARG B O 1
ATOM 2814 N N . SER B 1 74 ? 12.242 -5.16 1.929 1 95.88 74 SER B N 1
ATOM 2815 C CA . SER B 1 74 ? 13.328 -6.117 1.787 1 95.88 74 SER B CA 1
ATOM 2816 C C . SER B 1 74 ? 14.602 -5.617 2.469 1 95.88 74 SER B C 1
ATOM 2818 O O . SER B 1 74 ? 15.281 -6.379 3.158 1 95.88 74 SER B O 1
ATOM 2820 N N . MET B 1 75 ? 14.883 -4.324 2.314 1 96.81 75 MET B N 1
ATOM 2821 C CA . MET B 1 75 ? 16.031 -3.73 2.984 1 96.81 75 MET B CA 1
ATOM 2822 C C . MET B 1 75 ? 15.914 -3.857 4.5 1 96.81 75 MET B C 1
ATOM 2824 O O . MET B 1 75 ? 16.875 -4.23 5.176 1 96.81 75 MET B O 1
ATOM 2828 N N . GLN B 1 76 ? 14.758 -3.547 4.934 1 95.06 76 GLN B N 1
ATOM 2829 C CA . GLN B 1 76 ? 14.5 -3.637 6.367 1 95.06 76 GLN B CA 1
ATOM 2830 C C . GLN B 1 76 ? 14.727 -5.055 6.879 1 95.06 76 GLN B C 1
ATOM 2832 O O . GLN B 1 76 ? 15.336 -5.254 7.934 1 95.06 76 GLN B O 1
ATOM 2837 N N . GLU B 1 77 ? 14.242 -6 6.176 1 91 77 GLU B N 1
ATOM 2838 C CA . GLU B 1 77 ? 14.398 -7.402 6.547 1 91 77 GLU B CA 1
ATOM 2839 C C . GLU B 1 77 ? 15.875 -7.805 6.566 1 91 77 GLU B C 1
ATOM 2841 O O . GLU B 1 77 ? 16.266 -8.688 7.332 1 91 77 GLU B O 1
ATOM 2846 N N . MET B 1 78 ? 16.625 -7.207 5.738 1 94.25 78 MET B N 1
ATOM 2847 C CA . MET B 1 78 ? 18.047 -7.516 5.641 1 94.25 78 MET B CA 1
ATOM 2848 C C . MET B 1 78 ? 18.844 -6.789 6.727 1 94.25 78 MET B C 1
ATOM 2850 O O . MET B 1 78 ? 20.062 -6.859 6.758 1 94.25 78 MET B O 1
ATOM 2854 N N . GLY B 1 79 ? 18.156 -6.012 7.586 1 94.81 79 GLY B N 1
ATOM 2855 C CA . GLY B 1 79 ? 18.797 -5.402 8.742 1 94.81 79 GLY B CA 1
ATOM 2856 C C . GLY B 1 79 ? 19.156 -3.943 8.531 1 94.81 79 GLY B C 1
ATOM 2857 O O . GLY B 1 79 ? 19.797 -3.328 9.375 1 94.81 79 GLY B O 1
ATOM 2858 N N . VAL B 1 80 ? 18.75 -3.381 7.426 1 97.5 80 VAL B N 1
ATOM 2859 C CA . VAL B 1 80 ? 19.031 -1.976 7.148 1 97.5 80 VAL B CA 1
ATOM 2860 C C . VAL B 1 80 ? 18.156 -1.09 8.031 1 97.5 80 VAL B C 1
ATOM 2862 O O . VAL B 1 80 ? 16.953 -1.3 8.125 1 97.5 80 VAL B O 1
ATOM 2865 N N . GLU B 1 81 ? 18.781 -0.108 8.727 1 97.81 81 GLU B N 1
ATOM 2866 C CA . GLU B 1 81 ? 18.016 0.878 9.484 1 97.81 81 GLU B CA 1
ATOM 2867 C C . GLU B 1 81 ? 17.391 1.916 8.562 1 97.81 81 GLU B C 1
ATOM 2869 O O . GLU B 1 81 ? 18.094 2.592 7.809 1 97.81 81 GLU B O 1
ATOM 2874 N N . ILE B 1 82 ? 16.125 2.023 8.586 1 98.31 82 ILE B N 1
ATOM 2875 C CA . ILE B 1 82 ? 15.445 2.975 7.711 1 98.31 82 ILE B CA 1
ATOM 2876 C C . ILE B 1 82 ? 14.75 4.043 8.547 1 98.31 82 ILE B C 1
ATOM 2878 O O . ILE B 1 82 ? 13.938 3.729 9.422 1 98.31 82 ILE B O 1
ATOM 2882 N N . ILE B 1 83 ? 15.016 5.387 8.266 1 98.25 83 ILE B N 1
ATOM 2883 C CA . ILE B 1 83 ? 14.422 6.535 8.938 1 98.25 83 ILE B CA 1
ATOM 2884 C C . ILE B 1 83 ? 13.805 7.473 7.906 1 98.25 83 ILE B C 1
ATOM 2886 O O . ILE B 1 83 ? 14.508 8.023 7.059 1 98.25 83 ILE B O 1
ATOM 2890 N N . ASN B 1 84 ? 12.594 7.648 8.062 1 97.75 84 ASN B N 1
ATOM 2891 C CA . ASN B 1 84 ? 11.523 7.02 8.828 1 97.75 84 ASN B CA 1
ATOM 2892 C C . ASN B 1 84 ? 11.281 5.586 8.367 1 97.75 84 ASN B C 1
ATOM 2894 O O . ASN B 1 84 ? 11.781 5.168 7.32 1 97.75 84 ASN B O 1
ATOM 2898 N N . SER B 1 85 ? 10.586 4.867 9.25 1 96.06 85 SER B N 1
ATOM 2899 C CA . SER B 1 85 ? 10.203 3.512 8.867 1 96.06 85 SER B CA 1
ATOM 2900 C C . SER B 1 85 ? 9.328 3.51 7.625 1 96.06 85 SER B C 1
ATOM 2902 O O . SER B 1 85 ? 8.656 4.504 7.332 1 96.06 85 SER B O 1
ATOM 2904 N N . VAL B 1 86 ? 9.336 2.43 6.859 1 95.94 86 VAL B N 1
ATOM 2905 C CA . VAL B 1 86 ? 8.516 2.277 5.664 1 95.94 86 VAL B CA 1
ATOM 2906 C C . VAL B 1 86 ? 7.039 2.453 6.023 1 95.94 86 VAL B C 1
ATOM 2908 O O . VAL B 1 86 ? 6.324 3.23 5.383 1 95.94 86 VAL B O 1
ATOM 2911 N N . ASP B 1 87 ? 6.617 1.848 7.098 1 95.31 87 ASP B N 1
ATOM 2912 C CA . ASP B 1 87 ? 5.223 1.926 7.512 1 95.31 87 ASP B CA 1
ATOM 2913 C C . ASP B 1 87 ? 4.844 3.352 7.91 1 95.31 87 ASP B C 1
ATOM 2915 O O . ASP B 1 87 ? 3.762 3.832 7.566 1 95.31 87 ASP B O 1
ATOM 2919 N N . GLY B 1 88 ? 5.719 4 8.656 1 96.69 88 GLY B N 1
ATOM 2920 C CA . GLY B 1 88 ? 5.457 5.383 9.023 1 96.69 88 GLY B CA 1
ATOM 2921 C C . GLY B 1 88 ? 5.285 6.301 7.832 1 96.69 88 GLY B C 1
ATOM 2922 O O . GLY B 1 88 ? 4.371 7.125 7.801 1 96.69 88 GLY B O 1
ATOM 2923 N N . LEU B 1 89 ? 6.16 6.113 6.898 1 95.56 89 LEU B N 1
ATOM 2924 C CA . LEU B 1 89 ? 6.082 6.941 5.699 1 95.56 89 LEU B CA 1
ATOM 2925 C C . LEU B 1 89 ? 4.812 6.641 4.91 1 95.56 89 LEU B C 1
ATOM 2927 O O . LEU B 1 89 ? 4.16 7.555 4.402 1 95.56 89 LEU B O 1
ATOM 2931 N N . LEU B 1 90 ? 4.457 5.398 4.801 1 94.56 90 LEU B N 1
ATOM 2932 C CA . LEU B 1 90 ? 3.246 5.016 4.078 1 94.56 90 LEU B CA 1
ATOM 2933 C C . LEU B 1 90 ? 2.006 5.59 4.758 1 94.56 90 LEU B C 1
ATOM 2935 O O . LEU B 1 90 ? 1.094 6.074 4.082 1 94.56 90 LEU B O 1
ATOM 2939 N N . ARG B 1 91 ? 1.963 5.598 6.059 1 96 91 ARG B N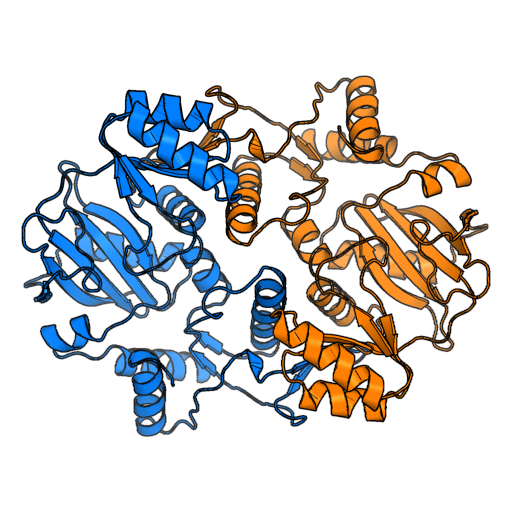 1
ATOM 2940 C CA . ARG B 1 91 ? 0.836 6.156 6.797 1 96 91 ARG B CA 1
ATOM 2941 C C . ARG B 1 91 ? 0.688 7.648 6.523 1 96 91 ARG B C 1
ATOM 2943 O O . ARG B 1 91 ? -0.427 8.148 6.355 1 96 91 ARG B O 1
ATOM 2950 N N . THR B 1 92 ? 1.809 8.328 6.395 1 96.31 92 THR B N 1
ATOM 2951 C CA . THR B 1 92 ? 1.748 9.781 6.27 1 96.31 92 THR B CA 1
ATOM 2952 C C . THR B 1 92 ? 1.567 10.188 4.812 1 96.31 92 THR B C 1
ATOM 2954 O O . THR B 1 92 ? 1.236 11.336 4.523 1 96.31 92 THR B O 1
ATOM 2957 N N . ARG B 1 93 ? 1.806 9.227 3.904 1 93.94 93 ARG B N 1
ATOM 2958 C CA . ARG B 1 93 ? 1.495 9.484 2.502 1 93.94 93 ARG B CA 1
ATOM 2959 C C . ARG B 1 93 ? -0.007 9.406 2.252 1 93.94 93 ARG B C 1
ATOM 2961 O O . ARG B 1 93 ? -0.499 9.914 1.24 1 93.94 93 ARG B O 1
ATOM 2968 N N . ASN B 1 94 ? -0.702 8.781 3.061 1 95.44 94 ASN B N 1
ATOM 2969 C CA . ASN B 1 94 ? -2.148 8.594 3.033 1 95.44 94 ASN B CA 1
ATOM 2970 C C . ASN B 1 94 ? -2.844 9.438 4.098 1 95.44 94 ASN B C 1
ATOM 2972 O O . ASN B 1 94 ? -2.967 9.008 5.25 1 95.44 94 ASN B O 1
ATOM 2976 N N . LYS B 1 95 ? -3.424 10.625 3.693 1 96.81 95 LYS B N 1
ATOM 2977 C CA . LYS B 1 95 ? -4.016 11.562 4.645 1 96.81 95 LYS B CA 1
ATOM 2978 C C . LYS B 1 95 ? -5.133 10.898 5.445 1 96.81 95 LYS B C 1
ATOM 2980 O O . LYS B 1 95 ? -5.34 11.227 6.617 1 96.81 95 LYS B O 1
ATOM 2985 N N . MET B 1 96 ? -5.812 10.016 4.797 1 97.12 96 MET B N 1
ATOM 2986 C CA . MET B 1 96 ? -6.879 9.305 5.5 1 97.12 96 MET B CA 1
ATOM 2987 C C . MET B 1 96 ? -6.316 8.453 6.629 1 97.12 96 MET B C 1
ATOM 2989 O O . MET B 1 96 ? -6.805 8.5 7.758 1 97.12 96 ME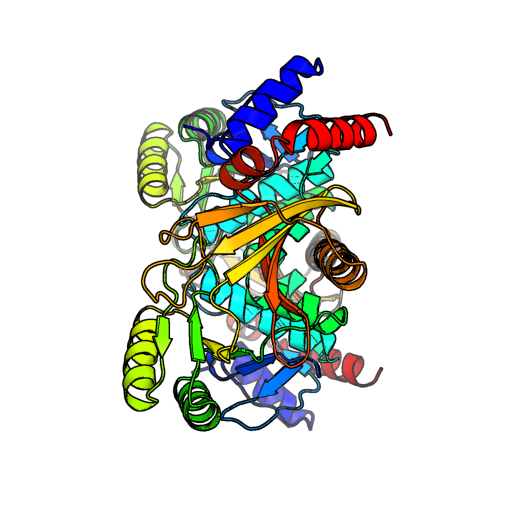T B O 1
ATOM 2993 N N . GLU B 1 97 ? -5.32 7.727 6.324 1 97 97 GLU B N 1
ATOM 2994 C CA . GLU B 1 97 ? -4.699 6.875 7.332 1 97 97 GLU B CA 1
ATOM 2995 C C . GLU B 1 97 ? -4.105 7.703 8.469 1 97 97 GLU B C 1
ATOM 2997 O O . GLU B 1 97 ? -4.195 7.324 9.633 1 97 97 GLU B O 1
ATOM 3002 N N . THR B 1 98 ? -3.49 8.781 8.102 1 97.69 98 THR B N 1
ATOM 3003 C CA . THR B 1 98 ? -2.967 9.688 9.117 1 97.69 98 THR B CA 1
ATOM 3004 C C . THR B 1 98 ? -4.066 10.102 10.094 1 97.69 98 THR B C 1
ATOM 3006 O O . THR B 1 98 ? -3.91 9.961 11.312 1 97.69 98 THR B O 1
ATOM 3009 N N . LEU B 1 99 ? -5.152 10.555 9.578 1 97.5 99 LEU B N 1
ATOM 3010 C CA . LEU B 1 99 ? -6.246 11.055 10.406 1 97.5 99 LEU B CA 1
ATOM 3011 C C . LEU B 1 99 ? -6.809 9.938 11.289 1 97.5 99 LEU B C 1
ATOM 3013 O O . LEU B 1 99 ? -7.121 10.164 12.461 1 97.5 99 LEU B O 1
ATOM 3017 N N . LEU B 1 100 ? -6.945 8.75 10.703 1 97.19 100 LEU B N 1
ATOM 3018 C CA . LEU B 1 100 ? -7.453 7.602 11.453 1 97.19 100 LEU B CA 1
ATOM 3019 C C . LEU B 1 100 ? -6.562 7.305 12.656 1 97.19 100 LEU B C 1
ATOM 3021 O O . LEU B 1 100 ? -7.059 7.117 13.766 1 97.19 100 LEU B O 1
ATOM 3025 N N . MET B 1 101 ? -5.285 7.297 12.445 1 97.31 101 MET B N 1
ATOM 3026 C CA . MET B 1 101 ? -4.332 6.969 13.508 1 97.31 101 MET B CA 1
ATOM 3027 C C . MET B 1 101 ? -4.309 8.062 14.57 1 97.31 101 MET B C 1
ATOM 3029 O O . MET B 1 101 ? -4.23 7.77 15.766 1 97.31 101 MET B O 1
ATOM 3033 N N . LEU B 1 102 ? -4.348 9.289 14.086 1 98 102 LEU B N 1
ATOM 3034 C CA . LEU B 1 102 ? -4.367 10.406 15.023 1 98 102 LEU B CA 1
ATOM 3035 C C . LEU B 1 102 ? -5.609 10.359 15.906 1 98 102 LEU B C 1
ATOM 3037 O O . LEU B 1 102 ? -5.512 10.453 17.125 1 98 102 LEU B O 1
ATOM 3041 N N . SER B 1 103 ? -6.758 10.211 15.289 1 97.25 103 SER B N 1
ATOM 3042 C CA . SER B 1 103 ? -8.016 10.141 16.016 1 97.25 103 SER B CA 1
ATOM 3043 C C . SER B 1 103 ? -8 8.992 17.031 1 97.25 103 SER B C 1
ATOM 3045 O O . SER B 1 103 ? -8.367 9.172 18.188 1 97.25 103 SER B O 1
ATOM 3047 N N . LYS B 1 104 ? -7.562 7.883 16.656 1 95.56 104 LYS B N 1
ATOM 3048 C CA . LYS B 1 104 ? -7.473 6.711 17.516 1 95.56 104 LYS B CA 1
ATOM 3049 C C . LYS B 1 104 ? -6.539 6.973 18.703 1 95.56 104 LYS B C 1
ATOM 3051 O O . LYS B 1 104 ? -6.77 6.477 19.797 1 95.56 104 LYS B O 1
ATOM 3056 N N . GLY B 1 105 ? -5.531 7.727 18.422 1 95.94 105 GLY B N 1
ATOM 3057 C CA . GLY B 1 105 ? -4.547 8.031 19.453 1 95.94 105 GLY B CA 1
ATOM 3058 C C . GLY B 1 105 ? -4.98 9.148 20.375 1 95.94 105 GLY B C 1
ATOM 3059 O O . GLY B 1 105 ? -4.246 9.531 21.297 1 95.94 105 GLY B O 1
ATOM 3060 N N . GLY B 1 106 ? -6.117 9.727 20.141 1 95.5 106 GLY B N 1
ATOM 3061 C CA . GLY B 1 106 ? -6.637 10.766 21.016 1 95.5 106 GLY B CA 1
ATOM 3062 C C . GLY B 1 106 ? -6.172 12.156 20.625 1 95.5 106 GLY B C 1
ATOM 3063 O O . GLY B 1 106 ? -6.207 13.086 21.438 1 95.5 106 GLY B O 1
ATOM 3064 N N . VAL B 1 107 ? -5.637 12.297 19.469 1 97 107 VAL B N 1
ATOM 3065 C CA . VAL B 1 107 ? -5.25 13.602 18.953 1 97 107 VAL B CA 1
ATOM 3066 C C . VAL B 1 107 ? -6.438 14.242 18.234 1 97 107 VAL B C 1
ATOM 3068 O O . VAL B 1 107 ? -7.09 13.602 17.406 1 97 107 VAL B O 1
ATOM 3071 N N . ASN B 1 108 ? -6.723 15.484 18.531 1 96.94 108 ASN B N 1
ATOM 3072 C CA . ASN B 1 108 ? -7.84 16.188 17.906 1 96.94 108 ASN B CA 1
ATOM 3073 C C . ASN B 1 108 ? -7.605 16.406 16.406 1 96.94 108 ASN B C 1
ATOM 3075 O O . ASN B 1 108 ? -6.57 16.938 16.016 1 96.94 108 ASN B O 1
ATOM 3079 N N . VAL B 1 109 ? -8.586 15.992 15.586 1 97.62 109 VAL B N 1
ATOM 3080 C CA . VAL B 1 109 ? -8.508 16.141 14.133 1 97.62 109 VAL B CA 1
ATOM 3081 C C . VAL B 1 109 ? -9.812 16.75 13.609 1 97.62 109 VAL B C 1
ATOM 3083 O O . VAL B 1 109 ? -10.859 16.641 14.258 1 97.62 109 VAL B O 1
ATOM 3086 N N . PRO B 1 110 ? -9.812 17.391 12.484 1 97.38 110 PRO B N 1
ATOM 3087 C CA . PRO B 1 110 ? -11.07 17.875 11.914 1 97.38 110 PRO B CA 1
ATOM 3088 C C . PRO B 1 110 ? -11.984 16.734 11.453 1 97.38 110 PRO B C 1
ATOM 3090 O O . PRO B 1 110 ? -11.5 15.703 10.992 1 97.38 110 PRO B O 1
ATOM 3093 N N . LYS B 1 111 ? -13.289 17 11.539 1 97.44 111 LYS B N 1
ATOM 3094 C CA . LYS B 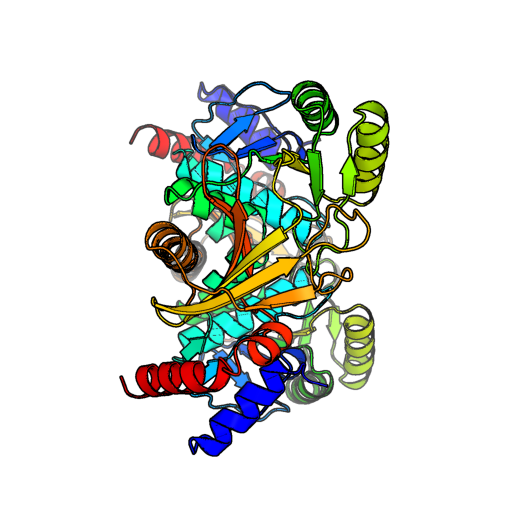1 111 ? -14.234 16.062 10.945 1 97.44 111 LYS B CA 1
ATOM 3095 C C . LYS B 1 111 ? -13.953 15.875 9.453 1 97.44 111 LYS B C 1
ATOM 3097 O O . LYS B 1 111 ? -13.812 16.859 8.719 1 97.44 111 LYS B O 1
ATOM 3102 N N . THR B 1 112 ? -13.852 14.672 9.078 1 98.31 112 THR B N 1
ATOM 3103 C CA . THR B 1 112 ? -13.492 14.375 7.691 1 98.31 112 THR B CA 1
ATOM 3104 C C . THR B 1 112 ? -14.32 13.211 7.16 1 98.31 112 THR B C 1
ATOM 3106 O O . THR B 1 112 ? -14.531 12.219 7.863 1 98.31 112 THR B O 1
ATOM 3109 N N . LEU B 1 113 ? -14.82 13.359 5.973 1 98.31 113 LEU B N 1
ATOM 3110 C CA . LEU B 1 113 ? -15.484 12.281 5.25 1 98.31 113 LEU B CA 1
ATOM 3111 C C . LEU B 1 113 ? -14.656 11.844 4.047 1 98.31 113 LEU B C 1
ATOM 3113 O O . LEU B 1 113 ? -14.219 12.68 3.25 1 98.31 113 LEU B O 1
ATOM 3117 N N . VAL B 1 114 ? -14.414 10.562 3.93 1 98.56 114 VAL B N 1
ATOM 3118 C CA . VAL B 1 114 ? -13.758 10.008 2.756 1 98.56 114 VAL B CA 1
ATOM 3119 C C . VAL B 1 114 ? -14.672 8.992 2.08 1 98.56 114 VAL B C 1
ATOM 3121 O O . VAL B 1 114 ? -15.18 8.07 2.73 1 98.56 114 VAL B O 1
ATOM 3124 N N . THR B 1 115 ? -14.906 9.156 0.748 1 98.5 115 THR B N 1
ATOM 3125 C CA . THR B 1 115 ? -15.867 8.297 0.06 1 98.5 115 THR B CA 1
ATOM 3126 C C . THR B 1 115 ? -15.711 8.422 -1.453 1 98.5 115 THR B C 1
ATOM 3128 O O . THR B 1 115 ? -15.078 9.352 -1.945 1 98.5 115 THR B O 1
ATOM 3131 N N . GLU B 1 116 ? -16.188 7.402 -2.143 1 97.56 116 GLU B N 1
ATOM 3132 C CA . GLU B 1 116 ? -16.359 7.48 -3.592 1 97.56 116 GLU B CA 1
ATOM 3133 C C . GLU B 1 116 ? -17.828 7.672 -3.965 1 97.56 116 GLU B C 1
ATOM 3135 O O . GLU B 1 116 ? -18.188 7.629 -5.145 1 97.56 116 GLU B O 1
ATOM 3140 N N . ASP B 1 117 ? -18.625 7.902 -2.99 1 97.44 117 ASP B N 1
ATOM 3141 C CA . ASP B 1 117 ? -20.062 8.094 -3.199 1 97.44 117 ASP B CA 1
ATOM 3142 C C . ASP B 1 117 ? -20.422 9.578 -3.227 1 97.44 117 ASP B C 1
ATOM 3144 O O . ASP B 1 117 ? -20.406 10.25 -2.189 1 97.44 117 ASP B O 1
ATOM 3148 N N . LEU B 1 118 ? -20.828 10.031 -4.41 1 97.38 118 LEU B N 1
ATOM 3149 C CA . LEU B 1 118 ? -21.094 11.445 -4.641 1 97.38 118 LEU B CA 1
ATOM 3150 C C . LEU B 1 118 ? -22.234 11.945 -3.752 1 97.38 118 LEU B C 1
ATOM 3152 O O . LEU B 1 118 ? -22.141 13.031 -3.178 1 97.38 118 LEU B O 1
ATOM 3156 N N . LEU B 1 119 ? -23.203 11.195 -3.617 1 96.81 119 LEU B N 1
ATOM 3157 C CA . LEU B 1 119 ? -24.391 11.633 -2.898 1 96.81 119 LEU B CA 1
ATOM 3158 C C . LEU B 1 119 ? -24.125 11.727 -1.4 1 96.81 119 LEU B C 1
ATOM 3160 O O . LEU B 1 119 ? -24.641 12.617 -0.724 1 96.81 119 LEU B O 1
ATOM 3164 N N . ASN B 1 120 ? -23.375 10.805 -0.902 1 96.5 120 ASN B N 1
ATOM 3165 C CA . ASN B 1 120 ? -22.953 10.891 0.496 1 96.5 120 ASN B CA 1
ATOM 3166 C C . ASN B 1 120 ? -22.156 12.156 0.769 1 96.5 120 ASN B C 1
ATOM 3168 O O . ASN B 1 120 ? -22.406 12.852 1.755 1 96.5 120 ASN B O 1
ATOM 3172 N N . ALA B 1 121 ? -21.25 12.445 -0.063 1 97.88 121 ALA B N 1
ATOM 3173 C CA . ALA B 1 121 ? -20.422 13.641 0.089 1 97.88 121 ALA B CA 1
ATOM 3174 C C . ALA B 1 121 ? -21.25 14.914 -0.027 1 97.88 121 ALA B C 1
ATOM 3176 O O . ALA B 1 121 ? -21.047 15.867 0.723 1 97.88 121 ALA B O 1
ATOM 3177 N N . TYR B 1 122 ? -22.156 14.867 -0.987 1 97.94 122 TYR B N 1
ATOM 3178 C CA . TYR B 1 122 ? -23.031 16.016 -1.193 1 97.94 122 TYR B CA 1
ATOM 3179 C C . TYR B 1 122 ? -23.891 16.281 0.046 1 97.94 122 TYR B C 1
ATOM 3181 O O . TYR B 1 122 ? -24 17.422 0.49 1 97.94 122 TYR B O 1
ATOM 3189 N N . ALA B 1 123 ? -24.438 15.258 0.608 1 97.5 123 ALA B N 1
ATOM 3190 C CA . ALA B 1 123 ? -25.219 15.383 1.826 1 97.5 123 ALA B CA 1
ATOM 3191 C C . ALA B 1 123 ? -24.391 15.938 2.975 1 97.5 123 ALA B C 1
ATOM 3193 O O . ALA B 1 123 ? -24.844 16.797 3.734 1 97.5 123 ALA B O 1
ATOM 3194 N N . THR B 1 124 ? -23.203 15.453 3.121 1 97.06 124 THR B N 1
ATOM 3195 C CA . THR B 1 124 ? -22.297 15.914 4.16 1 97.06 124 THR B CA 1
ATOM 3196 C C . THR B 1 124 ? -21.969 17.391 3.971 1 97.06 124 THR B C 1
ATOM 3198 O O . THR B 1 124 ? -21.938 18.156 4.938 1 97.06 124 THR B O 1
ATOM 3201 N N . MET B 1 125 ? -21.703 17.766 2.729 1 97.25 125 MET B N 1
ATOM 3202 C CA . MET B 1 125 ? -21.406 19.156 2.42 1 97.25 125 MET B CA 1
ATOM 3203 C C . MET B 1 125 ? -22.562 20.062 2.797 1 97.25 125 MET B C 1
ATOM 3205 O O . MET B 1 125 ? -22.359 21.172 3.311 1 97.25 125 MET B O 1
ATOM 3209 N N . LYS B 1 126 ? -23.734 19.641 2.533 1 97.38 126 LYS B N 1
ATOM 3210 C CA . LYS B 1 126 ? -24.922 20.422 2.895 1 97.38 126 LYS B CA 1
ATOM 3211 C C . LYS B 1 126 ? -25 20.625 4.406 1 97.38 126 LYS B C 1
ATOM 3213 O O . LYS B 1 126 ? -25.453 21.672 4.871 1 97.38 126 LYS B O 1
ATOM 3218 N N . GLN B 1 127 ? -24.625 19.656 5.094 1 96.19 127 GLN B N 1
ATOM 3219 C CA . GLN B 1 127 ? -24.641 19.719 6.551 1 96.19 127 GLN B CA 1
ATOM 3220 C C . GLN B 1 127 ? -23.562 20.656 7.074 1 96.19 127 GLN B C 1
ATOM 3222 O O . GLN B 1 127 ? -23.797 21.469 7.969 1 96.19 127 GLN B O 1
ATOM 3227 N N . TRP B 1 128 ? -22.312 20.531 6.559 1 96.06 128 TRP B N 1
ATOM 3228 C CA . TRP B 1 128 ? -21.156 21.281 7.062 1 96.06 128 TRP B CA 1
ATOM 3229 C C . TRP B 1 128 ? -21.188 22.719 6.57 1 96.06 128 TRP B C 1
ATOM 3231 O O . TRP B 1 128 ? -20.781 23.641 7.293 1 96.06 128 TRP B O 1
ATOM 3241 N N . GLY B 1 129 ? -21.562 23 5.344 1 95.94 129 GLY B N 1
ATOM 3242 C CA . GLY B 1 129 ? -21.688 24.312 4.742 1 95.94 129 GLY B CA 1
ATOM 3243 C C . GLY B 1 129 ? -20.344 24.922 4.344 1 95.94 129 GLY B C 1
ATOM 3244 O O . GLY B 1 129 ? -20.297 25.812 3.5 1 95.94 129 GLY B O 1
ATOM 3245 N N . ASP B 1 130 ? -19.266 24.609 4.969 1 97.5 130 ASP B N 1
ATOM 3246 C CA . ASP B 1 130 ? -17.906 25.078 4.727 1 97.5 130 ASP B CA 1
ATOM 3247 C C . ASP B 1 130 ? -16.891 23.953 4.914 1 97.5 130 ASP B C 1
ATOM 3249 O O . ASP B 1 130 ? -16.734 23.438 6.02 1 97.5 130 ASP B O 1
ATOM 3253 N N . ALA B 1 131 ? -16.25 23.562 3.779 1 97.94 131 ALA B N 1
ATOM 3254 C CA . ALA B 1 131 ? -15.367 22.406 3.824 1 97.94 131 ALA B CA 1
ATOM 3255 C C . ALA B 1 131 ? -14.203 22.578 2.848 1 97.94 131 ALA B C 1
ATOM 3257 O O . ALA B 1 131 ? -14.195 23.5 2.029 1 97.94 131 ALA B O 1
ATOM 3258 N N . VAL B 1 132 ? -13.219 21.781 3.043 1 97.38 132 VAL B N 1
ATOM 3259 C CA . VAL B 1 132 ? -12.055 21.734 2.162 1 97.38 132 VAL B CA 1
ATOM 3260 C C . VAL B 1 132 ? -11.969 20.375 1.483 1 97.38 132 VAL B C 1
ATOM 3262 O O . VAL B 1 132 ? -12.016 19.344 2.152 1 97.38 132 VAL B O 1
ATOM 3265 N N . LEU B 1 133 ? -11.953 20.375 0.163 1 97 133 LEU B N 1
ATOM 3266 C CA . LEU B 1 133 ? -11.664 19.172 -0.623 1 97 133 LEU B CA 1
ATOM 3267 C C . LEU B 1 133 ? -10.164 19.047 -0.875 1 97 133 LEU B C 1
ATOM 3269 O O . LEU B 1 133 ? -9.516 20 -1.304 1 97 133 LEU B O 1
ATOM 3273 N N . LYS B 1 134 ? -9.656 17.828 -0.487 1 95.62 134 LYS B N 1
ATOM 3274 C CA . LYS B 1 134 ? -8.227 17.578 -0.643 1 95.62 134 LYS B CA 1
ATOM 3275 C C . LYS B 1 134 ? -7.969 16.219 -1.266 1 95.62 134 LYS B C 1
ATOM 3277 O O . LYS B 1 134 ? -8.758 15.281 -1.071 1 95.62 134 LYS B O 1
ATOM 3282 N N . PRO B 1 135 ? -6.855 16.141 -2.061 1 93.94 135 PRO B N 1
ATOM 3283 C CA . PRO B 1 135 ? -6.453 14.781 -2.432 1 93.94 135 PRO B CA 1
ATOM 3284 C C . PRO B 1 135 ? -5.961 13.961 -1.24 1 93.94 135 PRO B C 1
ATOM 3286 O O . PRO B 1 135 ? -5.422 14.523 -0.283 1 93.94 135 PRO B O 1
ATOM 3289 N N . ILE B 1 136 ? -6.156 12.625 -1.303 1 94.69 136 ILE B N 1
ATOM 3290 C CA . ILE B 1 136 ? -5.688 11.75 -0.24 1 94.69 136 ILE B CA 1
ATOM 3291 C C . ILE B 1 136 ? -4.16 11.758 -0.201 1 94.69 136 ILE B C 1
ATOM 3293 O O . ILE B 1 136 ? -3.559 11.758 0.876 1 94.69 136 ILE B O 1
ATOM 3297 N N . GLN B 1 137 ? -3.658 11.703 -1.452 1 90 137 GLN B N 1
ATOM 3298 C CA . GLN B 1 137 ? -2.213 11.836 -1.595 1 90 137 GLN B CA 1
ATOM 3299 C C . GLN B 1 137 ? -1.845 13.211 -2.15 1 90 137 GLN B C 1
ATOM 3301 O O . GLN B 1 137 ? -2.441 13.672 -3.125 1 90 137 GLN B O 1
ATOM 3306 N N . GLY B 1 138 ? -0.938 13.945 -1.512 1 80.25 138 GLY B N 1
ATOM 3307 C CA . GLY B 1 138 ? -0.526 15.266 -1.968 1 80.25 138 GLY B CA 1
ATOM 3308 C C . GLY B 1 138 ? 0.281 16.031 -0.936 1 80.25 138 GLY B C 1
ATOM 3309 O O . GLY B 1 138 ? 0.458 15.562 0.191 1 80.25 138 GLY B O 1
ATOM 3310 N N . SER B 1 139 ? 0.861 17.109 -1.502 1 75.38 139 SER B N 1
ATOM 3311 C CA . SER B 1 139 ? 1.713 17.938 -0.647 1 75.38 139 SER B CA 1
ATOM 3312 C C . SER B 1 139 ? 1.585 19.422 -0.997 1 75.38 139 SER B C 1
ATOM 3314 O O . SER B 1 139 ? 1.063 19.766 -2.057 1 75.38 139 SER B O 1
ATOM 3316 N N . ARG B 1 140 ? 1.9 20.266 -0.038 1 80.38 140 ARG B N 1
ATOM 3317 C CA . ARG B 1 140 ? 2.135 21.688 -0.26 1 80.38 140 ARG B CA 1
ATOM 3318 C C . ARG B 1 140 ? 0.831 22.406 -0.565 1 80.38 140 ARG B C 1
ATOM 3320 O O . ARG B 1 140 ? 0.834 23.453 -1.237 1 80.38 140 ARG B O 1
ATOM 3327 N N . GLY B 1 141 ? -0.273 21.719 -0.191 1 79.44 141 GLY B N 1
ATOM 3328 C CA . GLY B 1 141 ? -1.567 22.344 -0.381 1 79.44 141 GLY B CA 1
ATOM 3329 C C . GLY B 1 141 ? -2.072 22.25 -1.809 1 79.44 141 GLY B C 1
ATOM 3330 O O . GLY B 1 141 ? -3.176 22.719 -2.113 1 79.44 141 GLY B O 1
ATOM 3331 N N . PHE B 1 142 ? -1.372 21.641 -2.648 1 79.94 142 PHE B N 1
ATOM 3332 C CA . PHE B 1 142 ? -1.791 21.5 -4.039 1 79.94 142 PHE B CA 1
ATOM 3333 C C . PHE B 1 142 ? -3.016 20.609 -4.145 1 79.94 142 PHE B C 1
ATOM 3335 O O . PHE B 1 142 ? -3.08 19.562 -3.504 1 79.94 142 PHE B O 1
ATOM 3342 N N . GLY B 1 143 ? -3.975 21.125 -4.824 1 86.38 143 GLY B N 1
ATOM 3343 C CA . GLY B 1 143 ? -5.176 20.344 -5.07 1 86.38 143 GLY B CA 1
ATOM 3344 C C . GLY B 1 143 ? -6.254 20.562 -4.027 1 86.38 143 GLY B C 1
ATOM 3345 O O . GLY B 1 143 ? -7.371 20.047 -4.164 1 86.38 143 GLY B O 1
ATOM 3346 N N . SER B 1 144 ? -5.918 21.297 -2.992 1 91.81 144 SER B N 1
ATOM 3347 C CA . SER B 1 144 ? -6.91 21.594 -1.964 1 91.81 144 SER B CA 1
ATOM 3348 C C . SER B 1 144 ? -7.82 22.75 -2.391 1 91.81 144 SER B C 1
ATOM 3350 O O . SER B 1 144 ? -7.348 23.766 -2.885 1 91.81 144 SER B O 1
ATOM 3352 N N . VAL B 1 145 ? -9.109 22.609 -2.184 1 94.56 145 VAL B N 1
ATOM 3353 C CA . VAL B 1 145 ? -10.094 23.625 -2.559 1 94.56 145 VAL B CA 1
ATOM 3354 C C . VAL B 1 145 ? -11.102 23.812 -1.427 1 94.56 145 VAL B C 1
ATOM 3356 O O . VAL B 1 145 ? -11.695 22.844 -0.954 1 94.56 145 VAL B O 1
ATOM 3359 N N . ARG B 1 146 ? -11.234 25.047 -1.022 1 95.88 146 ARG B N 1
ATOM 3360 C CA . ARG B 1 146 ? -12.297 25.344 -0.067 1 95.88 146 ARG B CA 1
ATOM 3361 C C . ARG B 1 146 ? -13.625 25.562 -0.78 1 95.88 146 ARG B C 1
ATOM 3363 O O . ARG B 1 146 ? -13.688 26.297 -1.776 1 95.88 146 ARG B O 1
ATOM 3370 N N . VAL B 1 147 ? -14.586 24.938 -0.337 1 96.81 147 VAL B N 1
ATOM 3371 C CA . VAL B 1 147 ? -15.922 25.047 -0.928 1 96.81 147 VAL B CA 1
ATOM 3372 C C . VAL B 1 147 ? -16.922 25.484 0.137 1 96.81 147 VAL B C 1
ATOM 3374 O O . VAL B 1 147 ? -16.969 24.922 1.23 1 96.81 147 VAL B O 1
ATOM 3377 N N . THR B 1 148 ? -17.719 26.531 -0.204 1 96.94 148 THR B N 1
ATOM 3378 C CA . THR B 1 148 ? -18.688 27.078 0.744 1 96.94 148 THR B CA 1
ATOM 3379 C C . THR B 1 148 ? -20.109 26.969 0.193 1 96.94 148 THR B C 1
ATOM 3381 O O . THR B 1 148 ? -21.047 27.5 0.787 1 96.94 148 THR B O 1
ATOM 3384 N N . ASP B 1 149 ? -20.25 26.375 -0.967 1 97.12 149 ASP B N 1
ATOM 3385 C CA . ASP B 1 149 ? -21.531 26.141 -1.617 1 97.12 149 ASP B CA 1
ATOM 3386 C C . ASP B 1 149 ? -21.688 24.672 -2.02 1 97.12 149 ASP B C 1
ATOM 3388 O O . ASP B 1 149 ? -20.844 24.141 -2.754 1 97.12 149 ASP B O 1
ATOM 3392 N N . ALA B 1 150 ? -22.75 24.094 -1.637 1 96.75 150 ALA B N 1
ATOM 3393 C CA . ALA B 1 150 ? -22.938 22.656 -1.828 1 96.75 150 ALA B CA 1
ATOM 3394 C C . ALA B 1 150 ? -23.078 22.312 -3.309 1 96.75 150 ALA B C 1
ATOM 3396 O O . ALA B 1 150 ? -22.609 21.266 -3.75 1 96.75 150 ALA B O 1
ATOM 3397 N N . ASP B 1 151 ? -23.688 23.172 -4.078 1 96.88 151 ASP B N 1
ATOM 3398 C CA . ASP B 1 151 ? -23.875 22.891 -5.5 1 96.88 151 ASP B CA 1
ATOM 3399 C C . ASP B 1 151 ? -22.547 22.984 -6.25 1 96.88 151 ASP B C 1
ATOM 3401 O O . ASP B 1 151 ? -22.281 22.172 -7.145 1 96.88 151 ASP B O 1
ATOM 3405 N N . VAL B 1 152 ? -21.797 24 -5.902 1 97.12 152 VAL B N 1
ATOM 3406 C CA . VAL B 1 152 ? -20.469 24.094 -6.469 1 97.12 152 VAL B CA 1
ATOM 3407 C C . VAL B 1 152 ? -19.641 22.875 -6.078 1 97.12 152 VAL B C 1
ATOM 3409 O O . VAL B 1 152 ? -18.969 22.281 -6.918 1 97.12 152 VAL B O 1
ATOM 3412 N N . ALA B 1 153 ? -19.734 22.547 -4.809 1 97.19 153 ALA B N 1
ATOM 3413 C CA . ALA B 1 153 ? -19.031 21.359 -4.316 1 97.19 153 ALA B CA 1
ATOM 3414 C C . ALA B 1 153 ? -19.422 20.125 -5.102 1 97.19 153 ALA B C 1
ATOM 3416 O O . ALA B 1 153 ? -18.562 19.312 -5.461 1 97.19 153 ALA B O 1
ATOM 3417 N N . PHE B 1 154 ? -20.672 19.953 -5.359 1 97.31 154 PHE B N 1
ATOM 3418 C CA . PHE B 1 154 ? -21.188 18.812 -6.098 1 97.31 154 PHE B CA 1
ATOM 3419 C C . PHE B 1 154 ? -20.484 18.688 -7.449 1 97.31 154 PHE B C 1
ATOM 3421 O O . PHE B 1 154 ? -20.047 17.594 -7.824 1 97.31 154 PHE B O 1
ATOM 3428 N N . GLN B 1 155 ? -20.375 19.781 -8.125 1 96.94 155 GLN B N 1
ATOM 3429 C CA . GLN B 1 155 ? -19.781 19.766 -9.453 1 96.94 155 GLN B CA 1
ATOM 3430 C C . GLN B 1 155 ? -18.297 19.422 -9.383 1 96.94 155 GLN B C 1
ATOM 3432 O O . GLN B 1 155 ? -17.797 18.656 -10.203 1 96.94 155 GLN B O 1
ATOM 3437 N N . VAL B 1 156 ? -17.625 19.984 -8.398 1 96.88 156 VAL B N 1
ATOM 3438 C CA . VAL B 1 156 ? -16.203 19.719 -8.211 1 96.88 156 VAL B CA 1
ATOM 3439 C C . VAL B 1 156 ? -16 18.234 -7.883 1 96.88 156 VAL B C 1
ATOM 3441 O O . VAL B 1 156 ? -15.164 17.562 -8.492 1 96.88 156 VAL B O 1
ATOM 3444 N N . MET B 1 157 ? -16.781 17.75 -6.984 1 97.69 157 MET B N 1
ATOM 3445 C CA . MET B 1 157 ? -16.672 16.359 -6.543 1 97.69 157 MET B CA 1
ATOM 3446 C C . MET B 1 157 ? -17 15.406 -7.684 1 97.69 157 MET B C 1
ATOM 3448 O O . MET B 1 157 ? -16.312 14.398 -7.859 1 97.69 157 MET B O 1
ATOM 3452 N N . LYS B 1 158 ? -18.031 15.734 -8.422 1 97 158 LYS B N 1
ATOM 3453 C CA . LYS B 1 158 ? -18.391 14.922 -9.578 1 97 158 LYS B CA 1
ATOM 3454 C C . LYS B 1 158 ? -17.234 14.82 -10.562 1 97 158 LYS B C 1
ATOM 3456 O O . LYS B 1 158 ? -16.938 13.742 -11.078 1 97 158 LYS B O 1
ATOM 3461 N N . THR B 1 159 ? -16.594 15.922 -10.805 1 96 159 THR B N 1
ATOM 3462 C CA . THR B 1 159 ? -15.445 15.961 -11.711 1 96 159 THR B CA 1
ATOM 3463 C C . THR B 1 159 ? -14.305 15.094 -11.18 1 96 159 THR B C 1
ATOM 3465 O O . THR B 1 159 ? -13.711 14.32 -11.93 1 96 159 THR B O 1
ATOM 3468 N N . LEU B 1 160 ? -13.992 15.211 -9.883 1 94.19 160 LEU B N 1
ATOM 3469 C CA . LEU B 1 160 ? -12.93 14.414 -9.266 1 94.19 160 LEU B CA 1
ATOM 3470 C C . LEU B 1 160 ? -13.211 12.922 -9.43 1 94.19 160 LEU B C 1
ATOM 3472 O O . LEU B 1 160 ? -12.305 12.148 -9.734 1 94.19 160 LEU B O 1
ATOM 3476 N N . LEU B 1 161 ? -14.445 12.547 -9.297 1 94.12 161 LEU B N 1
ATOM 3477 C CA . LEU B 1 161 ? -14.828 11.148 -9.375 1 94.12 161 LEU B CA 1
ATOM 3478 C C . LEU B 1 161 ? -14.688 10.625 -10.805 1 94.12 161 LEU B C 1
ATOM 3480 O O . LEU B 1 161 ? -14.406 9.445 -11.016 1 94.12 161 LEU B O 1
ATOM 3484 N N . THR B 1 162 ? -14.844 11.508 -11.789 1 92.44 162 THR B N 1
ATOM 3485 C CA . THR B 1 162 ? -14.664 11.117 -13.188 1 92.44 162 THR B CA 1
ATOM 3486 C C . THR B 1 162 ? -13.219 10.711 -13.445 1 92.44 162 THR B C 1
ATOM 3488 O O . THR B 1 162 ? -12.953 9.875 -14.312 1 92.44 162 THR B O 1
ATOM 3491 N N . PHE B 1 163 ? -12.352 11.227 -12.648 1 90 163 PHE B N 1
ATOM 3492 C CA . PHE B 1 163 ? -10.938 10.891 -12.766 1 90 163 PHE B CA 1
ATOM 3493 C C . PHE B 1 163 ? -10.539 9.852 -11.727 1 90 163 PHE B C 1
ATOM 3495 O O . PHE B 1 163 ? -9.359 9.703 -11.406 1 90 163 PHE B O 1
ATOM 3502 N N . ARG B 1 164 ? -11.516 9.211 -11.117 1 89.62 164 ARG B N 1
ATOM 3503 C CA . ARG B 1 164 ? -11.359 8.102 -10.188 1 89.62 164 ARG B CA 1
ATOM 3504 C C . ARG B 1 164 ? -10.641 8.547 -8.922 1 89.62 164 ARG B C 1
ATOM 3506 O O . ARG B 1 164 ? -9.836 7.797 -8.359 1 89.62 164 ARG B O 1
ATOM 3513 N N . ARG B 1 165 ? -10.859 9.734 -8.547 1 92.88 165 ARG B N 1
ATOM 3514 C CA . ARG B 1 165 ? -10.305 10.273 -7.309 1 92.88 165 ARG B CA 1
ATOM 3515 C C . ARG B 1 165 ? -11.328 10.203 -6.176 1 92.88 165 ARG B C 1
ATOM 3517 O O . ARG B 1 165 ? -12.406 10.781 -6.273 1 92.88 165 ARG B O 1
ATOM 3524 N N . PRO B 1 166 ? -10.953 9.461 -5.109 1 96.94 166 PRO B N 1
ATOM 3525 C CA . PRO B 1 166 ? -11.867 9.492 -3.967 1 96.94 166 PRO B CA 1
ATOM 3526 C C . PRO B 1 166 ? -12.023 10.891 -3.375 1 96.94 166 PRO B C 1
ATOM 3528 O O . PRO B 1 166 ? -11.125 11.727 -3.51 1 96.94 166 PRO B O 1
ATOM 3531 N N . LEU B 1 167 ? -13.156 11.117 -2.785 1 97.81 167 LEU B N 1
ATOM 3532 C CA . LEU B 1 167 ? -13.461 12.414 -2.18 1 97.81 167 LEU B CA 1
ATOM 3533 C C . LEU B 1 167 ? -12.984 12.453 -0.731 1 97.81 167 LEU B C 1
ATOM 3535 O O . LEU B 1 167 ? -13.383 11.625 0.084 1 97.81 167 LEU B O 1
ATOM 3539 N N . TYR B 1 168 ? -12.102 13.281 -0.452 1 98.19 168 TYR B N 1
ATOM 3540 C CA . TYR B 1 168 ? -11.656 13.633 0.893 1 98.19 168 TYR B CA 1
ATOM 3541 C C . TYR B 1 168 ? -12.18 15.008 1.295 1 98.19 168 TYR B C 1
ATOM 3543 O O . TYR B 1 168 ? -11.633 16.031 0.887 1 98.19 168 TYR B O 1
ATOM 3551 N N . LEU B 1 169 ? -13.266 15.008 1.996 1 98.12 169 LEU B N 1
ATOM 3552 C CA . LEU B 1 169 ? -13.969 16.219 2.414 1 98.12 169 LEU B CA 1
ATOM 3553 C C . LEU B 1 169 ? -13.75 16.484 3.898 1 98.12 169 LEU B C 1
ATOM 3555 O O . LEU B 1 169 ? -14.18 15.695 4.746 1 98.12 169 LEU B O 1
ATOM 3559 N N . GLN B 1 170 ? -13.156 17.594 4.219 1 98.06 170 GLN B N 1
ATOM 3560 C CA . GLN B 1 170 ? -12.812 17.938 5.594 1 98.06 170 GLN B CA 1
ATOM 3561 C C . GLN B 1 170 ? -13.484 19.234 6.02 1 98.06 170 GLN B C 1
ATOM 3563 O O . GLN B 1 170 ? -13.445 20.234 5.285 1 98.06 170 GLN B O 1
ATOM 3568 N N . GLU B 1 171 ? -14.078 19.188 7.18 1 97.19 171 GLU B N 1
ATOM 3569 C CA . GLU B 1 171 ? -14.688 20.406 7.707 1 97.19 171 GLU B CA 1
ATOM 3570 C C . GLU B 1 171 ? -13.664 21.531 7.836 1 97.19 171 GLU B C 1
ATOM 3572 O O . GLU B 1 171 ? -12.539 21.297 8.281 1 97.19 171 GLU B O 1
ATOM 3577 N N . TYR B 1 172 ? -14.102 22.734 7.402 1 96.56 172 TYR B N 1
ATOM 3578 C CA . TYR B 1 172 ? -13.211 23.875 7.547 1 96.56 172 TYR B CA 1
ATOM 3579 C C . TYR B 1 172 ? -13.094 24.297 9.008 1 96.56 172 TYR B C 1
ATOM 3581 O O . TYR B 1 172 ? -14.102 24.406 9.711 1 96.56 172 TYR B O 1
ATOM 3589 N N . ILE B 1 173 ? -11.945 24.531 9.445 1 95.19 173 ILE B N 1
ATOM 3590 C CA . ILE B 1 173 ? -11.703 25 10.805 1 95.19 173 ILE B CA 1
ATOM 3591 C C . ILE B 1 173 ? -11.453 26.5 10.805 1 95.19 173 ILE B C 1
ATOM 3593 O O . ILE B 1 173 ? -10.555 26.984 10.125 1 95.19 173 ILE B O 1
ATOM 3597 N N . ASP B 1 174 ? -12.289 27.156 11.508 1 91.69 174 ASP B N 1
ATOM 3598 C CA . ASP B 1 174 ? -12.055 28.578 11.711 1 91.69 174 ASP B CA 1
ATOM 3599 C C . ASP B 1 174 ? -10.844 28.812 12.617 1 91.69 174 ASP B C 1
ATOM 3601 O O . ASP B 1 174 ? -10.875 28.484 13.797 1 91.69 174 ASP B O 1
ATOM 3605 N N . LYS B 1 175 ? -9.789 29.219 12.031 1 87.81 175 LYS B N 1
ATOM 3606 C CA . LYS B 1 175 ? -8.523 29.453 12.711 1 87.81 175 LYS B CA 1
ATOM 3607 C C . LYS B 1 175 ? -7.977 30.844 12.391 1 87.81 175 LYS B C 1
ATOM 3609 O O . LYS B 1 175 ? -8.406 31.469 11.422 1 87.81 175 LYS B O 1
ATOM 3614 N N . PRO B 1 176 ? -7.094 31.328 13.266 1 89 176 PRO B N 1
ATOM 3615 C CA . PRO B 1 176 ? -6.422 32.562 12.875 1 89 176 PRO B CA 1
ATOM 3616 C C . PRO B 1 176 ? -5.699 32.469 11.539 1 89 176 PRO B C 1
ATOM 3618 O O . PRO B 1 176 ? -5.543 31.359 11.008 1 89 176 PRO B O 1
ATOM 3621 N N . ASN B 1 177 ? -5.289 33.5 10.875 1 89.38 177 ASN B N 1
ATOM 3622 C CA . ASN B 1 177 ? -4.621 33.531 9.578 1 89.38 177 ASN B CA 1
ATOM 3623 C C . ASN B 1 177 ? -3.209 32.938 9.664 1 89.38 177 ASN B C 1
ATOM 3625 O O . ASN B 1 177 ? -2.264 33.531 9.125 1 89.38 177 ASN B O 1
ATOM 3629 N N . ARG B 1 178 ? -3.129 31.875 10.445 1 92.44 178 ARG B N 1
ATOM 3630 C CA . ARG B 1 178 ? -1.867 31.156 10.586 1 92.44 178 ARG B CA 1
ATOM 3631 C C . ARG B 1 178 ? -2.104 29.719 11.016 1 92.44 178 ARG B C 1
ATOM 3633 O O . ARG B 1 178 ? -3.191 29.359 11.477 1 92.44 178 ARG B O 1
ATOM 3640 N N . ASP B 1 179 ? -1.173 28.828 10.758 1 95.31 179 ASP B N 1
ATOM 3641 C CA . ASP B 1 179 ? -1.052 27.531 11.406 1 95.31 179 ASP B CA 1
ATOM 3642 C C . ASP B 1 179 ? 0.355 27.328 11.961 1 95.31 179 ASP B C 1
ATOM 3644 O O . ASP B 1 179 ? 1.19 28.234 11.906 1 95.31 179 ASP B O 1
ATOM 3648 N N . ILE B 1 180 ? 0.554 26.312 12.695 1 97.69 180 ILE B N 1
ATOM 3649 C CA . ILE B 1 180 ? 1.82 26.031 13.367 1 97.69 180 ILE B CA 1
ATOM 3650 C C . ILE B 1 180 ? 2.445 24.766 12.781 1 97.69 180 ILE B C 1
ATOM 3652 O O . ILE B 1 180 ? 1.771 23.75 12.625 1 97.69 180 ILE B O 1
ATOM 3656 N N . ARG B 1 181 ? 3.686 24.875 12.328 1 97.81 181 ARG B N 1
ATOM 3657 C CA . ARG B 1 181 ? 4.5 23.703 12 1 97.81 181 ARG B CA 1
ATOM 3658 C C . ARG B 1 181 ? 5.438 23.359 13.148 1 97.81 181 ARG B C 1
ATOM 3660 O O . ARG B 1 181 ? 6.312 24.141 13.508 1 97.81 181 ARG B O 1
ATOM 3667 N N . VAL B 1 182 ? 5.246 22.172 13.711 1 98.62 182 VAL B N 1
ATOM 3668 C CA . VAL B 1 182 ? 6.137 21.688 14.75 1 98.62 182 VAL B CA 1
ATOM 3669 C C . VAL B 1 182 ? 6.957 20.5 14.219 1 98.62 182 VAL B C 1
ATOM 3671 O O . VAL B 1 182 ? 6.395 19.531 13.727 1 98.62 182 VAL B O 1
ATOM 3674 N N . MET B 1 183 ? 8.25 20.625 14.258 1 98.75 183 MET B N 1
ATOM 3675 C CA . MET B 1 183 ? 9.148 19.531 13.922 1 98.75 183 MET B CA 1
ATOM 3676 C C . MET B 1 183 ? 9.477 18.688 15.156 1 98.75 183 MET B C 1
ATOM 3678 O O . MET B 1 183 ? 9.922 19.234 16.172 1 98.75 183 MET B O 1
ATOM 3682 N N . VAL B 1 184 ? 9.188 17.438 15.094 1 98.88 184 VAL B N 1
ATOM 3683 C CA . VAL B 1 184 ? 9.516 16.5 16.156 1 98.88 184 VAL B CA 1
ATOM 3684 C C . VAL B 1 184 ? 10.602 15.539 15.688 1 98.88 184 VAL B C 1
ATOM 3686 O O . VAL B 1 184 ? 10.547 15.047 14.555 1 98.88 184 VAL B O 1
ATOM 3689 N N . ILE B 1 185 ? 11.656 15.305 16.453 1 98.81 185 ILE B N 1
ATOM 3690 C CA . ILE B 1 185 ? 12.719 14.344 16.188 1 98.81 185 ILE B CA 1
ATOM 3691 C C . ILE B 1 185 ? 12.945 13.453 17.406 1 98.81 185 ILE B C 1
ATOM 3693 O O . ILE B 1 185 ? 13.266 13.953 18.484 1 98.81 185 ILE B O 1
ATOM 3697 N N . ASP B 1 186 ? 12.727 12.195 17.219 1 98.5 186 ASP B N 1
ATOM 3698 C CA . ASP B 1 186 ? 13.008 11.195 18.25 1 98.5 186 ASP B CA 1
ATOM 3699 C C . ASP B 1 186 ? 12.32 11.547 19.562 1 98.5 186 ASP B C 1
ATOM 3701 O O . ASP B 1 186 ? 12.961 11.586 20.609 1 98.5 186 ASP B O 1
ATOM 3705 N N . GLY B 1 187 ? 11.078 11.953 19.469 1 98.25 187 GLY B N 1
ATOM 3706 C CA . GLY B 1 187 ? 10.234 12.141 20.641 1 98.25 187 GLY B CA 1
ATOM 3707 C C . GLY B 1 187 ? 10.406 13.5 21.297 1 98.25 187 GLY B C 1
ATOM 3708 O O . GLY B 1 187 ? 9.953 13.711 22.422 1 98.25 187 GLY B O 1
ATOM 3709 N N . GLN B 1 188 ? 11.062 14.422 20.656 1 98.31 188 GLN B N 1
ATOM 3710 C CA . GLN B 1 188 ? 11.273 15.766 21.203 1 98.31 188 GLN B CA 1
ATOM 3711 C C . GLN B 1 188 ? 10.945 16.828 20.156 1 98.31 188 GLN B C 1
ATOM 3713 O O . GLN B 1 188 ? 11.219 16.656 18.969 1 98.31 188 GLN B O 1
ATOM 3718 N N . VAL B 1 189 ? 10.406 17.938 20.688 1 98.69 189 VAL B N 1
ATOM 3719 C CA . VAL B 1 189 ? 10.188 19.062 19.797 1 98.69 189 VAL B CA 1
ATOM 3720 C C . VAL B 1 189 ? 11.531 19.656 19.375 1 98.69 189 VAL B C 1
ATOM 3722 O O . VAL B 1 189 ? 12.32 20.094 20.219 1 98.69 189 VAL B O 1
ATOM 3725 N N . PHE B 1 190 ? 11.812 19.641 18.141 1 98.5 190 PHE B N 1
ATOM 3726 C CA . PHE B 1 190 ? 13.062 20.172 17.594 1 98.5 190 PHE B CA 1
ATOM 3727 C C . PHE B 1 190 ? 12.93 21.656 17.281 1 98.5 190 PHE B C 1
ATOM 3729 O O . PHE B 1 190 ? 13.844 22.438 17.547 1 98.5 190 PHE B O 1
ATOM 3736 N N . GLY B 1 191 ? 11.766 21.938 16.688 1 98.06 191 GLY B N 1
ATOM 3737 C CA . GLY B 1 191 ? 11.516 23.297 16.266 1 98.06 191 GLY B CA 1
ATOM 3738 C C . GLY B 1 191 ? 10.055 23.578 15.977 1 98.06 191 GLY B C 1
ATOM 3739 O O . GLY B 1 191 ? 9.242 22.656 15.891 1 98.06 191 GLY B O 1
ATOM 3740 N N . CYS B 1 192 ? 9.773 24.891 15.914 1 98.31 192 CYS B N 1
ATOM 3741 C CA . CYS B 1 192 ? 8.398 25.344 15.711 1 98.31 192 CYS B CA 1
ATOM 3742 C C . CYS B 1 192 ? 8.359 26.656 14.938 1 98.31 192 CYS B C 1
ATOM 3744 O O . CYS B 1 192 ? 9.18 27.547 15.18 1 98.31 192 CYS B O 1
ATOM 3746 N N . MET B 1 193 ? 7.473 26.734 14.016 1 97.94 193 MET B N 1
ATOM 3747 C CA . MET B 1 193 ? 7.273 28 13.312 1 97.94 193 MET B CA 1
ATOM 3748 C C . MET B 1 193 ? 5.793 28.266 13.078 1 97.94 193 MET B C 1
ATOM 3750 O O . MET B 1 193 ? 5.004 27.328 12.93 1 97.94 193 MET B O 1
ATOM 3754 N N . TYR B 1 194 ? 5.422 29.484 13.094 1 96.81 194 TYR B N 1
ATOM 3755 C CA . TYR B 1 194 ? 4.133 29.938 12.586 1 96.81 194 TYR B CA 1
ATOM 3756 C C . TYR B 1 194 ? 4.18 30.156 11.078 1 96.81 194 TYR B C 1
ATOM 3758 O O . TYR B 1 194 ? 5.172 30.656 10.547 1 96.81 194 TYR B O 1
ATOM 3766 N N . ARG B 1 195 ? 3.199 29.688 10.43 1 95.88 195 ARG B N 1
ATOM 3767 C CA . ARG B 1 195 ? 3.033 30 9.016 1 95.88 195 ARG B CA 1
ATOM 3768 C C . ARG B 1 195 ? 1.876 30.953 8.789 1 95.88 195 ARG B C 1
ATOM 3770 O O . ARG B 1 195 ? 0.713 30.594 8.984 1 95.88 195 ARG B O 1
ATOM 3777 N N . LEU B 1 196 ? 2.215 32.094 8.414 1 93.88 196 LEU B N 1
ATOM 3778 C CA . LEU B 1 196 ? 1.256 33.188 8.336 1 93.88 196 LEU B CA 1
ATOM 3779 C C . LEU B 1 196 ? 0.744 33.375 6.91 1 93.88 196 LEU B C 1
ATOM 3781 O O . LEU B 1 196 ? 1.535 33.5 5.973 1 93.88 196 LEU B O 1
ATOM 3785 N N . SER B 1 197 ? -0.605 33.25 6.848 1 89.88 197 SER B N 1
ATOM 3786 C CA . SER B 1 197 ? -1.203 33.469 5.535 1 89.88 197 SER B CA 1
ATOM 3787 C C . SER B 1 197 ? -1.068 34.938 5.117 1 89.88 197 SER B C 1
ATOM 3789 O O . SER B 1 197 ? -1.155 35.844 5.953 1 89.88 197 SER B O 1
ATOM 3791 N N . THR B 1 198 ? -0.824 35.094 3.82 1 83.88 198 THR B N 1
ATOM 3792 C CA . THR B 1 198 ? -0.729 36.438 3.283 1 83.88 198 THR B CA 1
ATOM 3793 C C . THR B 1 198 ? -1.91 36.75 2.365 1 83.88 198 THR B C 1
ATOM 3795 O O . THR B 1 198 ? -2.455 35.844 1.728 1 83.88 198 THR B O 1
ATOM 3798 N N . ASN B 1 199 ? -2.342 37.969 2.281 1 80.69 199 ASN B N 1
ATOM 3799 C CA . ASN B 1 199 ? -3.285 38.5 1.3 1 80.69 199 ASN B CA 1
ATOM 3800 C C . ASN B 1 199 ? -4.645 37.812 1.404 1 80.69 199 ASN B C 1
ATOM 3802 O O . ASN B 1 199 ? -5.258 37.469 0.388 1 80.69 199 ASN B O 1
ATOM 3806 N N . GLY B 1 200 ? -4.992 37.375 2.588 1 79 200 GLY B N 1
ATOM 3807 C CA . GLY B 1 200 ? -6.336 36.844 2.775 1 79 200 GLY B CA 1
ATOM 3808 C C . GLY B 1 200 ? -6.477 35.406 2.336 1 79 200 GLY B C 1
ATOM 3809 O O . GLY B 1 200 ? -7.59 34.875 2.291 1 79 200 GLY B O 1
ATOM 3810 N N . ASN B 1 201 ? -5.496 34.812 1.963 1 83.56 201 ASN B N 1
ATOM 3811 C CA . ASN B 1 201 ? -5.52 33.406 1.597 1 83.56 201 ASN B CA 1
ATOM 3812 C C . ASN B 1 201 ? -5.809 32.531 2.803 1 83.56 201 ASN B C 1
ATOM 3814 O O . ASN B 1 201 ? -5.293 32.75 3.896 1 83.56 201 ASN B O 1
ATOM 3818 N N . TRP B 1 202 ? -6.727 31.547 2.648 1 85 202 TRP B N 1
ATOM 3819 C CA . TRP B 1 202 ? -7.043 30.656 3.756 1 85 202 TRP B CA 1
ATOM 3820 C C . TRP B 1 202 ? -5.953 29.594 3.928 1 85 202 TRP B C 1
ATOM 3822 O O . TRP B 1 202 ? -5.848 28.969 4.984 1 85 202 TRP B O 1
ATOM 3832 N N . LYS B 1 203 ? -5.219 29.375 2.865 1 85.69 203 LYS B N 1
ATOM 3833 C CA . LYS B 1 203 ? -4.109 28.438 2.928 1 85.69 203 LYS B CA 1
ATOM 3834 C C . LYS B 1 203 ? -2.9 29.047 3.625 1 85.69 203 LYS B C 1
ATOM 3836 O O . LYS B 1 203 ? -2.572 30.219 3.391 1 85.69 203 LYS B O 1
ATOM 3841 N N . THR B 1 204 ? -2.24 28.203 4.387 1 82.5 204 THR B N 1
ATOM 3842 C CA . THR B 1 204 ? -1.139 28.734 5.188 1 82.5 204 THR B CA 1
ATOM 3843 C C . THR B 1 204 ? 0.157 27.984 4.875 1 82.5 204 THR B C 1
ATOM 3845 O O . THR B 1 204 ? 1.112 28.031 5.652 1 82.5 204 THR B O 1
ATOM 3848 N N . ASN B 1 205 ? 0.177 27.266 3.752 1 85.38 205 ASN B N 1
ATOM 3849 C CA . ASN B 1 205 ? 1.391 26.594 3.318 1 85.38 205 ASN B CA 1
ATOM 3850 C C . ASN B 1 205 ? 2.408 27.562 2.74 1 85.38 205 ASN B C 1
ATOM 3852 O O . ASN B 1 205 ? 2.051 28.453 1.974 1 85.38 205 ASN B O 1
ATOM 3856 N N . ILE B 1 206 ? 3.656 27.312 3.092 1 86 206 ILE B N 1
ATOM 3857 C CA . ILE B 1 206 ? 4.738 28.156 2.592 1 86 206 ILE B CA 1
ATOM 3858 C C . ILE B 1 206 ? 4.766 28.109 1.066 1 86 206 ILE B C 1
ATOM 3860 O O . ILE B 1 206 ? 4.957 29.141 0.412 1 86 206 ILE B O 1
ATOM 3864 N N . ALA B 1 207 ? 4.57 26.938 0.469 1 84.56 207 ALA B N 1
ATOM 3865 C CA . ALA B 1 207 ? 4.574 26.75 -0.979 1 84.56 207 ALA B CA 1
ATOM 3866 C C . ALA B 1 207 ? 3.467 27.578 -1.641 1 84.56 207 ALA B C 1
ATOM 3868 O O . ALA B 1 207 ? 3.52 27.844 -2.844 1 84.56 207 ALA B O 1
ATOM 3869 N N . GLN B 1 208 ? 2.484 28.016 -0.805 1 85.94 208 GLN B N 1
ATOM 3870 C CA . GLN B 1 208 ? 1.357 28.781 -1.327 1 85.94 208 GLN B CA 1
ATOM 3871 C C . GLN B 1 208 ? 1.512 30.266 -1.017 1 85.94 208 GLN B C 1
ATOM 3873 O O . GLN B 1 208 ? 0.543 31.031 -1.097 1 85.94 208 GLN B O 1
ATOM 3878 N N . GLY B 1 209 ? 2.674 30.688 -0.506 1 85.75 209 GLY B N 1
ATOM 3879 C CA . GLY B 1 209 ? 2.98 32.094 -0.356 1 85.75 209 GLY B CA 1
ATOM 3880 C C . GLY B 1 209 ? 2.99 32.562 1.09 1 85.75 209 GLY B C 1
ATOM 3881 O O . GLY B 1 209 ? 3.232 33.719 1.373 1 85.75 209 GLY B O 1
ATOM 3882 N N . ALA B 1 210 ? 2.746 31.656 2.053 1 90 210 ALA B N 1
ATOM 3883 C CA . ALA B 1 210 ? 2.793 32.031 3.465 1 90 210 ALA B CA 1
ATOM 3884 C C . ALA B 1 210 ? 4.219 32.344 3.904 1 90 210 ALA B C 1
ATOM 3886 O O . ALA B 1 210 ? 5.18 31.922 3.248 1 90 210 ALA B O 1
ATOM 3887 N N . THR B 1 211 ? 4.266 33.125 4.973 1 92.25 211 THR B N 1
ATOM 3888 C CA . THR B 1 211 ? 5.566 33.469 5.535 1 92.25 211 THR B CA 1
ATOM 3889 C C . THR B 1 211 ? 5.773 32.781 6.879 1 92.25 211 THR B C 1
ATOM 3891 O O . THR B 1 211 ? 4.852 32.688 7.695 1 92.25 211 THR B O 1
ATOM 3894 N N . GLY B 1 212 ? 6.973 32.375 7.082 1 94.56 212 GLY B N 1
ATOM 3895 C CA . GLY B 1 212 ? 7.301 31.672 8.32 1 94.56 212 GLY B CA 1
ATOM 3896 C C . GLY B 1 212 ? 7.863 32.594 9.383 1 94.56 212 GLY B C 1
ATOM 3897 O O . GLY B 1 212 ? 8.57 33.562 9.07 1 94.56 212 GLY B O 1
ATOM 3898 N N . MET B 1 213 ? 7.488 32.312 10.656 1 96.12 213 MET B N 1
ATOM 3899 C CA . MET B 1 213 ? 8.047 33 11.828 1 96.12 213 MET B CA 1
ATOM 3900 C C . MET B 1 213 ? 8.312 32 12.953 1 96.12 213 MET B C 1
ATOM 3902 O O . MET B 1 213 ? 7.453 31.172 13.266 1 96.12 213 MET B O 1
ATOM 3906 N N . ALA B 1 214 ? 9.484 32.062 13.492 1 97.19 214 ALA B N 1
ATOM 3907 C CA . ALA B 1 214 ? 9.805 31.172 14.594 1 97.19 214 ALA B CA 1
ATOM 3908 C C . ALA B 1 214 ? 8.828 31.344 15.75 1 97.19 214 ALA B C 1
ATOM 3910 O O . ALA B 1 214 ? 8.469 32.469 16.094 1 97.19 214 ALA B O 1
ATOM 3911 N N . CYS B 1 215 ? 8.422 30.234 16.281 1 96.94 215 CYS B N 1
ATOM 3912 C CA . CYS B 1 215 ? 7.617 30.328 17.5 1 96.94 215 CYS B CA 1
ATOM 3913 C C . CYS B 1 215 ? 8.422 30.938 18.641 1 96.94 215 CYS B C 1
ATOM 3915 O O . CYS B 1 215 ? 9.609 30.625 18.797 1 96.94 215 CYS B O 1
ATOM 3917 N N . LYS B 1 216 ? 7.789 31.766 19.406 1 93.12 216 LYS B N 1
ATOM 3918 C CA . LYS B 1 216 ? 8.445 32.312 20.594 1 93.12 216 LYS B CA 1
ATOM 3919 C C . LYS B 1 216 ? 8.617 31.219 21.656 1 93.12 216 LYS B C 1
ATOM 3921 O O . LYS B 1 216 ? 9.648 31.172 22.328 1 93.12 216 LYS B O 1
ATOM 3926 N N . SER B 1 217 ? 7.602 30.469 21.797 1 93.12 217 SER B N 1
ATOM 3927 C CA . SER B 1 217 ? 7.598 29.328 22.719 1 93.12 217 SER B CA 1
ATOM 3928 C C . SER B 1 217 ? 6.629 28.25 22.25 1 93.12 217 SER B C 1
ATOM 3930 O O . SER B 1 217 ? 5.73 28.516 21.438 1 93.12 217 SER B O 1
ATOM 3932 N N . VAL B 1 218 ? 6.883 27.047 22.734 1 96.62 218 VAL B N 1
ATOM 3933 C CA . VAL B 1 218 ? 5.969 25.922 22.516 1 96.62 218 VAL B CA 1
ATOM 3934 C C . VAL B 1 218 ? 5.348 25.516 23.859 1 96.62 218 VAL B C 1
ATOM 3936 O O . VAL B 1 218 ? 6.043 25.016 24.75 1 96.62 218 VAL B O 1
ATOM 3939 N N . ASP B 1 219 ? 4.07 25.797 24.031 1 95.88 219 ASP B N 1
ATOM 3940 C CA . ASP B 1 219 ? 3.428 25.438 25.281 1 95.88 219 ASP B CA 1
ATOM 3941 C C . ASP B 1 219 ? 3.324 23.922 25.422 1 95.88 219 ASP B C 1
ATOM 3943 O O . ASP B 1 219 ? 3.445 23.188 24.438 1 95.88 219 ASP B O 1
ATOM 3947 N N . PRO B 1 220 ? 3.18 23.422 26.641 1 97.81 220 PRO B N 1
ATOM 3948 C CA . PRO B 1 220 ? 3.197 21.984 26.922 1 97.81 220 PRO B CA 1
ATOM 3949 C C . PRO B 1 220 ? 2.145 21.219 26.125 1 97.81 220 PRO B C 1
ATOM 3951 O O . PRO B 1 220 ? 2.395 20.094 25.688 1 97.81 220 PRO B O 1
ATOM 3954 N N . GLU B 1 221 ? 1.021 21.797 25.938 1 97.75 221 GLU B N 1
ATOM 3955 C CA . GLU B 1 221 ? -0.048 21.125 25.219 1 97.75 221 GLU B CA 1
ATOM 3956 C C . GLU B 1 221 ? 0.33 20.906 23.75 1 97.75 221 GLU B C 1
ATOM 3958 O O . GLU B 1 221 ? 0.151 19.812 23.203 1 97.75 221 GLU B O 1
ATOM 3963 N N . LEU B 1 222 ? 0.854 21.953 23.109 1 98.25 222 LEU B N 1
ATOM 3964 C CA . LEU B 1 222 ? 1.301 21.875 21.719 1 98.25 222 LEU B CA 1
ATOM 3965 C C . LEU B 1 222 ? 2.414 20.844 21.562 1 98.25 222 LEU B C 1
ATOM 3967 O O . LEU B 1 222 ? 2.404 20.047 20.625 1 98.25 222 LEU B O 1
ATOM 3971 N N . ALA B 1 223 ? 3.303 20.859 22.531 1 98.62 223 ALA B N 1
ATOM 3972 C CA . ALA B 1 223 ? 4.395 19.891 22.516 1 98.62 223 ALA B CA 1
ATOM 3973 C C . ALA B 1 223 ? 3.863 18.453 22.625 1 98.62 223 ALA B C 1
ATOM 3975 O O . ALA B 1 223 ? 4.242 17.594 21.844 1 98.62 223 ALA B O 1
ATOM 3976 N N . GLU B 1 224 ? 2.994 18.281 23.531 1 98.44 224 GLU B N 1
ATOM 3977 C CA . GLU B 1 224 ? 2.455 16.953 23.797 1 98.44 224 GLU B CA 1
ATOM 3978 C C . GLU B 1 224 ? 1.709 16.406 22.578 1 98.44 224 GLU B C 1
ATOM 3980 O O . GLU B 1 224 ? 1.924 15.266 22.188 1 98.44 224 GLU B O 1
ATOM 3985 N N . ILE B 1 225 ? 0.863 17.188 21.953 1 98.06 225 ILE B N 1
ATOM 3986 C CA . ILE B 1 225 ? 0.046 16.703 20.844 1 98.06 225 ILE B CA 1
ATOM 3987 C C . ILE B 1 225 ? 0.931 16.422 19.641 1 98.06 225 ILE B C 1
ATOM 3989 O O . ILE B 1 225 ? 0.684 15.484 18.875 1 98.06 225 ILE B O 1
ATOM 3993 N N . SER B 1 226 ? 1.977 17.281 19.453 1 98.75 226 SER B N 1
ATOM 3994 C CA . SER B 1 226 ? 2.875 17.109 18.312 1 98.75 226 SER B CA 1
ATOM 3995 C C . SER B 1 226 ? 3.703 15.828 18.469 1 98.75 226 SER B C 1
ATOM 3997 O O . SER B 1 226 ? 3.844 15.062 17.516 1 98.75 226 SER B O 1
ATOM 3999 N N . ILE B 1 227 ? 4.207 15.617 19.672 1 98.88 227 ILE B N 1
ATOM 4000 C CA . ILE B 1 227 ? 5 14.422 19.938 1 98.88 227 ILE B CA 1
ATOM 4001 C C . ILE B 1 227 ? 4.125 13.18 19.797 1 98.88 227 ILE B C 1
ATOM 4003 O O . ILE B 1 227 ? 4.52 12.211 19.156 1 98.88 227 ILE B O 1
ATOM 4007 N N . LYS B 1 228 ? 2.914 13.266 20.344 1 98.75 228 LYS B N 1
ATOM 4008 C CA . LYS B 1 228 ? 1.979 12.148 20.25 1 98.75 228 LYS B CA 1
ATOM 4009 C C . LYS B 1 228 ? 1.627 11.836 18.797 1 98.75 228 LYS B C 1
ATOM 4011 O O . LYS B 1 228 ? 1.539 10.672 18.406 1 98.75 228 LYS B O 1
ATOM 4016 N N . ALA B 1 229 ? 1.44 12.859 17.984 1 98.81 229 ALA B N 1
ATOM 4017 C CA . ALA B 1 229 ? 1.101 12.695 16.578 1 98.81 229 ALA B CA 1
ATOM 4018 C C . ALA B 1 229 ? 2.186 11.914 15.836 1 98.81 229 ALA B C 1
ATOM 4020 O O . ALA B 1 229 ? 1.889 10.984 15.086 1 98.81 229 ALA B O 1
ATOM 4021 N N . VAL B 1 230 ? 3.41 12.25 16.094 1 98.81 230 VAL B N 1
ATOM 4022 C CA . VAL B 1 230 ? 4.535 11.594 15.43 1 98.81 230 VAL B CA 1
ATOM 4023 C C . VAL B 1 230 ? 4.652 10.148 15.922 1 98.81 230 VAL B C 1
ATOM 4025 O O . VAL B 1 230 ? 4.852 9.234 15.125 1 98.81 230 VAL B O 1
ATOM 4028 N N . GLU B 1 231 ? 4.398 9.977 17.203 1 98.62 231 GLU B N 1
ATOM 4029 C CA . GLU B 1 231 ? 4.539 8.672 17.844 1 98.62 231 GLU B CA 1
ATOM 4030 C C . GLU B 1 231 ? 3.486 7.691 17.328 1 98.62 231 GLU B C 1
ATOM 4032 O O . GLU B 1 231 ? 3.809 6.559 16.969 1 98.62 231 GLU B O 1
ATOM 4037 N N . VAL B 1 232 ? 2.244 8.117 17.266 1 98.19 232 VAL B N 1
ATOM 4038 C CA . VAL B 1 232 ? 1.159 7.211 16.922 1 98.19 232 VAL B CA 1
ATOM 4039 C C . VAL B 1 232 ? 1.308 6.773 15.461 1 98.19 232 VAL B C 1
ATOM 4041 O O . VAL B 1 232 ? 0.781 5.73 15.062 1 98.19 232 VAL B O 1
ATOM 4044 N N . LEU B 1 233 ? 2.059 7.543 14.68 1 98.38 233 LEU B N 1
ATOM 4045 C CA . LEU B 1 233 ? 2.246 7.219 13.266 1 98.38 233 LEU B CA 1
ATOM 4046 C C . LEU B 1 233 ? 3.498 6.375 13.062 1 98.38 233 LEU B C 1
ATOM 4048 O O . LEU B 1 233 ? 3.789 5.949 11.945 1 98.38 233 LEU B O 1
ATOM 4052 N N . GLY B 1 234 ? 4.238 6.105 14.164 1 98 234 GLY B N 1
ATOM 4053 C CA . GLY B 1 234 ? 5.441 5.293 14.086 1 98 234 GLY B CA 1
ATOM 4054 C C . GLY B 1 234 ? 6.598 5.992 13.398 1 98 234 GLY B C 1
ATOM 4055 O O . GLY B 1 234 ? 7.383 5.359 12.688 1 98 234 GLY B O 1
ATOM 4056 N N . LEU B 1 235 ? 6.691 7.301 13.516 1 98.5 235 LEU B N 1
ATOM 4057 C CA . LEU B 1 235 ? 7.734 8.094 12.875 1 98.5 235 LEU B CA 1
ATOM 4058 C C . LEU B 1 235 ? 8.875 8.391 13.844 1 98.5 235 LEU B C 1
ATOM 4060 O O . LEU B 1 235 ? 8.641 8.578 15.039 1 98.5 235 LEU B O 1
ATOM 4064 N N . THR B 1 236 ? 10.062 8.422 13.32 1 98.62 236 THR B N 1
ATOM 4065 C CA . THR B 1 236 ? 11.219 8.906 14.07 1 98.62 236 THR B CA 1
ATOM 4066 C C . THR B 1 236 ? 11.227 10.43 14.109 1 98.62 236 THR B C 1
ATOM 4068 O O . THR B 1 236 ? 11.648 11.031 15.102 1 98.62 236 THR B O 1
ATOM 4071 N N . TYR B 1 237 ? 10.797 10.992 13.016 1 98.81 237 TYR B N 1
ATOM 4072 C CA . TYR B 1 237 ? 10.656 12.438 12.945 1 98.81 237 TYR B CA 1
ATOM 4073 C C . TYR B 1 237 ? 9.5 12.828 12.031 1 98.81 237 TYR B C 1
ATOM 4075 O O . TYR B 1 237 ? 9.047 12.023 11.211 1 98.81 237 TYR B O 1
ATOM 4083 N N . GLY B 1 238 ? 8.992 14.016 12.188 1 98.62 238 GLY B N 1
ATOM 4084 C CA . GLY B 1 238 ? 7.898 14.477 11.352 1 98.62 238 GLY B CA 1
ATOM 4085 C C . GLY B 1 238 ? 7.57 15.945 11.562 1 98.62 238 GLY B C 1
ATOM 4086 O O . GLY B 1 238 ? 7.973 16.547 12.562 1 98.62 238 GLY B O 1
ATOM 4087 N N . GLY B 1 239 ? 7.027 16.547 10.57 1 98.44 239 GLY B N 1
ATOM 4088 C CA . GLY B 1 239 ? 6.438 17.859 10.656 1 98.44 239 GLY B CA 1
ATOM 4089 C C . GLY B 1 239 ? 4.941 17.844 10.922 1 98.44 239 GLY B C 1
ATOM 4090 O O . GLY B 1 239 ? 4.168 17.375 10.078 1 98.44 239 GLY B O 1
ATOM 4091 N N . VAL B 1 240 ? 4.547 18.359 12.039 1 98.69 240 VAL B N 1
ATOM 4092 C CA . VAL B 1 240 ? 3.145 18.359 12.445 1 98.69 240 VAL B CA 1
ATOM 4093 C C . VAL B 1 240 ? 2.516 19.719 12.156 1 98.69 240 VAL B C 1
ATOM 4095 O O . VAL B 1 240 ? 2.998 20.75 12.633 1 98.69 240 VAL B O 1
ATOM 4098 N N . ASP B 1 241 ? 1.496 19.734 11.344 1 97.88 241 ASP B N 1
ATOM 4099 C CA . ASP B 1 241 ? 0.743 20.938 11.039 1 97.88 241 ASP B CA 1
ATOM 4100 C C . ASP B 1 241 ? -0.456 21.094 11.969 1 97.88 241 ASP B C 1
ATOM 4102 O O . ASP B 1 241 ? -1.395 20.297 11.914 1 97.88 241 ASP B O 1
ATOM 4106 N N . VAL B 1 242 ? -0.447 22.156 12.75 1 98.12 242 VAL B N 1
ATOM 4107 C CA . VAL B 1 242 ? -1.425 22.312 13.82 1 98.12 242 VAL B CA 1
ATOM 4108 C C . VAL B 1 242 ? -2.193 23.625 13.625 1 98.12 242 VAL B C 1
ATOM 4110 O O . VAL B 1 242 ? -1.598 24.656 13.328 1 98.12 242 VAL B O 1
ATOM 4113 N N . GLY B 1 243 ? -3.461 23.5 13.719 1 96.62 243 GLY B N 1
ATOM 4114 C CA . GLY B 1 243 ? -4.305 24.688 13.75 1 96.62 243 GLY B CA 1
ATOM 4115 C C . GLY B 1 243 ? -4.777 25.047 15.148 1 96.62 243 GLY B C 1
ATOM 4116 O O . GLY B 1 243 ? -4.957 24.156 15.992 1 96.62 243 GLY B O 1
ATOM 4117 N N . GLU B 1 244 ? -4.938 26.328 15.367 1 95.56 244 GLU B N 1
ATOM 4118 C CA . GLU B 1 244 ? -5.535 26.828 16.594 1 95.56 244 GLU B CA 1
ATOM 4119 C C . GLU B 1 244 ? -7.031 27.078 16.422 1 95.56 244 GLU B C 1
ATOM 4121 O O . GLU B 1 244 ? -7.434 28.062 15.789 1 95.56 244 GLU B O 1
ATOM 4126 N N . SER B 1 245 ? -7.832 26.156 16.953 1 93.06 245 SER B N 1
ATOM 4127 C CA . SER B 1 245 ? -9.281 26.297 16.859 1 93.06 245 SER B CA 1
ATOM 4128 C C . SER B 1 245 ? -9.867 26.812 18.172 1 93.06 245 SER B C 1
ATOM 4130 O O . SER B 1 245 ? -9.148 26.984 19.156 1 93.06 245 SER B O 1
ATOM 4132 N N . LYS B 1 246 ? -11.219 27.047 18.172 1 89.94 246 LYS B N 1
ATOM 4133 C CA . LYS B 1 246 ? -11.922 27.484 19.391 1 89.94 246 LYS B CA 1
ATOM 4134 C C . LYS B 1 246 ? -11.891 26.391 20.453 1 89.94 246 LYS B C 1
ATOM 4136 O O . LYS B 1 246 ? -11.914 26.688 21.641 1 89.94 246 LYS B O 1
ATOM 4141 N N . SER B 1 247 ? -11.758 25.172 20.047 1 88.62 247 SER B N 1
ATOM 4142 C CA . SER B 1 247 ? -11.773 24.031 20.969 1 88.62 247 SER B CA 1
ATOM 4143 C C . SER B 1 247 ? -10.359 23.562 21.297 1 88.62 247 SER B C 1
ATOM 4145 O O . SER B 1 247 ? -10.18 22.531 21.953 1 88.62 247 SER B O 1
ATOM 4147 N N . GLY B 1 248 ? -9.367 24.328 20.844 1 94.75 248 GLY B N 1
ATOM 4148 C CA . GLY B 1 248 ? -7.992 23.953 21.125 1 94.75 248 GLY B CA 1
ATOM 4149 C C . GLY B 1 248 ? -7.215 23.578 19.875 1 94.75 248 GLY B C 1
ATOM 4150 O O . GLY B 1 248 ? -7.609 23.938 18.766 1 94.75 248 GLY B O 1
ATOM 4151 N N . TYR B 1 249 ? -6.039 22.953 20.109 1 97.62 249 TYR B N 1
ATOM 4152 C CA . TYR B 1 249 ? -5.176 22.562 19 1 97.62 249 TYR B CA 1
ATOM 4153 C C . TYR B 1 249 ? -5.797 21.422 18.188 1 97.62 249 TYR B C 1
ATOM 4155 O O . TYR B 1 249 ? -6.375 20.5 18.766 1 97.62 249 TYR B O 1
ATOM 4163 N N . ILE B 1 250 ? -5.691 21.547 16.906 1 97.5 250 ILE B N 1
ATOM 4164 C CA . ILE B 1 250 ? -6.164 20.531 15.977 1 97.5 250 ILE B CA 1
ATOM 4165 C C . ILE B 1 250 ? -5.055 20.172 14.984 1 97.5 250 ILE B C 1
ATOM 4167 O O . ILE B 1 250 ? -4.383 21.062 14.453 1 97.5 250 ILE B O 1
ATOM 4171 N N . VAL B 1 251 ? -4.805 18.906 14.805 1 98.19 251 VAL B N 1
ATOM 4172 C CA . VAL B 1 251 ? -3.768 18.484 13.867 1 98.19 251 VAL B CA 1
ATOM 4173 C C . VAL B 1 251 ? -4.379 18.25 12.492 1 98.19 251 VAL B C 1
ATOM 4175 O O . VAL B 1 251 ? -5.281 17.406 12.344 1 98.19 251 VAL B O 1
ATOM 4178 N N . PHE B 1 252 ? -3.859 18.938 11.453 1 96.44 252 PHE B N 1
ATOM 4179 C CA . PHE B 1 252 ? -4.363 18.828 10.094 1 96.44 252 PHE B CA 1
ATOM 4180 C C . PHE B 1 252 ? -3.666 17.703 9.344 1 96.44 252 PHE B C 1
ATOM 4182 O O . PHE B 1 252 ? -4.297 16.984 8.562 1 96.44 252 PHE B O 1
ATOM 4189 N N . GLU B 1 253 ? -2.416 17.578 9.594 1 96.62 253 GLU B N 1
ATOM 4190 C CA . GLU B 1 253 ? -1.576 16.656 8.836 1 96.62 253 GLU B CA 1
ATOM 4191 C C . GLU B 1 253 ? -0.233 16.438 9.523 1 96.62 253 GLU B C 1
ATOM 4193 O O . GLU B 1 253 ? 0.188 17.25 10.352 1 96.62 253 GLU B O 1
ATOM 4198 N N . VAL B 1 254 ? 0.335 15.344 9.328 1 98.25 254 VAL B N 1
ATOM 4199 C CA . VAL B 1 254 ? 1.717 15.062 9.703 1 98.25 254 VAL B CA 1
ATOM 4200 C C . VAL B 1 254 ? 2.521 14.68 8.461 1 98.25 254 VAL B C 1
ATOM 4202 O O . VAL B 1 254 ? 2.119 13.797 7.699 1 98.25 254 VAL B O 1
ATOM 4205 N N . ASN B 1 255 ? 3.596 15.383 8.266 1 96.94 255 ASN B N 1
ATOM 4206 C CA . ASN B 1 255 ? 4.484 15.078 7.145 1 96.94 255 ASN B CA 1
ATOM 4207 C C . ASN B 1 255 ? 5.648 14.195 7.578 1 96.94 255 ASN B C 1
ATOM 4209 O O . ASN B 1 255 ? 6.445 14.578 8.43 1 96.94 255 ASN B O 1
ATOM 4213 N N . GLY B 1 256 ? 5.715 13.008 6.973 1 97.25 256 GLY B N 1
ATOM 4214 C CA . GLY B 1 256 ? 6.762 12.055 7.305 1 97.25 256 GLY B CA 1
ATOM 4215 C C . GLY B 1 256 ? 8.086 12.352 6.621 1 97.25 256 GLY B C 1
ATOM 4216 O O . GLY B 1 256 ? 9.117 11.789 6.98 1 97.25 256 GLY B O 1
ATOM 4217 N N . SER B 1 257 ? 8.078 13.227 5.648 1 96.19 257 SER B N 1
ATOM 4218 C CA . SER B 1 257 ? 9.266 13.727 4.961 1 96.19 257 SER B CA 1
ATOM 4219 C C . SER B 1 257 ? 9.195 15.234 4.766 1 96.19 257 SER B C 1
ATOM 4221 O O . SER B 1 257 ? 9.25 15.727 3.637 1 96.19 257 SER B O 1
ATOM 4223 N N . PRO B 1 258 ? 9.172 15.93 5.836 1 96.38 258 PRO B N 1
ATOM 4224 C CA . PRO B 1 258 ? 8.977 17.375 5.738 1 96.38 258 PRO B CA 1
ATOM 4225 C C . PRO B 1 258 ? 10.156 18.094 5.082 1 96.38 258 PRO B C 1
ATOM 4227 O O . PRO B 1 258 ? 11.305 17.656 5.238 1 96.38 258 PRO B O 1
ATOM 4230 N N . ASP B 1 259 ? 9.812 19.094 4.309 1 95.12 259 ASP B N 1
ATOM 4231 C CA . ASP B 1 259 ? 10.828 20.094 3.973 1 95.12 259 ASP B CA 1
ATOM 4232 C C . ASP B 1 259 ? 11.172 20.953 5.184 1 95.12 259 ASP B C 1
ATOM 4234 O O . ASP B 1 259 ? 10.32 21.203 6.039 1 95.12 259 ASP B O 1
ATOM 4238 N N . TRP B 1 260 ? 12.461 21.297 5.301 1 96.94 260 TRP B N 1
ATOM 4239 C CA . TRP B 1 260 ? 12.781 22.047 6.512 1 96.94 260 TRP B CA 1
ATOM 4240 C C . TRP B 1 260 ? 13.562 23.312 6.176 1 96.94 260 TRP B C 1
ATOM 4242 O O . TRP B 1 260 ? 14.227 23.891 7.043 1 96.94 260 TRP B O 1
ATOM 4252 N N . GLN B 1 261 ? 13.492 23.719 4.879 1 95.5 261 GLN B N 1
ATOM 4253 C CA . GLN B 1 261 ? 14.211 24.922 4.477 1 95.5 261 GLN B CA 1
ATOM 4254 C C . GLN B 1 261 ? 13.727 26.141 5.262 1 95.5 261 GLN B C 1
ATOM 4256 O O . GLN B 1 261 ? 14.539 26.859 5.855 1 95.5 261 GLN B O 1
ATOM 4261 N N . GLU B 1 262 ? 12.43 26.391 5.258 1 95.88 262 GLU B N 1
ATOM 4262 C CA . GLU B 1 262 ? 11.875 27.547 5.941 1 95.88 262 GLU B CA 1
ATOM 4263 C C . GLU B 1 262 ? 12.094 27.469 7.449 1 95.88 262 GLU B C 1
ATOM 4265 O O . GLU B 1 262 ? 12.438 28.453 8.094 1 95.88 262 GLU B O 1
ATOM 4270 N N . LEU B 1 263 ? 11.867 26.281 8.008 1 97.38 263 LEU B N 1
ATOM 4271 C CA . LEU B 1 263 ? 12.086 26.094 9.445 1 97.38 263 LEU B CA 1
ATOM 4272 C C . LEU B 1 263 ? 13.523 26.422 9.82 1 97.38 263 LEU B C 1
ATOM 4274 O O . LEU B 1 263 ? 13.773 27.078 10.828 1 97.38 263 LEU B O 1
ATOM 4278 N N . THR B 1 264 ? 14.461 25.906 9.07 1 97.81 264 THR B N 1
ATOM 4279 C CA . THR B 1 264 ? 15.875 26.172 9.312 1 97.81 264 THR B CA 1
ATOM 4280 C C . THR B 1 264 ? 16.172 27.672 9.234 1 97.81 264 THR B C 1
ATOM 4282 O O . THR B 1 264 ? 16.891 28.219 10.078 1 97.81 264 THR B O 1
ATOM 4285 N N . ALA B 1 265 ? 15.578 28.344 8.258 1 96.88 265 ALA B N 1
ATOM 4286 C CA . ALA B 1 265 ? 15.82 29.766 8.047 1 96.88 265 ALA B CA 1
ATOM 4287 C C . ALA B 1 265 ? 15.344 30.594 9.234 1 96.88 265 ALA B C 1
ATOM 4289 O O . ALA B 1 265 ? 16.016 31.531 9.656 1 96.88 265 ALA B O 1
ATOM 4290 N N . VAL B 1 266 ? 14.242 30.234 9.852 1 97.31 266 VAL B N 1
ATOM 4291 C CA . VAL B 1 266 ? 13.633 31.094 10.852 1 97.31 266 VAL B CA 1
ATOM 4292 C C . VAL B 1 266 ? 14.133 30.719 12.242 1 97.31 266 VAL B C 1
ATOM 4294 O O . VAL B 1 266 ? 14.086 31.531 13.172 1 97.31 266 VAL B O 1
ATOM 4297 N N . THR B 1 267 ? 14.594 29.469 12.438 1 97.19 267 THR B N 1
ATOM 4298 C CA . THR B 1 267 ? 15.016 29.016 13.758 1 97.19 267 THR B CA 1
ATOM 4299 C C . THR B 1 267 ? 16.547 28.969 13.844 1 97.19 267 THR B C 1
ATOM 4301 O O . THR B 1 267 ? 17.094 28.844 14.938 1 97.19 267 THR B O 1
ATOM 4304 N N . ASN B 1 268 ? 17.234 28.953 12.711 1 96.75 268 ASN B N 1
ATOM 4305 C CA . ASN B 1 268 ? 18.672 28.781 12.586 1 96.75 268 ASN B CA 1
ATOM 4306 C C . ASN B 1 268 ? 19.125 27.406 13.102 1 96.75 268 ASN B C 1
ATOM 4308 O O . ASN B 1 268 ? 20.188 27.281 13.703 1 96.75 268 ASN B O 1
ATOM 4312 N N . LYS B 1 269 ? 18.203 26.406 13.008 1 96.56 269 LYS B N 1
ATOM 4313 C CA . LYS B 1 269 ? 18.484 25.016 13.367 1 96.56 269 LYS B CA 1
ATOM 4314 C C . LYS B 1 269 ? 18.172 24.078 12.211 1 96.56 269 LYS B C 1
ATOM 4316 O O . LYS B 1 269 ? 17.031 24.047 11.711 1 96.56 269 LYS B O 1
ATOM 4321 N N . ASN B 1 270 ? 19.156 23.359 11.789 1 97.88 270 ASN B N 1
ATOM 4322 C CA . ASN B 1 270 ? 18.953 22.375 10.727 1 97.88 270 ASN B CA 1
ATOM 4323 C C . ASN B 1 270 ? 18.688 20.984 11.289 1 97.88 270 ASN B C 1
ATOM 4325 O O . ASN B 1 270 ? 19.531 20.422 11.984 1 97.88 270 ASN B O 1
ATOM 4329 N N . PRO B 1 271 ? 17.531 20.359 11 1 98.19 271 PRO B N 1
ATOM 4330 C CA . PRO B 1 271 ? 17.156 19.062 11.586 1 98.19 271 PRO B CA 1
ATOM 4331 C C . PRO B 1 271 ? 18.125 17.953 11.219 1 98.19 271 PRO B C 1
ATOM 4333 O O . PRO B 1 271 ? 18.203 16.938 11.922 1 98.19 271 PRO B O 1
ATOM 4336 N N . ALA B 1 272 ? 18.875 18.047 10.109 1 98.12 272 ALA B N 1
ATOM 4337 C CA . ALA B 1 272 ? 19.766 16.984 9.633 1 98.12 272 ALA B CA 1
ATOM 4338 C C . ALA B 1 272 ? 20.797 16.609 10.688 1 98.12 272 ALA B C 1
ATOM 4340 O O . ALA B 1 272 ? 21.125 15.43 10.844 1 98.12 272 ALA B O 1
ATOM 4341 N N . GLU B 1 273 ? 21.25 17.594 11.375 1 96.75 273 GLU B N 1
ATOM 4342 C CA . GLU B 1 273 ? 22.266 17.344 12.398 1 96.75 273 GLU B CA 1
ATOM 4343 C C . GLU B 1 273 ? 21.75 16.359 13.445 1 96.75 273 GLU B C 1
ATOM 4345 O O . GLU B 1 273 ? 22.438 15.383 13.781 1 96.75 273 GLU B O 1
ATOM 4350 N N . ASP B 1 274 ? 20.578 16.594 13.93 1 97.94 274 ASP B N 1
ATOM 4351 C CA . ASP B 1 274 ? 20 15.742 14.953 1 97.94 274 ASP B CA 1
ATOM 4352 C C . ASP B 1 274 ? 19.594 14.391 14.367 1 97.94 274 ASP B C 1
ATOM 4354 O O . ASP B 1 274 ? 19.703 13.359 15.047 1 97.94 274 ASP B O 1
ATOM 4358 N N . LEU B 1 275 ? 19.156 14.352 13.172 1 98.31 275 LEU B N 1
ATOM 4359 C CA . LEU B 1 275 ? 18.75 13.109 12.531 1 98.31 275 LEU B CA 1
ATOM 4360 C C . LEU B 1 275 ? 19.938 12.172 12.359 1 98.31 275 LEU B C 1
ATOM 4362 O O . LEU B 1 275 ? 19.797 10.953 12.516 1 98.31 275 LEU B O 1
ATOM 4366 N N . ILE B 1 276 ? 21.125 12.766 12.047 1 97.81 276 ILE B N 1
ATOM 4367 C CA . ILE B 1 276 ? 22.328 11.945 11.906 1 97.81 276 ILE B CA 1
ATOM 4368 C C . ILE B 1 276 ? 22.672 11.305 13.242 1 97.81 276 ILE B C 1
ATOM 4370 O O . ILE B 1 276 ? 23.078 10.141 13.305 1 97.81 276 ILE B O 1
ATOM 4374 N N . LYS B 1 277 ? 22.484 12.07 14.312 1 97.19 277 LYS B N 1
ATOM 4375 C CA . LYS B 1 277 ? 22.734 11.523 15.641 1 97.19 277 LYS B CA 1
ATOM 4376 C C . LYS B 1 277 ? 21.812 10.352 15.938 1 97.19 277 LYS B C 1
ATOM 4378 O O . LYS B 1 277 ? 22.234 9.352 16.516 1 97.19 277 LYS B O 1
ATOM 4383 N N . VAL B 1 278 ? 20.594 10.492 15.555 1 97.56 278 VAL B N 1
ATOM 4384 C CA . VAL B 1 278 ? 19.609 9.422 15.766 1 97.56 278 VAL B CA 1
ATOM 4385 C C . VAL B 1 278 ? 20.047 8.18 14.992 1 97.56 278 VAL B C 1
ATOM 4387 O O . VAL B 1 278 ? 20.016 7.07 15.523 1 97.56 278 VAL B O 1
ATOM 4390 N N . MET B 1 279 ? 20.438 8.328 13.742 1 97.25 279 MET B N 1
ATOM 4391 C CA . MET B 1 279 ? 20.891 7.211 12.914 1 97.25 279 MET B CA 1
ATOM 4392 C C . MET B 1 279 ? 22.094 6.52 13.531 1 97.25 279 MET B C 1
ATOM 4394 O O . MET B 1 279 ? 22.141 5.289 13.617 1 97.25 279 MET B O 1
ATOM 4398 N N . LEU B 1 280 ? 23.062 7.34 13.961 1 96.5 280 LEU B N 1
ATOM 4399 C CA . LEU B 1 280 ? 24.266 6.785 14.547 1 96.5 280 LEU B CA 1
ATOM 4400 C C . LEU B 1 280 ? 23.953 5.973 15.797 1 96.5 280 LEU B C 1
ATOM 4402 O O . LEU B 1 280 ? 24.531 4.906 16.016 1 96.5 280 LEU B O 1
ATOM 4406 N N . LYS B 1 281 ? 23.031 6.48 16.531 1 96.12 281 LYS B N 1
ATOM 4407 C CA . LYS B 1 281 ? 22.609 5.762 17.734 1 96.12 281 LYS B CA 1
ATOM 4408 C C . LYS B 1 281 ? 21.969 4.422 17.375 1 96.12 281 LYS B C 1
ATOM 4410 O O . LYS B 1 281 ? 22.219 3.414 18.047 1 96.12 281 LYS B O 1
ATOM 4415 N N . ARG B 1 282 ? 21.188 4.375 16.328 1 95.25 282 ARG B N 1
ATOM 4416 C CA . ARG B 1 282 ? 20.5 3.158 15.906 1 95.25 282 ARG B CA 1
ATOM 4417 C C . ARG B 1 282 ? 21.484 2.148 15.32 1 95.25 282 ARG B C 1
ATOM 4419 O O . ARG B 1 282 ? 21.297 0.939 15.477 1 95.25 282 ARG B O 1
ATOM 4426 N N . LEU B 1 283 ? 22.484 2.654 14.617 1 94.44 283 LEU B N 1
ATOM 4427 C CA . LEU B 1 283 ? 23.469 1.775 13.992 1 94.44 283 LEU B CA 1
ATOM 4428 C C . LEU B 1 283 ? 24.406 1.171 15.031 1 94.44 283 LEU B C 1
ATOM 4430 O O . LEU B 1 283 ? 25.016 0.122 14.789 1 94.44 283 LEU B O 1
ATOM 4434 N N . SER B 1 284 ? 24.562 1.812 16.109 1 91 284 SER B N 1
ATOM 4435 C CA . SER B 1 284 ? 25.469 1.344 17.156 1 91 284 SER B CA 1
ATOM 4436 C C . SER B 1 284 ? 24.797 0.287 18.031 1 91 284 SER B C 1
ATOM 4438 O O . SER B 1 284 ? 25.469 -0.406 18.797 1 91 284 SER B O 1
ATOM 4440 N N . ARG B 1 285 ? 23.594 0.032 17.984 1 78.38 285 ARG B N 1
ATOM 4441 C CA . ARG B 1 285 ? 22.891 -0.975 18.766 1 78.38 285 ARG B CA 1
ATOM 4442 C C . ARG B 1 285 ? 23.047 -2.361 18.156 1 78.38 285 ARG B C 1
ATOM 4444 O O . ARG B 1 285 ? 23.172 -2.492 16.938 1 78.38 285 ARG B O 1
#